Protein AF-A0A2D6PRW7-F1 (afdb_monomer)

Secondary structure (DSSP, 8-state):
-----------------------PPPPPHHHHTTTTTS--BS-HHHHHHHHHHHT--EEEEES-BTT---S-HHHHHHHHHHTGGGSHHHHHHHHHH-EEEE--B-HHHHHHTT--TTTS-SSEEEEE-TTS-EEEEE-----B-HHHHHHHHHHHHHTSGGG-PPPHHHHHHHHTT-HHHHHHHHHHHT-HHHHHHHHHHTTTSSS--HHHHHHHHHHHHHTT-HHHHHHHHGGGSSTT----HHHHHHHHHHHHHTT-HHHHHHHHHHTGGG--HHHHHHHHHHHHTTT-HHHHHHHHHHHHHT---SHHHHHHHHHHTT-SSTTTT-B--SPPPGGG--SS-BTTB----GGGHHHHHHHHHHHHHHT--TTS--------STTS--HHHHHHHHHHHHHHHHHHTTTT-HHHHHHHHHHHHHHHH-GGG--TT-SSSHHHHHHHHHHHHHHHHH-TT-S-HHHHHHHHHHHHHHHHHT--TTS--BSSSB-HHHHHHHHHHHHHHHHTT----HHHHHHHHHHHHTTB-TTS-B-SSSSS-S---HHHHTTTHHHHHHHHHHTTS--HHHHHHHHHHHHHTHHHHHHHTB-SSB-STT--BGGGHHHHHHHHHHHHHH---HHHHHHHHHHHHHHHHH--BTTS---SBTTT-HHHHHHHHHHHHHHHSPP--

pLDDT: mean 92.73, std 12.27, range [27.06, 98.88]

Solvent-accessible surface area (backbone atoms only — not comparable to full-atom values): 34846 Å² total; per-residue (Å²): 140,84,87,82,83,82,80,78,76,80,77,73,77,87,72,73,79,69,79,59,70,59,87,68,85,78,75,53,71,54,33,68,52,27,25,60,84,31,72,62,34,78,49,69,69,63,40,32,54,50,10,49,74,68,54,20,29,29,34,37,37,27,51,36,43,62,87,41,50,54,76,55,44,70,56,56,38,36,23,46,23,37,34,43,36,45,31,68,69,39,24,41,31,39,63,73,52,31,41,37,29,52,45,65,34,49,70,69,62,15,60,76,72,54,43,34,63,76,71,40,43,54,37,30,37,36,34,24,41,36,88,66,48,80,69,40,72,38,28,51,50,69,62,40,38,49,69,57,55,43,50,56,51,51,52,45,32,66,79,41,59,90,41,58,65,83,51,71,61,34,56,48,23,56,72,69,68,37,61,66,56,24,31,52,34,24,54,49,67,65,40,53,67,62,22,45,53,56,57,52,68,59,69,83,50,98,71,76,53,70,68,54,30,44,51,44,19,52,42,26,48,77,71,67,38,56,71,61,14,46,62,45,49,51,66,65,72,46,97,84,43,86,80,43,49,65,49,44,44,53,53,28,50,53,23,33,27,67,71,32,32,68,56,17,39,53,44,45,66,76,38,49,92,44,62,45,62,59,46,50,48,52,37,24,50,20,31,30,54,68,44,36,46,71,63,17,48,52,49,28,50,53,42,45,69,68,68,56,89,46,65,43,25,15,33,30,41,17,41,76,70,67,48,18,21,54,77,31,67,28,35,54,65,49,69,61,56,79,81,49,74,52,95,84,41,67,29,27,44,36,59,55,56,79,92,42,48,65,58,35,51,49,35,29,48,51,53,49,64,44,56,35,42,77,71,20,39,36,69,44,44,68,52,50,71,79,45,53,70,26,42,40,16,48,27,41,24,37,21,18,42,37,38,43,25,39,61,79,45,28,90,77,45,47,88,63,31,55,61,49,40,51,32,22,49,54,37,72,68,43,67,87,52,51,38,87,84,25,62,44,37,40,55,52,20,43,28,31,40,33,48,27,38,34,53,46,62,68,40,86,86,52,85,56,48,69,62,42,52,55,48,40,47,49,43,40,49,52,53,58,73,59,41,41,97,67,28,27,29,43,38,94,48,51,19,44,62,57,31,18,50,41,50,46,24,40,59,47,27,42,76,64,73,36,81,64,54,72,67,58,45,48,37,28,31,54,37,42,54,66,26,42,22,96,88,61,16,40,30,74,50,80,71,78,69,50,17,51,59,60,79,50,14,21,51,56,21,14,31,39,38,38,30,21,38,79,49,71,72,50,52,68,69,59,37,51,49,27,45,55,46,24,61,78,38,38,68,61,49,61,52,22,42,46,24,58,29,56,57,53,97,58,57,40,40,2,66,43,42,51,58,24,52,49,27,38,51,57,32,45,73,67,43,77,55,62,69,60,28,51,53,50,44,52,54,51,41,52,54,61,33,46,54,20,28,42,74,36,36,24,63,28,15,76,37,58,9,38,63,45,22,20,16,46,50,45,44,50,49,59,75,50,51,78,78,86,128

Mean predicted aligned error: 5.09 Å

Radius of gyration: 26.98 Å; Cα contacts (8 Å, |Δi|>4): 1226; chains: 1; bounding box: 107×47×74 Å

Nearest PDB structures (foldseek):
  2vq2-assembly1_A-2  TM=5.691E-01  e=2.403E-01  Neisseria meningitidis
  8sxg-assembly1_C  TM=3.265E-01  e=1.007E-02  Pseudomonas aeruginosa
  6sb2-assembly1_B  TM=2.399E-01  e=1.425E-02  Homo sapiens
  8qai-assembly2_B  TM=1.843E-01  e=2.406E+00  synthetic construct

Structure (mmCIF, N/CA/C/O backbone):
data_AF-A0A2D6PRW7-F1
#
_entry.id   AF-A0A2D6PRW7-F1
#
loop_
_atom_site.group_PDB
_atom_site.id
_atom_site.type_symbol
_atom_site.label_atom_id
_atom_site.label_alt_id
_atom_site.label_comp_id
_atom_site.label_asym_id
_atom_site.label_entity_id
_atom_site.label_seq_id
_atom_site.pdbx_PDB_ins_code
_atom_site.Cartn_x
_atom_site.Cartn_y
_atom_site.Cartn_z
_atom_site.occupancy
_atom_site.B_iso_or_equiv
_atom_site.auth_seq_id
_atom_site.auth_comp_id
_atom_site.auth_asym_id
_atom_site.auth_atom_id
_atom_site.pdbx_PDB_model_num
ATOM 1 N N . MET A 1 1 ? -67.419 8.344 -9.520 1.00 34.38 1 MET A N 1
ATOM 2 C CA . MET A 1 1 ? -66.581 9.342 -8.818 1.00 34.38 1 MET A CA 1
ATOM 3 C C . MET A 1 1 ? -65.314 8.649 -8.325 1.00 34.38 1 MET A C 1
ATOM 5 O O . MET A 1 1 ? -65.387 7.887 -7.373 1.00 34.38 1 MET A O 1
ATOM 9 N N . ARG A 1 2 ? -64.188 8.802 -9.034 1.00 28.23 2 ARG A N 1
ATOM 10 C CA . ARG A 1 2 ? -62.877 8.242 -8.656 1.00 28.23 2 ARG A CA 1
ATOM 11 C C . ARG A 1 2 ? -62.046 9.370 -8.041 1.00 28.23 2 ARG A C 1
ATOM 13 O O . ARG A 1 2 ? -61.824 10.372 -8.711 1.00 28.23 2 ARG A O 1
ATOM 20 N N . ILE A 1 3 ? -61.639 9.219 -6.781 1.00 30.27 3 ILE A N 1
ATOM 21 C CA . ILE A 1 3 ? -60.781 10.177 -6.074 1.00 30.27 3 ILE A CA 1
ATOM 22 C C . ILE A 1 3 ? -59.323 9.841 -6.400 1.00 30.27 3 ILE A C 1
ATOM 24 O O . ILE A 1 3 ? -58.845 8.741 -6.129 1.00 30.27 3 ILE A O 1
ATOM 28 N N . LEU A 1 4 ? -58.659 10.799 -7.041 1.00 27.25 4 LEU A N 1
ATOM 29 C CA . LEU A 1 4 ? -57.259 10.778 -7.437 1.00 27.25 4 LEU A CA 1
ATOM 30 C C . LEU A 1 4 ? -56.405 11.161 -6.215 1.00 27.25 4 LEU A C 1
ATOM 32 O O . LEU A 1 4 ? -56.489 12.288 -5.733 1.00 27.25 4 LEU A O 1
ATOM 36 N N . VAL A 1 5 ? -55.600 10.233 -5.698 1.00 31.11 5 VAL A N 1
ATOM 37 C CA . VAL A 1 5 ? -54.610 10.518 -4.647 1.00 31.11 5 VAL A CA 1
ATOM 38 C C . VAL A 1 5 ? -53.339 11.036 -5.321 1.00 31.11 5 VAL A C 1
ATOM 40 O O . VAL A 1 5 ? -52.616 10.277 -5.965 1.00 31.11 5 VAL A O 1
ATOM 43 N N . LEU A 1 6 ? -53.084 12.341 -5.194 1.00 27.69 6 LEU A N 1
ATOM 44 C CA . LEU A 1 6 ? -51.830 12.974 -5.602 1.00 27.69 6 LEU A CA 1
ATOM 45 C C . LEU A 1 6 ? -50.718 12.588 -4.611 1.00 27.69 6 LEU A C 1
ATOM 47 O O . LEU A 1 6 ? -50.682 13.057 -3.475 1.00 27.69 6 LEU A O 1
ATOM 51 N N . LEU A 1 7 ? -49.790 11.744 -5.058 1.00 27.81 7 LEU A N 1
ATOM 52 C CA . LEU A 1 7 ? -48.510 11.492 -4.398 1.00 27.81 7 LEU A CA 1
ATOM 53 C C . LEU A 1 7 ? -47.558 12.649 -4.736 1.00 27.81 7 LEU A C 1
ATOM 55 O O . LEU A 1 7 ? -46.902 12.651 -5.776 1.00 27.81 7 LEU A O 1
ATOM 59 N N . VAL A 1 8 ? -47.494 13.653 -3.861 1.00 27.06 8 VAL A N 1
ATOM 60 C CA . VAL A 1 8 ? -46.442 14.677 -3.906 1.00 27.06 8 VAL A CA 1
ATOM 61 C C . VAL A 1 8 ? -45.165 14.040 -3.364 1.00 27.06 8 VAL A C 1
ATOM 63 O O . VAL A 1 8 ? -44.966 13.922 -2.155 1.00 27.06 8 VAL A O 1
ATOM 66 N N . ALA A 1 9 ? -44.303 13.586 -4.271 1.00 27.38 9 ALA A N 1
ATOM 67 C CA . ALA A 1 9 ? -42.929 13.250 -3.943 1.00 27.38 9 ALA A CA 1
ATOM 68 C C . ALA A 1 9 ? -42.215 14.541 -3.519 1.00 27.38 9 ALA A C 1
ATOM 70 O O . ALA A 1 9 ? -41.884 15.383 -4.352 1.00 27.38 9 ALA A O 1
ATOM 71 N N . VAL A 1 10 ? -41.998 14.710 -2.214 1.00 27.41 10 VAL A N 1
ATOM 72 C CA . VAL A 1 10 ? -41.098 15.740 -1.691 1.00 27.41 10 VAL A CA 1
ATOM 73 C C . VAL A 1 10 ? -39.686 15.348 -2.118 1.00 27.41 10 VAL A C 1
ATOM 75 O O . VAL A 1 10 ? -39.001 14.574 -1.453 1.00 27.41 10 VAL A O 1
ATOM 78 N N . VAL A 1 11 ? -39.265 15.856 -3.274 1.00 28.50 11 VAL A N 1
ATOM 79 C CA . VAL A 1 11 ? -37.859 15.921 -3.657 1.00 28.50 11 VAL A CA 1
ATOM 80 C C . VAL A 1 11 ? -37.227 16.914 -2.691 1.00 28.50 11 VAL A C 1
ATOM 82 O O . VAL A 1 11 ? -37.306 18.121 -2.894 1.00 28.50 11 VAL A O 1
ATOM 85 N N . ILE A 1 12 ? -36.666 16.415 -1.588 1.00 29.42 12 ILE A N 1
ATOM 86 C CA . ILE A 1 12 ? -35.766 17.221 -0.768 1.00 29.42 12 ILE A CA 1
ATOM 87 C C . ILE A 1 12 ? -34.572 17.524 -1.678 1.00 29.42 12 ILE A C 1
ATOM 89 O O . ILE A 1 12 ? -33.898 16.578 -2.101 1.00 29.42 12 ILE A O 1
ATOM 93 N N . PRO A 1 13 ? -34.307 18.792 -2.033 1.00 30.89 13 PRO A N 1
ATOM 94 C CA . PRO A 1 13 ? -33.068 19.116 -2.706 1.00 30.89 13 PRO A CA 1
ATOM 95 C C . PRO A 1 13 ? -31.945 18.726 -1.743 1.00 30.89 13 PRO A C 1
ATOM 97 O O . PRO A 1 13 ? -31.879 19.228 -0.622 1.00 30.89 13 PRO A O 1
ATOM 100 N N . PHE A 1 14 ? -31.080 17.798 -2.155 1.00 35.66 14 PHE A N 1
ATOM 101 C CA . PHE A 1 14 ? -29.756 17.638 -1.557 1.00 35.66 14 PHE A CA 1
ATOM 102 C C . PHE A 1 14 ? -28.976 18.925 -1.865 1.00 35.66 14 PHE A C 1
ATOM 104 O O . PHE A 1 14 ? -28.177 18.980 -2.794 1.00 35.66 14 PHE A O 1
ATOM 111 N N . SER A 1 15 ? -29.307 20.000 -1.153 1.00 32.28 15 SER A N 1
ATOM 112 C CA . SER A 1 15 ? -28.653 21.294 -1.240 1.00 32.28 15 SER A CA 1
ATOM 113 C C . SER A 1 15 ? -27.288 21.187 -0.572 1.00 32.28 15 SER A C 1
ATOM 115 O O . SER A 1 15 ? -27.205 20.887 0.619 1.00 32.28 15 SER A O 1
ATOM 117 N N . ASP A 1 16 ? -26.249 21.431 -1.365 1.00 31.81 16 ASP A N 1
ATOM 118 C CA . ASP A 1 16 ? -24.923 21.868 -0.942 1.00 31.81 16 ASP A CA 1
ATOM 119 C C . ASP A 1 16 ? -24.244 21.012 0.134 1.00 31.81 16 ASP A C 1
ATOM 121 O O . ASP A 1 16 ? -23.915 21.472 1.229 1.00 31.81 16 ASP A O 1
ATOM 125 N N . VAL A 1 17 ? -23.879 19.777 -0.233 1.00 38.44 17 VAL A N 1
ATOM 126 C CA . VAL A 1 17 ? -22.569 19.291 0.222 1.00 38.44 17 VAL A CA 1
ATOM 127 C C . VAL A 1 17 ? -21.571 20.266 -0.388 1.00 38.44 17 VAL A C 1
ATOM 129 O O . VAL A 1 17 ? -21.289 20.183 -1.582 1.00 38.44 17 VAL A O 1
ATOM 132 N N . VAL A 1 18 ? -21.136 21.257 0.399 1.00 38.06 18 VAL A N 1
ATOM 133 C CA . VAL A 1 18 ? -20.073 22.200 0.036 1.00 38.06 18 VAL A CA 1
ATOM 134 C C . VAL A 1 18 ? -19.006 21.388 -0.676 1.00 38.06 18 VAL A C 1
ATOM 136 O O . VAL A 1 18 ? -18.433 20.488 -0.063 1.00 38.06 18 VAL A O 1
ATOM 139 N N . ALA A 1 19 ? -18.799 21.643 -1.971 1.00 41.16 19 ALA A N 1
ATOM 140 C CA . ALA A 1 19 ? -17.756 20.981 -2.736 1.00 41.16 19 ALA A CA 1
ATOM 141 C C . ALA A 1 19 ? -16.447 21.205 -1.973 1.00 41.16 19 ALA A C 1
ATOM 143 O O . ALA A 1 19 ? -15.933 22.325 -1.923 1.00 41.16 19 ALA A O 1
ATOM 144 N N . GLN A 1 20 ? -15.996 20.166 -1.270 1.00 48.69 20 GLN A N 1
ATOM 145 C CA . GLN A 1 20 ? -14.932 20.264 -0.284 1.00 48.69 20 GLN A CA 1
ATOM 146 C C . GLN A 1 20 ? -13.670 20.691 -1.032 1.00 48.69 20 GLN A C 1
ATOM 148 O O . GLN A 1 20 ? -13.110 19.919 -1.812 1.00 48.69 20 GLN A O 1
ATOM 153 N N . ARG A 1 21 ? -13.232 21.945 -0.859 1.00 49.91 21 ARG A N 1
ATOM 154 C CA . ARG A 1 21 ? -11.971 22.421 -1.441 1.00 49.91 21 ARG A CA 1
ATOM 155 C C . ARG A 1 21 ? -10.821 21.781 -0.668 1.00 49.91 21 ARG A C 1
ATOM 157 O O . ARG A 1 21 ? -10.274 22.374 0.254 1.00 49.91 21 ARG A O 1
ATOM 164 N N . LYS A 1 22 ? -10.469 20.554 -1.048 1.00 64.38 22 LYS A N 1
ATOM 165 C CA . LYS A 1 22 ? -9.262 19.867 -0.585 1.00 64.38 22 LYS A CA 1
ATOM 166 C C . LYS A 1 22 ? -8.044 20.663 -1.071 1.00 64.38 22 LYS A C 1
ATOM 168 O O . LYS A 1 22 ? -7.914 20.914 -2.271 1.00 64.38 22 LYS A O 1
ATOM 173 N N . ILE A 1 23 ? -7.162 21.078 -0.160 1.00 68.38 23 ILE A N 1
ATOM 174 C CA . ILE A 1 23 ? -5.917 21.771 -0.520 1.00 68.38 23 ILE A CA 1
ATOM 175 C C . ILE A 1 23 ? -4.944 20.711 -1.034 1.00 68.38 23 ILE A C 1
ATOM 177 O O . ILE A 1 23 ? -4.303 20.005 -0.261 1.00 68.38 23 ILE A O 1
ATOM 181 N N . ARG A 1 24 ? -4.870 20.561 -2.357 1.00 78.56 24 ARG A N 1
ATOM 182 C CA . ARG A 1 24 ? -3.964 19.608 -3.004 1.00 78.56 24 ARG A CA 1
ATOM 183 C C . ARG A 1 24 ? -2.702 20.345 -3.456 1.00 78.56 24 ARG A C 1
ATOM 185 O O . ARG A 1 24 ? -2.829 21.390 -4.101 1.00 78.56 24 ARG A O 1
ATOM 192 N N . PRO A 1 25 ? -1.496 19.842 -3.141 1.00 84.31 25 PRO A N 1
ATOM 193 C CA . PRO A 1 25 ? -0.277 20.445 -3.654 1.00 84.31 25 PRO A CA 1
ATOM 194 C C . PRO A 1 25 ? -0.276 20.343 -5.180 1.00 84.31 25 PRO A C 1
ATOM 196 O O . PRO A 1 25 ? -0.545 19.285 -5.750 1.00 84.31 25 PRO A O 1
ATOM 199 N N . VAL A 1 26 ? 0.005 21.460 -5.846 1.00 91.56 26 VAL A N 1
ATOM 200 C CA . VAL A 1 26 ? 0.150 21.489 -7.300 1.00 91.56 26 VAL A CA 1
ATOM 201 C C . VAL A 1 26 ? 1.515 20.886 -7.637 1.00 91.56 26 VAL A C 1
ATOM 203 O O . VAL A 1 26 ? 2.521 21.447 -7.203 1.00 91.56 26 VAL A O 1
ATOM 206 N N . PRO A 1 27 ? 1.585 19.789 -8.413 1.00 95.81 27 PRO A N 1
ATOM 207 C CA . PRO A 1 27 ? 2.866 19.188 -8.756 1.00 95.81 27 PRO A CA 1
ATOM 208 C C . PRO A 1 27 ? 3.719 20.159 -9.578 1.00 95.81 27 PRO A C 1
ATOM 210 O O . PRO A 1 27 ? 3.188 20.827 -10.476 1.00 95.81 27 PRO A O 1
ATOM 213 N N . THR A 1 28 ? 5.029 20.197 -9.327 1.00 97.31 28 THR A N 1
ATOM 214 C CA . THR A 1 28 ? 5.995 20.880 -10.204 1.00 97.31 28 THR A CA 1
ATOM 215 C C . THR A 1 28 ? 5.989 20.274 -11.609 1.00 97.31 28 THR A C 1
ATOM 217 O O . THR A 1 28 ? 5.557 19.138 -11.821 1.00 97.31 28 THR A O 1
ATOM 220 N N . GLU A 1 29 ? 6.508 21.012 -12.593 1.00 97.69 29 GLU A N 1
ATOM 221 C CA . GLU A 1 29 ? 6.681 20.498 -13.957 1.00 97.69 29 GLU A CA 1
ATOM 222 C C . GLU A 1 29 ? 7.522 19.213 -13.988 1.00 97.69 29 GLU A C 1
ATOM 224 O O . GLU A 1 29 ? 7.145 18.239 -14.639 1.00 97.69 29 GLU A O 1
ATOM 229 N N . LEU A 1 30 ? 8.598 19.175 -13.199 1.00 97.88 30 LEU A N 1
ATOM 230 C CA . LEU A 1 30 ? 9.482 18.018 -13.092 1.00 97.88 30 LEU A CA 1
ATOM 231 C C . LEU A 1 30 ? 8.733 16.775 -12.579 1.00 97.88 30 LEU A C 1
ATOM 233 O O . LEU A 1 30 ? 8.884 15.688 -13.132 1.00 97.88 30 LEU A O 1
ATOM 237 N N . THR A 1 31 ? 7.852 16.929 -11.586 1.00 98.06 31 THR A N 1
ATOM 238 C CA . THR A 1 31 ? 6.984 15.836 -11.116 1.00 98.06 31 THR A CA 1
ATOM 239 C C . THR A 1 31 ? 5.946 15.424 -12.152 1.00 98.06 31 THR A C 1
ATOM 241 O O . THR A 1 31 ? 5.707 14.230 -12.322 1.00 98.06 31 THR A O 1
ATOM 244 N N . ARG A 1 32 ? 5.345 16.368 -12.890 1.00 97.75 32 ARG A N 1
ATOM 245 C CA . ARG A 1 32 ? 4.408 16.030 -13.981 1.00 97.75 32 ARG A CA 1
ATOM 246 C C . ARG A 1 32 ? 5.083 15.253 -15.111 1.00 97.75 32 ARG A C 1
ATOM 248 O O . ARG A 1 32 ? 4.412 14.492 -15.802 1.00 97.75 32 ARG A O 1
ATOM 255 N N . ALA A 1 33 ? 6.393 15.420 -15.285 1.00 98.12 33 ALA A N 1
ATOM 256 C CA . ALA A 1 33 ? 7.172 14.705 -16.285 1.00 98.12 33 ALA A CA 1
ATOM 257 C C . ALA A 1 33 ? 7.486 13.243 -15.903 1.00 98.12 33 ALA A C 1
ATOM 259 O O . ALA A 1 33 ? 8.032 12.508 -16.738 1.00 98.12 33 ALA A O 1
ATOM 260 N N . CYS A 1 34 ? 7.166 12.787 -14.685 1.00 98.56 34 CYS A N 1
ATOM 261 C CA . CYS A 1 34 ? 7.293 11.378 -14.300 1.00 98.56 34 CYS A CA 1
ATOM 262 C C . CYS A 1 34 ? 6.600 10.455 -15.317 1.00 98.56 34 CYS A C 1
ATOM 264 O O . CYS A 1 34 ? 5.528 10.765 -15.830 1.00 98.56 34 CYS A O 1
ATOM 266 N N . GLY A 1 35 ? 7.245 9.334 -15.647 1.00 98.12 35 GLY A N 1
ATOM 267 C CA . GLY A 1 35 ? 6.748 8.313 -16.576 1.00 98.12 35 GLY A CA 1
ATOM 268 C C . GLY A 1 35 ? 6.532 8.754 -18.032 1.00 98.12 35 GLY A C 1
ATOM 269 O O . GLY A 1 35 ? 6.038 7.967 -18.837 1.00 98.12 35 GLY A O 1
ATOM 270 N N . THR A 1 36 ? 6.920 9.977 -18.415 1.00 98.06 36 THR A N 1
ATOM 271 C CA . THR A 1 36 ? 6.873 10.435 -19.822 1.00 98.06 36 THR A CA 1
ATOM 272 C C . THR A 1 36 ? 7.969 9.823 -20.702 1.00 98.06 36 THR A C 1
ATOM 274 O O . THR A 1 36 ? 7.961 10.023 -21.913 1.00 98.06 36 THR A O 1
ATOM 277 N N . GLY A 1 37 ? 8.894 9.046 -20.120 1.00 97.75 37 GLY A N 1
ATOM 278 C CA . GLY A 1 37 ? 9.812 8.199 -20.889 1.00 97.75 37 GLY A CA 1
ATOM 279 C C . GLY A 1 37 ? 9.081 7.091 -21.658 1.00 97.75 37 GLY A C 1
ATOM 280 O O . GLY A 1 37 ? 9.538 6.654 -22.716 1.00 97.75 37 GLY A O 1
ATOM 281 N N . VAL A 1 38 ? 7.893 6.681 -21.197 1.00 98.56 38 VAL A N 1
ATOM 282 C CA . VAL A 1 38 ? 6.984 5.841 -21.982 1.00 98.56 38 VAL A CA 1
ATOM 283 C C . VAL A 1 38 ? 6.323 6.696 -23.067 1.00 98.56 38 VAL A C 1
ATOM 285 O O . VAL A 1 38 ? 5.762 7.757 -22.796 1.00 98.56 38 VAL A O 1
ATOM 288 N N . LYS A 1 39 ? 6.362 6.223 -24.316 1.00 98.19 39 LYS A N 1
ATOM 289 C CA . LYS A 1 39 ? 5.867 6.941 -25.501 1.00 98.19 39 LYS A CA 1
ATOM 290 C C . LYS A 1 39 ? 4.341 6.875 -25.619 1.00 98.19 39 LYS A C 1
ATOM 292 O O . LYS A 1 39 ? 3.830 6.305 -26.583 1.00 98.19 39 LYS A O 1
ATOM 297 N N . TRP A 1 40 ? 3.626 7.431 -24.645 1.00 98.56 40 TRP A N 1
ATOM 298 C CA . TRP A 1 40 ? 2.167 7.364 -24.545 1.00 98.56 40 TRP A CA 1
ATOM 299 C C . TRP A 1 40 ? 1.446 7.907 -25.784 1.00 98.56 40 TRP A C 1
ATOM 301 O O . TRP A 1 40 ? 1.768 8.972 -26.309 1.00 98.56 40 TRP A O 1
ATOM 311 N N . ARG A 1 41 ? 0.422 7.179 -26.226 1.00 98.50 41 ARG A N 1
ATOM 312 C CA . ARG A 1 41 ? -0.639 7.659 -27.115 1.00 98.50 41 ARG A CA 1
ATOM 313 C C . ARG A 1 41 ? -1.849 8.083 -26.288 1.00 98.50 41 ARG A C 1
ATOM 315 O O . ARG A 1 41 ? -2.070 7.569 -25.191 1.00 98.50 41 ARG A O 1
ATOM 322 N N . THR A 1 42 ? -2.647 8.983 -26.845 1.00 98.00 42 THR A N 1
ATOM 323 C CA . THR A 1 42 ? -3.875 9.515 -26.230 1.00 98.00 42 THR A CA 1
ATOM 324 C C . THR A 1 42 ? -5.144 9.124 -26.991 1.00 98.00 42 THR A C 1
ATOM 326 O O . THR A 1 42 ? -6.238 9.509 -26.590 1.00 98.00 42 THR A O 1
ATOM 329 N N . ASP A 1 43 ? -5.007 8.337 -28.060 1.00 98.25 43 ASP A N 1
ATOM 330 C CA . ASP A 1 43 ? -6.096 7.855 -28.909 1.00 98.25 43 ASP A CA 1
ATOM 331 C C . ASP A 1 43 ? -5.967 6.335 -29.078 1.00 98.25 43 ASP A C 1
ATOM 333 O O . ASP A 1 43 ? -4.918 5.835 -29.497 1.00 98.25 43 ASP A O 1
ATOM 337 N N . LEU A 1 44 ? -7.013 5.601 -28.690 1.00 98.44 44 LEU A N 1
ATOM 338 C CA . LEU A 1 44 ? -7.003 4.140 -28.699 1.00 98.44 44 LEU A CA 1
ATOM 339 C C . LEU A 1 44 ? -7.155 3.566 -30.113 1.00 98.44 44 LEU A C 1
ATOM 341 O O . LEU A 1 44 ? -6.500 2.575 -30.429 1.00 98.44 44 LEU A O 1
ATOM 345 N N . ASP A 1 45 ? -7.970 4.180 -30.967 1.00 98.19 45 ASP A N 1
ATOM 346 C CA . ASP A 1 45 ? -8.241 3.669 -32.313 1.00 98.19 45 ASP A CA 1
ATOM 347 C C . ASP A 1 45 ? -7.022 3.877 -33.218 1.00 98.19 45 ASP A C 1
ATOM 349 O O . ASP A 1 45 ? -6.594 2.958 -33.924 1.00 98.19 45 ASP A O 1
ATOM 353 N N . ALA A 1 46 ? -6.374 5.042 -33.115 1.00 98.44 46 ALA A N 1
ATOM 354 C CA . ALA A 1 46 ? -5.101 5.301 -33.780 1.00 98.44 46 ALA A CA 1
ATOM 355 C C . ALA A 1 46 ? -3.999 4.345 -33.288 1.00 98.44 46 ALA A C 1
ATOM 357 O O . ALA A 1 46 ? -3.207 3.838 -34.087 1.00 98.44 46 ALA A O 1
ATOM 358 N N . ALA A 1 47 ? -3.965 4.049 -31.983 1.00 98.56 47 ALA A N 1
ATOM 359 C CA . ALA A 1 47 ? -3.018 3.090 -31.421 1.00 98.56 47 ALA A CA 1
ATOM 360 C C . ALA A 1 47 ? -3.273 1.654 -31.906 1.00 98.56 47 ALA A C 1
ATOM 362 O O . ALA A 1 47 ? -2.310 0.936 -32.165 1.00 98.56 47 ALA A O 1
ATOM 363 N N . LEU A 1 48 ? -4.533 1.239 -32.078 1.00 98.62 48 LEU A N 1
ATOM 364 C CA . LEU A 1 48 ? -4.891 -0.062 -32.659 1.00 98.62 48 LEU A CA 1
ATOM 365 C C . LEU A 1 48 ? -4.490 -0.154 -34.140 1.00 98.62 48 LEU A C 1
ATOM 367 O O . LEU A 1 48 ? -3.944 -1.170 -34.576 1.00 98.62 48 LEU A O 1
ATOM 371 N N . ALA A 1 49 ? -4.666 0.922 -34.910 1.00 98.50 49 ALA A N 1
ATOM 372 C CA . ALA A 1 49 ? -4.179 0.983 -36.287 1.00 98.50 49 ALA A CA 1
ATOM 373 C C . ALA A 1 49 ? -2.640 0.872 -36.358 1.00 98.50 49 ALA A C 1
ATOM 375 O O . ALA A 1 49 ? -2.107 0.084 -37.146 1.00 98.50 49 ALA A O 1
ATOM 376 N N . GLU A 1 50 ? -1.917 1.595 -35.492 1.00 98.06 50 GLU A N 1
ATOM 377 C CA . GLU A 1 50 ? -0.454 1.499 -35.363 1.00 98.06 50 GLU A CA 1
ATOM 378 C C . GLU A 1 50 ? -0.017 0.085 -34.942 1.00 98.06 50 GLU A C 1
ATOM 380 O O . GLU A 1 50 ? 0.921 -0.479 -35.514 1.00 98.06 50 GLU A O 1
ATOM 385 N N . ALA A 1 51 ? -0.718 -0.510 -33.976 1.00 97.94 51 ALA A N 1
ATOM 386 C CA . ALA A 1 51 ? -0.504 -1.871 -33.498 1.00 97.94 51 ALA A CA 1
ATOM 387 C C . ALA A 1 51 ? -0.640 -2.898 -34.628 1.00 97.94 51 ALA A C 1
ATOM 389 O O . ALA A 1 51 ? 0.214 -3.778 -34.761 1.00 97.94 51 ALA A O 1
ATOM 390 N N . LYS A 1 52 ? -1.650 -2.755 -35.495 1.00 97.94 52 LYS A N 1
ATOM 391 C CA . LYS A 1 52 ? -1.849 -3.609 -36.676 1.00 97.94 52 LYS A CA 1
ATOM 392 C C . LYS A 1 52 ? -0.712 -3.474 -37.681 1.00 97.94 52 LYS A C 1
ATOM 394 O O . LYS A 1 52 ? -0.191 -4.490 -38.141 1.00 97.94 52 LYS A O 1
ATOM 399 N N . ALA A 1 53 ? -0.278 -2.248 -37.968 1.00 97.25 53 ALA A N 1
ATOM 400 C CA . ALA A 1 53 ? 0.831 -1.994 -38.885 1.00 97.25 53 ALA A CA 1
ATOM 401 C C . ALA A 1 53 ? 2.160 -2.566 -38.361 1.00 97.25 53 ALA A C 1
ATOM 403 O O . ALA A 1 53 ? 2.902 -3.214 -39.100 1.00 97.25 53 ALA A O 1
ATOM 404 N N . LYS A 1 54 ? 2.446 -2.372 -37.068 1.00 95.56 54 LYS A N 1
ATOM 405 C CA . LYS A 1 54 ? 3.695 -2.813 -36.426 1.00 95.56 54 LYS A CA 1
ATOM 406 C C . LYS A 1 54 ? 3.655 -4.252 -35.913 1.00 95.56 54 LYS A C 1
ATOM 408 O O . LYS A 1 54 ? 4.688 -4.761 -35.485 1.00 95.56 54 LYS A O 1
ATOM 413 N N . LYS A 1 55 ? 2.488 -4.903 -35.953 1.00 96.12 55 LYS A N 1
ATOM 414 C CA . LYS A 1 55 ? 2.233 -6.246 -35.405 1.00 96.12 55 LYS A CA 1
ATOM 415 C C . LYS A 1 55 ? 2.649 -6.348 -33.932 1.00 96.12 55 LYS A C 1
ATOM 417 O O . LYS A 1 55 ? 3.330 -7.290 -33.533 1.00 96.12 55 LYS A O 1
ATOM 422 N N . ARG A 1 56 ? 2.251 -5.346 -33.144 1.00 96.31 56 ARG A N 1
ATOM 423 C CA . ARG A 1 56 ? 2.536 -5.213 -31.706 1.00 96.31 56 ARG A CA 1
ATOM 424 C C . ARG A 1 56 ? 1.232 -5.048 -30.931 1.00 96.31 56 ARG A C 1
ATOM 426 O O . ARG A 1 56 ? 0.346 -4.378 -31.443 1.00 96.31 56 ARG A O 1
ATOM 433 N N . PRO A 1 57 ? 1.100 -5.606 -29.721 1.00 98.19 57 PRO A N 1
ATOM 434 C CA . PRO A 1 57 ? -0.074 -5.383 -28.889 1.00 98.19 57 PRO A CA 1
ATOM 435 C C . PRO A 1 57 ? -0.134 -3.934 -28.390 1.00 98.19 57 PRO A C 1
ATOM 437 O O . PRO A 1 57 ? 0.889 -3.254 -28.276 1.00 98.19 57 PRO A O 1
ATOM 440 N N . VAL A 1 58 ? -1.331 -3.470 -28.047 1.00 98.75 58 VAL A N 1
ATOM 441 C CA . VAL A 1 58 ? -1.541 -2.207 -27.329 1.00 98.75 58 VAL A CA 1
ATOM 442 C C . VAL A 1 58 ? -1.461 -2.481 -25.831 1.00 98.75 58 VAL A C 1
ATOM 444 O O . VAL A 1 58 ? -2.123 -3.390 -25.339 1.00 98.75 58 VAL A O 1
ATOM 447 N N . PHE A 1 59 ? -0.684 -1.685 -25.098 1.00 98.81 59 PHE A N 1
ATOM 448 C CA . PHE A 1 59 ? -0.776 -1.614 -23.638 1.00 98.81 59 PHE A CA 1
ATOM 449 C C . PHE A 1 59 ? -1.592 -0.377 -23.286 1.00 98.81 59 PHE A C 1
ATOM 451 O O . PHE A 1 59 ? -1.130 0.738 -23.503 1.00 98.81 59 PHE A O 1
ATOM 458 N N . TRP A 1 60 ? -2.799 -0.549 -22.764 1.00 98.81 60 TRP A N 1
ATOM 459 C CA . TRP A 1 60 ? -3.669 0.557 -22.396 1.00 98.81 60 TRP A CA 1
ATOM 460 C C . TRP A 1 60 ? -3.723 0.716 -20.881 1.00 98.81 60 TRP A C 1
ATOM 462 O O . TRP A 1 60 ? -4.421 -0.020 -20.192 1.00 98.81 60 TRP A O 1
ATOM 472 N N . TYR A 1 61 ? -3.007 1.713 -20.369 1.00 98.75 61 TYR A N 1
ATOM 473 C CA . TYR A 1 61 ? -3.140 2.171 -18.995 1.00 98.75 61 TYR A CA 1
ATOM 474 C C . TYR A 1 61 ? -4.401 3.033 -18.840 1.00 98.75 61 TYR A C 1
ATOM 476 O O . TYR A 1 61 ? -4.583 4.040 -19.536 1.00 98.75 61 TYR A O 1
ATOM 484 N N . VAL A 1 62 ? -5.259 2.626 -17.906 1.00 98.44 62 VAL A N 1
ATOM 485 C CA . VAL A 1 62 ? -6.529 3.269 -17.572 1.00 98.44 62 VAL A CA 1
ATOM 486 C C . VAL A 1 62 ? -6.360 3.974 -16.220 1.00 98.44 62 VAL A C 1
ATOM 488 O O . VAL A 1 62 ? -6.556 3.351 -15.174 1.00 98.44 62 VAL A O 1
ATOM 491 N N . PRO A 1 63 ? -5.994 5.272 -16.207 1.00 97.19 63 PRO A N 1
ATOM 492 C CA . PRO A 1 63 ? -5.812 6.017 -14.959 1.00 97.19 63 PRO A CA 1
ATOM 493 C C . PRO A 1 63 ? -7.135 6.245 -14.222 1.00 97.19 63 PRO A C 1
ATOM 495 O O . PRO A 1 63 ? -7.154 6.434 -13.011 1.00 97.19 63 PRO A O 1
ATOM 498 N N . THR A 1 64 ? -8.256 6.264 -14.949 1.00 96.19 64 THR A N 1
ATOM 499 C CA . THR A 1 64 ? -9.590 6.413 -14.368 1.00 96.19 64 THR A CA 1
ATOM 500 C C . THR A 1 64 ? -10.685 5.953 -15.325 1.00 96.19 64 THR A C 1
ATOM 502 O O . THR A 1 64 ? -10.524 5.979 -16.553 1.00 96.19 64 THR A O 1
ATOM 505 N N . VAL A 1 65 ? -11.826 5.589 -14.748 1.00 95.62 65 VAL A N 1
ATOM 506 C CA . VAL A 1 65 ? -13.064 5.270 -15.450 1.00 95.62 65 VAL A CA 1
ATOM 507 C C . VAL A 1 65 ? -14.059 6.441 -15.392 1.00 95.62 65 VAL A C 1
ATOM 509 O O . VAL A 1 65 ? -14.233 7.111 -14.367 1.00 95.62 65 VAL A O 1
ATOM 512 N N . GLN A 1 66 ? -14.772 6.694 -16.496 1.00 94.12 66 GLN A N 1
ATOM 513 C CA . GLN A 1 66 ? -15.836 7.699 -16.532 1.00 94.12 66 GLN A CA 1
ATOM 514 C C . GLN A 1 66 ? -16.924 7.393 -15.484 1.00 94.12 66 GLN A C 1
ATOM 516 O O . GLN A 1 66 ? -17.425 6.272 -15.406 1.00 94.12 66 GLN A O 1
ATOM 521 N N . ARG A 1 67 ? -17.318 8.414 -14.703 1.00 91.94 67 ARG A N 1
ATOM 522 C CA . ARG A 1 67 ? -18.255 8.328 -13.555 1.00 91.94 67 ARG A CA 1
ATOM 523 C C . ARG A 1 67 ? -17.760 7.492 -12.368 1.00 91.94 67 ARG A C 1
ATOM 525 O O . ARG A 1 67 ? -18.543 7.212 -11.466 1.00 91.94 67 ARG A O 1
ATOM 532 N N . SER A 1 68 ? -16.481 7.122 -12.337 1.00 91.50 68 SER A N 1
ATOM 533 C CA . SER A 1 68 ? -15.882 6.541 -11.137 1.00 91.50 68 SER A CA 1
ATOM 534 C C . SER A 1 68 ? -15.974 7.504 -9.953 1.00 91.50 68 SER A C 1
ATOM 536 O O . SER A 1 68 ? -15.753 8.711 -10.118 1.00 91.50 68 SER A O 1
ATOM 538 N N . ARG A 1 69 ? -16.265 6.927 -8.783 1.00 89.25 69 ARG A N 1
ATOM 539 C CA . ARG A 1 69 ? -16.346 7.573 -7.466 1.00 89.25 69 ARG A CA 1
ATOM 540 C C . ARG A 1 69 ? -14.979 7.767 -6.802 1.00 89.25 69 ARG A C 1
ATOM 542 O O . ARG A 1 69 ? -14.916 8.237 -5.680 1.00 89.25 69 ARG A O 1
ATOM 549 N N . MET A 1 70 ? -13.887 7.427 -7.485 1.00 88.88 70 MET A N 1
ATOM 550 C CA . MET A 1 70 ? -12.538 7.715 -7.005 1.00 88.88 70 MET A CA 1
ATOM 551 C C . MET A 1 70 ? -12.307 9.231 -6.910 1.00 88.88 70 MET A C 1
ATOM 553 O O . MET A 1 70 ? -12.441 9.932 -7.913 1.00 88.88 70 MET A O 1
ATOM 557 N N . ASP A 1 71 ? -11.934 9.756 -5.747 1.00 83.69 71 ASP A N 1
ATOM 558 C CA . ASP A 1 71 ? -11.684 11.197 -5.588 1.00 83.69 71 ASP A CA 1
ATOM 559 C C . ASP A 1 71 ? -10.221 11.588 -5.898 1.00 83.69 71 ASP A C 1
ATOM 561 O O . ASP A 1 71 ? -9.932 12.691 -6.382 1.00 83.69 71 ASP A O 1
ATOM 565 N N . ARG A 1 72 ? -9.263 10.673 -5.688 1.00 84.75 72 ARG A N 1
ATOM 566 C CA . ARG A 1 72 ? -7.815 10.941 -5.814 1.00 84.75 72 ARG A CA 1
ATOM 567 C C . ARG A 1 72 ? -7.203 10.479 -7.132 1.00 84.75 72 ARG A C 1
ATOM 569 O O . ARG A 1 72 ? -6.064 10.023 -7.190 1.00 84.75 72 ARG A O 1
ATOM 576 N N . LYS A 1 73 ? -7.959 10.613 -8.224 1.00 91.81 73 LYS A N 1
ATOM 577 C CA . LYS A 1 73 ? -7.521 10.180 -9.565 1.00 91.81 73 LYS A CA 1
ATOM 578 C C . LYS A 1 73 ? -6.156 10.772 -9.969 1.00 91.81 73 LYS A C 1
ATOM 580 O O . LYS A 1 73 ? -5.321 9.998 -10.429 1.00 91.81 73 LYS A O 1
ATOM 585 N N . PRO A 1 74 ? -5.883 12.087 -9.800 1.00 93.06 74 PRO A N 1
ATOM 586 C CA . PRO A 1 74 ? -4.573 12.649 -10.142 1.00 93.06 74 PRO A CA 1
ATOM 587 C C . PRO A 1 74 ? -3.425 12.116 -9.278 1.00 93.06 74 PRO A C 1
ATOM 589 O O . PRO A 1 74 ? -2.332 11.909 -9.791 1.00 93.06 74 PRO A O 1
ATOM 592 N N . GLU A 1 75 ? -3.652 11.899 -7.982 1.00 92.19 75 GLU A N 1
ATOM 593 C CA . GLU A 1 75 ? -2.635 11.392 -7.057 1.00 92.19 75 GLU A CA 1
ATOM 594 C C . GLU A 1 75 ? -2.291 9.927 -7.355 1.00 92.19 75 GLU A C 1
ATOM 596 O O . GLU A 1 75 ? -1.116 9.585 -7.472 1.00 92.19 75 GLU A O 1
ATOM 601 N N . ILE A 1 76 ? -3.308 9.089 -7.572 1.00 93.75 76 ILE A N 1
ATOM 602 C CA . ILE A 1 76 ? -3.148 7.687 -7.977 1.00 93.75 76 ILE A CA 1
ATOM 603 C C . ILE A 1 76 ? -2.419 7.594 -9.323 1.00 93.75 76 ILE A C 1
ATOM 605 O O . ILE A 1 76 ? -1.496 6.793 -9.481 1.00 93.75 76 ILE A O 1
ATOM 609 N N . ASP A 1 77 ? -2.787 8.439 -10.290 1.00 96.88 77 ASP A N 1
ATOM 610 C CA . ASP A 1 77 ? -2.059 8.526 -11.554 1.00 96.88 77 ASP A CA 1
ATOM 611 C C . ASP A 1 77 ? -0.603 8.949 -11.323 1.00 96.88 77 ASP A C 1
ATOM 613 O O . ASP A 1 77 ? 0.312 8.322 -11.852 1.00 96.88 77 ASP A O 1
ATOM 617 N N . GLY A 1 78 ? -0.369 9.940 -10.460 1.00 96.94 78 GLY A N 1
ATOM 618 C CA . GLY A 1 78 ? 0.964 10.356 -10.025 1.00 96.94 78 GLY A CA 1
ATOM 619 C C . GLY A 1 78 ? 1.802 9.198 -9.477 1.00 96.94 78 GLY A C 1
ATOM 620 O O . GLY A 1 78 ? 2.958 9.051 -9.875 1.00 96.94 78 GLY A O 1
ATOM 621 N N . TYR A 1 79 ? 1.215 8.324 -8.653 1.00 97.31 79 TYR A N 1
ATOM 622 C CA . TYR A 1 79 ? 1.881 7.123 -8.137 1.00 97.31 79 TYR A CA 1
ATOM 623 C C . TYR A 1 79 ? 2.290 6.163 -9.252 1.00 97.31 79 TYR A C 1
ATOM 625 O O . TYR A 1 79 ? 3.426 5.690 -9.266 1.00 97.31 79 TYR A O 1
ATOM 633 N N . MET A 1 80 ? 1.415 5.915 -10.226 1.00 98.44 80 MET A N 1
ATOM 634 C CA . MET A 1 80 ? 1.729 5.050 -11.367 1.00 98.44 80 MET A CA 1
ATOM 635 C C . MET A 1 80 ? 2.824 5.655 -12.258 1.00 98.44 80 MET A C 1
ATOM 637 O O . MET A 1 80 ? 3.744 4.954 -12.691 1.00 98.44 80 MET A O 1
ATOM 641 N N . MET A 1 81 ? 2.759 6.967 -12.501 1.00 98.62 81 MET A N 1
ATOM 642 C CA . MET A 1 81 ? 3.720 7.689 -13.333 1.00 98.62 81 MET A CA 1
ATOM 643 C C . MET A 1 81 ? 5.102 7.778 -12.672 1.00 98.62 81 MET A C 1
ATOM 645 O O . MET A 1 81 ? 6.110 7.561 -13.344 1.00 98.62 81 MET A O 1
ATOM 649 N N . ALA A 1 82 ? 5.175 8.070 -11.371 1.00 98.31 82 ALA A N 1
ATOM 650 C CA . ALA A 1 82 ? 6.430 8.160 -10.620 1.00 98.31 82 ALA A CA 1
ATOM 651 C C . ALA A 1 82 ? 6.976 6.786 -10.189 1.00 98.31 82 ALA A C 1
ATOM 653 O O . ALA A 1 82 ? 8.184 6.632 -10.045 1.00 98.31 82 ALA A O 1
ATOM 654 N N . GLY A 1 83 ? 6.125 5.774 -10.024 1.00 97.81 83 GLY A N 1
ATOM 655 C CA . GLY A 1 83 ? 6.518 4.410 -9.673 1.00 97.81 83 GLY A CA 1
ATOM 656 C C . GLY A 1 83 ? 6.867 3.574 -10.909 1.00 97.81 83 GLY A C 1
ATOM 657 O O . GLY A 1 83 ? 7.919 3.797 -11.519 1.00 97.81 83 GLY A O 1
ATOM 658 N N . PRO A 1 84 ? 6.000 2.621 -11.303 1.00 98.00 84 PRO A N 1
ATOM 659 C CA . PRO A 1 84 ? 6.309 1.609 -12.308 1.00 98.00 84 PRO A CA 1
ATOM 660 C C . PRO A 1 84 ? 6.606 2.205 -13.685 1.00 98.00 84 PRO A C 1
ATOM 662 O O . PRO A 1 84 ? 7.504 1.721 -14.361 1.00 98.00 84 PRO A O 1
ATOM 665 N N . PHE A 1 85 ? 5.937 3.281 -14.111 1.00 98.56 85 PHE A N 1
ATOM 666 C CA . PHE A 1 85 ? 6.186 3.852 -15.442 1.00 98.56 85 PHE A CA 1
ATOM 667 C C . PHE A 1 85 ? 7.445 4.719 -15.532 1.00 98.56 85 PHE A C 1
ATOM 669 O O . PHE A 1 85 ? 7.835 5.102 -16.631 1.00 98.56 85 PHE A O 1
ATOM 676 N N . SER A 1 86 ? 8.107 4.995 -14.405 1.00 98.12 86 SER A N 1
ATOM 677 C CA . SER A 1 86 ? 9.457 5.572 -14.384 1.00 98.12 86 SER A CA 1
ATOM 678 C C . SER A 1 86 ? 10.552 4.508 -14.214 1.00 98.12 86 SER A C 1
ATOM 680 O O . SER A 1 86 ? 11.740 4.824 -14.340 1.00 98.12 86 SER A O 1
ATOM 682 N N . ALA A 1 87 ? 10.183 3.246 -13.961 1.00 97.12 87 ALA A N 1
ATOM 683 C CA . ALA A 1 87 ? 11.131 2.151 -13.816 1.00 97.12 87 ALA A CA 1
ATOM 684 C C . ALA A 1 87 ? 11.755 1.780 -15.177 1.00 97.12 87 ALA A C 1
ATOM 686 O O . ALA A 1 87 ? 11.013 1.527 -16.131 1.00 97.12 87 ALA A O 1
ATOM 687 N N . PRO A 1 88 ? 13.098 1.694 -15.289 1.00 96.00 88 PRO A N 1
ATOM 688 C CA . PRO A 1 88 ? 13.763 1.451 -16.572 1.00 96.00 88 PRO A CA 1
ATOM 689 C C . PRO A 1 88 ? 13.293 0.189 -17.299 1.00 96.00 88 PRO A C 1
ATOM 691 O O . PRO A 1 88 ? 13.058 0.234 -18.505 1.00 96.00 88 PRO A O 1
ATOM 694 N N . ASP A 1 89 ? 13.118 -0.919 -16.574 1.00 94.94 89 ASP A N 1
ATOM 695 C CA . ASP A 1 89 ? 12.733 -2.201 -17.173 1.00 94.94 89 ASP A CA 1
ATOM 696 C C . ASP A 1 89 ? 11.298 -2.154 -17.733 1.00 94.94 89 ASP A C 1
ATOM 698 O O . ASP A 1 89 ? 11.058 -2.628 -18.842 1.00 94.94 89 ASP A O 1
ATOM 702 N N . VAL A 1 90 ? 10.364 -1.510 -17.018 1.00 97.56 90 VAL A N 1
ATOM 703 C CA . VAL A 1 90 ? 8.963 -1.338 -17.448 1.00 97.56 90 VAL A CA 1
ATOM 704 C C . VAL A 1 90 ? 8.866 -0.382 -18.639 1.00 97.56 90 VAL A C 1
ATOM 706 O O . VAL A 1 90 ? 8.190 -0.673 -19.624 1.00 97.56 90 VAL A O 1
ATOM 709 N N . GLU A 1 91 ? 9.562 0.755 -18.592 1.00 97.56 91 GLU A N 1
ATOM 710 C CA . GLU A 1 91 ? 9.577 1.706 -19.707 1.00 97.56 91 GLU A CA 1
ATOM 711 C C . GLU A 1 91 ? 10.135 1.068 -20.983 1.00 97.56 91 GLU A C 1
ATOM 713 O O . GLU A 1 91 ? 9.562 1.215 -22.067 1.00 97.56 91 GLU A O 1
ATOM 718 N N . THR A 1 92 ? 11.241 0.335 -20.846 1.00 95.56 92 THR A N 1
ATOM 719 C CA . THR A 1 92 ? 11.930 -0.309 -21.963 1.00 95.56 92 THR A CA 1
ATOM 720 C C . THR A 1 92 ? 11.027 -1.331 -22.642 1.00 95.56 92 THR A C 1
ATOM 722 O O . THR A 1 92 ? 10.830 -1.255 -23.859 1.00 95.56 92 THR A O 1
ATOM 725 N N . ILE A 1 93 ? 10.418 -2.243 -21.878 1.00 95.75 93 ILE A N 1
ATOM 726 C CA . ILE A 1 93 ? 9.544 -3.266 -22.457 1.00 95.75 93 ILE A CA 1
ATOM 727 C C . ILE A 1 93 ? 8.301 -2.640 -23.109 1.00 95.75 93 ILE A C 1
ATOM 729 O O . ILE A 1 93 ? 7.956 -3.008 -24.234 1.00 95.75 93 ILE A O 1
ATOM 733 N N . LEU A 1 94 ? 7.681 -1.626 -22.487 1.00 97.31 94 LEU A N 1
ATOM 734 C CA . LEU A 1 94 ? 6.531 -0.920 -23.064 1.00 97.31 94 LEU A CA 1
ATOM 735 C C . LEU A 1 94 ? 6.892 -0.271 -24.402 1.00 97.31 94 LEU A C 1
ATOM 737 O O . LEU A 1 94 ? 6.215 -0.493 -25.405 1.00 97.31 94 LEU A O 1
ATOM 741 N N . ASN A 1 95 ? 8.001 0.466 -24.453 1.00 96.44 95 ASN A N 1
ATOM 742 C CA . ASN A 1 95 ? 8.435 1.164 -25.660 1.00 96.44 95 ASN A CA 1
ATOM 743 C C . ASN A 1 95 ? 8.889 0.221 -26.786 1.00 96.44 95 ASN A C 1
ATOM 745 O O . ASN A 1 95 ? 8.761 0.579 -27.964 1.00 96.44 95 ASN A O 1
ATOM 749 N N . ARG A 1 96 ? 9.393 -0.977 -26.465 1.00 93.94 96 ARG A N 1
ATOM 750 C CA . ARG A 1 96 ? 9.904 -1.950 -27.450 1.00 93.94 96 ARG A CA 1
ATOM 751 C C . ARG A 1 96 ? 8.862 -2.945 -27.938 1.00 93.94 96 ARG A C 1
ATOM 753 O O . ARG A 1 96 ? 8.843 -3.246 -29.129 1.00 93.94 96 ARG A O 1
ATOM 760 N N . LYS A 1 97 ? 7.998 -3.438 -27.048 1.00 94.88 97 LYS A N 1
ATOM 761 C CA . LYS A 1 97 ? 7.067 -4.535 -27.346 1.00 94.88 97 LYS A CA 1
ATOM 762 C C . LYS A 1 97 ? 5.624 -4.065 -27.523 1.00 94.88 97 LYS A C 1
ATOM 764 O O . LYS A 1 97 ? 4.913 -4.654 -28.323 1.00 94.88 97 LYS A O 1
ATOM 769 N N . PHE A 1 98 ? 5.209 -2.944 -26.929 1.00 97.56 98 PHE A N 1
ATOM 770 C CA . PHE A 1 98 ? 3.800 -2.511 -26.921 1.00 97.56 98 PHE A CA 1
ATOM 771 C C . PHE A 1 98 ? 3.564 -1.167 -27.621 1.00 97.56 98 PHE A C 1
ATOM 773 O O . PHE A 1 98 ? 4.481 -0.372 -27.773 1.00 97.56 98 PHE A O 1
ATOM 780 N N . ILE A 1 99 ? 2.338 -0.866 -28.035 1.00 98.44 99 ILE A N 1
ATOM 781 C CA . ILE A 1 99 ? 1.917 0.512 -28.320 1.00 98.44 99 ILE A CA 1
ATOM 782 C C . ILE A 1 99 ? 1.279 1.054 -27.033 1.00 98.44 99 ILE A C 1
ATOM 784 O O . ILE A 1 99 ? 0.145 0.678 -26.734 1.00 98.44 99 ILE A O 1
ATOM 788 N N . PRO A 1 100 ? 1.995 1.843 -26.207 1.00 98.69 100 PRO A N 1
ATOM 789 C CA . PRO A 1 100 ? 1.466 2.285 -24.923 1.00 98.69 100 PRO A CA 1
ATOM 790 C C . PRO A 1 100 ? 0.447 3.416 -25.110 1.00 98.69 100 PRO A C 1
ATOM 792 O O . PRO A 1 100 ? 0.724 4.429 -25.748 1.00 98.69 100 PRO A O 1
ATOM 795 N N . VAL A 1 101 ? -0.727 3.264 -24.509 1.00 98.81 101 VAL A N 1
ATOM 796 C CA . VAL A 1 101 ? -1.833 4.225 -24.484 1.00 98.81 101 VAL A CA 1
ATOM 797 C C . VAL A 1 101 ? -2.091 4.610 -23.034 1.00 98.81 101 VAL A C 1
ATOM 799 O O . VAL A 1 101 ? -2.220 3.738 -22.177 1.00 98.81 101 VAL A O 1
ATOM 802 N N . LYS A 1 102 ? -2.205 5.910 -22.763 1.00 98.50 102 LYS A N 1
ATOM 803 C CA . LYS A 1 102 ? -2.697 6.436 -21.486 1.00 98.50 102 LYS A CA 1
ATOM 804 C C . LYS A 1 102 ? -3.961 7.226 -21.773 1.00 98.50 102 LYS A C 1
ATOM 806 O O . LYS A 1 102 ? -3.904 8.320 -22.331 1.00 98.50 102 LYS A O 1
ATOM 811 N N . LEU A 1 103 ? -5.106 6.658 -21.411 1.00 97.94 103 LEU A N 1
ATOM 812 C CA . LEU A 1 103 ? -6.401 7.248 -21.734 1.00 97.94 103 LEU A CA 1
ATOM 813 C C . LEU A 1 103 ? -7.458 6.810 -20.721 1.00 97.94 103 LEU A C 1
ATOM 815 O O . LEU A 1 103 ? -7.557 5.629 -20.397 1.00 97.94 103 LEU A O 1
ATOM 819 N N . ALA A 1 104 ? -8.269 7.754 -20.244 1.00 97.25 104 ALA A N 1
ATOM 820 C CA . ALA A 1 104 ? -9.431 7.438 -19.419 1.00 97.25 104 ALA A CA 1
ATOM 821 C C . ALA A 1 104 ? -10.482 6.663 -20.230 1.00 97.25 104 ALA A C 1
ATOM 823 O O . ALA A 1 104 ? -10.787 7.019 -21.371 1.00 97.25 104 ALA A O 1
ATOM 824 N N . ALA A 1 105 ? -11.079 5.634 -19.632 1.00 95.50 105 ALA A N 1
ATOM 825 C CA . ALA A 1 105 ? -12.099 4.836 -20.302 1.00 95.50 105 ALA A CA 1
ATOM 826 C C . ALA A 1 105 ? -13.433 5.599 -20.390 1.00 95.50 105 ALA A C 1
ATOM 828 O O . ALA A 1 105 ? -14.021 5.947 -19.363 1.00 95.50 105 ALA A O 1
ATOM 829 N N . ARG A 1 106 ? -13.912 5.842 -21.618 1.00 96.38 106 ARG A N 1
ATOM 830 C CA . ARG A 1 106 ? -15.188 6.518 -21.927 1.00 96.38 106 ARG A CA 1
ATOM 831 C C . ARG A 1 106 ? -15.830 5.974 -23.211 1.00 96.38 106 ARG A C 1
ATOM 833 O O . ARG A 1 106 ? -15.144 5.359 -24.026 1.00 96.38 106 ARG A O 1
ATOM 840 N N . GLY A 1 107 ? -17.127 6.226 -23.398 1.00 96.44 107 GLY A N 1
ATOM 841 C CA . GLY A 1 107 ? -17.849 5.929 -24.646 1.00 96.44 107 GLY A CA 1
ATOM 842 C C . GLY A 1 107 ? -17.852 4.444 -25.040 1.00 96.44 107 GLY A C 1
ATOM 843 O O . GLY A 1 107 ? -17.981 3.567 -24.186 1.00 96.44 107 GLY A O 1
ATOM 844 N N . GLU A 1 108 ? -17.697 4.155 -26.335 1.00 97.12 108 GLU A N 1
ATOM 845 C CA . GLU A 1 108 ? -17.748 2.781 -26.859 1.00 97.12 108 GLU A CA 1
ATOM 846 C C . GLU A 1 108 ? -16.606 1.898 -26.348 1.00 97.12 108 GLU A C 1
ATOM 848 O O . GLU A 1 108 ? -16.837 0.734 -26.030 1.00 97.12 108 GLU A O 1
ATOM 853 N N . ALA A 1 109 ? -15.397 2.442 -26.170 1.00 96.75 109 ALA A N 1
ATOM 854 C CA . ALA A 1 109 ? -14.287 1.687 -25.589 1.00 96.75 109 ALA A CA 1
ATOM 855 C C . ALA A 1 109 ? -14.612 1.239 -24.153 1.00 96.75 109 ALA A C 1
ATOM 857 O O . ALA A 1 109 ? -14.417 0.078 -23.799 1.00 96.75 109 ALA A O 1
ATOM 858 N N . GLN A 1 110 ? -15.188 2.130 -23.338 1.00 97.62 110 GLN A N 1
ATOM 859 C CA . GLN A 1 110 ? -15.635 1.785 -21.986 1.00 97.62 110 GLN A CA 1
ATOM 860 C C . GLN A 1 110 ? -16.619 0.609 -21.993 1.00 97.62 110 GLN A C 1
ATOM 862 O O . GLN A 1 110 ? -16.483 -0.323 -21.198 1.00 97.62 110 GLN A O 1
ATOM 867 N N . LYS A 1 111 ? -17.592 0.647 -22.911 1.00 97.81 111 LYS A N 1
ATOM 868 C CA . LYS A 1 111 ? -18.618 -0.386 -23.060 1.00 97.81 111 LYS A CA 1
ATOM 869 C C . LYS A 1 111 ? -18.047 -1.708 -23.552 1.00 97.81 111 LYS A C 1
ATOM 871 O O . LYS A 1 111 ? -18.330 -2.741 -22.949 1.00 97.81 111 LYS A O 1
ATOM 876 N N . LYS A 1 112 ? -17.220 -1.668 -24.599 1.00 97.94 112 LYS A N 1
ATOM 877 C CA . LYS A 1 112 ? -16.606 -2.846 -25.220 1.00 97.94 112 LYS A CA 1
ATOM 878 C C . LYS A 1 112 ? -15.802 -3.669 -24.214 1.00 97.94 112 LYS A C 1
ATOM 880 O O . LYS A 1 112 ? -15.932 -4.886 -24.200 1.00 97.94 112 LYS A O 1
ATOM 885 N N . TYR A 1 113 ? -15.010 -3.014 -23.363 1.00 98.12 113 TYR A N 1
ATOM 886 C CA . TYR A 1 113 ? -14.096 -3.702 -22.441 1.00 98.12 113 TYR A CA 1
ATOM 887 C C . TYR A 1 113 ? -14.619 -3.805 -20.998 1.00 98.12 113 TYR A C 1
ATOM 889 O O . TYR A 1 113 ? -13.903 -4.252 -20.101 1.00 98.12 113 TYR A O 1
ATOM 897 N N . GLY A 1 114 ? -15.873 -3.409 -20.753 1.00 97.81 114 GLY A N 1
ATOM 898 C CA . GLY A 1 114 ? -16.508 -3.539 -19.439 1.00 97.81 114 GLY A CA 1
ATOM 899 C C . GLY A 1 114 ? -15.900 -2.646 -18.352 1.00 97.81 114 GLY A C 1
ATOM 900 O O . GLY A 1 114 ? -15.951 -2.999 -17.175 1.00 97.81 114 GLY A O 1
ATOM 901 N N . LEU A 1 115 ? -15.338 -1.496 -18.727 1.00 97.88 115 LEU A N 1
ATOM 902 C CA . LEU A 1 115 ? -14.617 -0.593 -17.826 1.00 97.88 115 LEU A CA 1
ATOM 903 C C . LEU A 1 115 ? -15.601 0.311 -17.086 1.00 97.88 115 LEU A C 1
ATOM 905 O O . LEU A 1 115 ? -15.716 1.500 -17.363 1.00 97.88 115 LEU A O 1
ATOM 909 N N . TYR A 1 116 ? -16.372 -0.267 -16.173 1.00 96.62 116 TYR A N 1
ATOM 910 C CA . TYR A 1 116 ? -17.391 0.441 -15.400 1.00 96.62 116 TYR A CA 1
ATOM 911 C C . TYR A 1 116 ? -16.995 0.545 -13.927 1.00 96.62 116 TYR A C 1
ATOM 913 O O . TYR A 1 116 ? -16.322 -0.359 -13.427 1.00 96.62 116 TYR A O 1
ATOM 921 N N . PRO A 1 117 ? -17.460 1.584 -13.204 1.00 94.94 117 PRO A N 1
ATOM 922 C CA . PRO A 1 117 ? -17.295 1.642 -11.755 1.00 94.94 117 PRO A CA 1
ATOM 923 C C . PRO A 1 117 ? -17.759 0.336 -11.093 1.00 94.94 117 PRO A C 1
ATOM 925 O O . PRO A 1 117 ? -18.747 -0.258 -11.532 1.00 94.94 117 PRO A O 1
ATOM 928 N N . LEU A 1 118 ? -17.035 -0.110 -10.064 1.00 94.25 118 LEU A N 1
ATOM 929 C CA . LEU A 1 118 ? -17.197 -1.377 -9.332 1.00 94.25 118 LEU A CA 1
ATOM 930 C C . LEU A 1 118 ? -16.875 -2.658 -10.121 1.00 94.25 118 LEU A C 1
ATOM 932 O O . LEU A 1 118 ? -16.704 -3.709 -9.514 1.00 94.25 118 LEU A O 1
ATOM 936 N N . LYS A 1 119 ? -16.787 -2.597 -11.455 1.00 95.88 119 LYS A N 1
ATOM 937 C CA . LYS A 1 119 ? -16.330 -3.723 -12.293 1.00 95.88 119 LYS A CA 1
ATOM 938 C C . LYS A 1 119 ? -14.849 -3.631 -12.635 1.00 95.88 119 LYS A C 1
ATOM 940 O O . LYS A 1 119 ? -14.205 -4.657 -12.805 1.00 95.88 119 LYS A O 1
ATOM 945 N N . PHE A 1 120 ? -14.359 -2.404 -12.768 1.00 97.25 120 PHE A N 1
ATOM 946 C CA . PHE A 1 120 ? -12.958 -2.069 -12.939 1.00 97.25 120 PHE A CA 1
ATOM 947 C C . PHE A 1 120 ? -12.618 -0.975 -11.932 1.00 97.25 120 PHE A C 1
ATOM 949 O O . PHE A 1 120 ? -13.179 0.125 -11.996 1.00 97.25 120 PHE A O 1
ATOM 956 N N . VAL A 1 121 ? -11.726 -1.276 -10.995 1.00 95.81 121 VAL A N 1
ATOM 957 C CA . VAL A 1 121 ? -11.283 -0.314 -9.979 1.00 95.81 121 VAL A CA 1
ATOM 958 C C . VAL A 1 121 ? -9.927 0.236 -10.389 1.00 95.81 121 VAL A C 1
ATOM 960 O O . VAL A 1 121 ? -8.936 -0.484 -10.409 1.00 95.81 121 VAL A O 1
ATOM 963 N N . GLU A 1 122 ? -9.866 1.511 -10.751 1.00 95.38 122 GLU A N 1
ATOM 964 C CA . GLU A 1 122 ? -8.594 2.164 -11.070 1.00 95.38 122 GLU A CA 1
ATOM 965 C C . GLU A 1 122 ? -7.611 2.217 -9.874 1.00 95.38 122 GLU A C 1
ATOM 967 O O . GLU A 1 122 ? -8.042 2.219 -8.719 1.00 95.38 122 GLU A O 1
ATOM 972 N N . PRO A 1 123 ? -6.291 2.291 -10.134 1.00 97.31 123 PRO A N 1
ATOM 973 C CA . PRO A 1 123 ? -5.656 2.236 -11.448 1.00 97.31 123 PRO A CA 1
ATOM 974 C C . PRO A 1 123 ? -5.563 0.797 -11.974 1.00 97.31 123 PRO A C 1
ATOM 976 O O . PRO A 1 123 ? -5.514 -0.175 -11.218 1.00 97.31 123 PRO A O 1
ATOM 979 N N . GLY A 1 124 ? -5.508 0.669 -13.299 1.00 98.12 124 GLY A N 1
ATOM 980 C CA . GLY A 1 124 ? -5.364 -0.621 -13.966 1.00 98.12 124 GLY A CA 1
ATOM 981 C C . GLY A 1 124 ? -4.918 -0.489 -15.417 1.00 98.12 124 GLY A C 1
ATOM 982 O O . GLY A 1 124 ? -4.728 0.615 -15.928 1.00 98.12 124 GLY A O 1
ATOM 983 N N . PHE A 1 125 ? -4.754 -1.616 -16.099 1.00 98.81 125 PHE A N 1
ATOM 984 C CA . PHE A 1 125 ? -4.394 -1.656 -17.510 1.00 98.81 125 PHE A CA 1
ATOM 985 C C . PHE A 1 125 ? -5.019 -2.842 -18.247 1.00 98.81 125 PHE A C 1
ATOM 987 O O . PHE A 1 125 ? -5.415 -3.848 -17.655 1.00 98.81 125 PHE A O 1
ATOM 994 N N . LEU A 1 126 ? -5.070 -2.717 -19.570 1.00 98.75 126 LEU A N 1
ATOM 995 C CA . LEU A 1 126 ? -5.411 -3.781 -20.500 1.00 98.75 126 LEU A CA 1
ATOM 996 C C . LEU A 1 126 ? -4.252 -4.006 -21.467 1.00 98.75 126 LEU A C 1
ATOM 998 O O . LEU A 1 126 ? -3.527 -3.075 -21.820 1.00 98.75 126 LEU A O 1
ATOM 1002 N N . VAL A 1 127 ? -4.116 -5.236 -21.944 1.00 98.75 127 VAL A N 1
ATOM 1003 C CA . VAL A 1 127 ? -3.310 -5.562 -23.117 1.00 98.75 127 VAL A CA 1
ATOM 1004 C C . VAL A 1 127 ? -4.260 -6.022 -24.205 1.00 98.75 127 VAL A C 1
ATOM 1006 O O . VAL A 1 127 ? -5.035 -6.953 -23.988 1.00 98.75 127 VAL A O 1
ATOM 1009 N N . LEU A 1 128 ? -4.207 -5.366 -25.360 1.00 98.75 128 LEU A N 1
ATOM 1010 C CA . LEU A 1 128 ? -5.058 -5.670 -26.503 1.00 98.75 128 LEU A CA 1
ATOM 1011 C C . LEU A 1 128 ? -4.213 -6.185 -27.665 1.00 98.75 128 LEU A C 1
ATOM 1013 O O . LEU A 1 128 ? -3.118 -5.681 -27.929 1.00 98.75 128 LEU A O 1
ATOM 1017 N N . ALA A 1 129 ? -4.733 -7.170 -28.385 1.00 98.56 129 ALA A N 1
ATOM 1018 C CA . ALA A 1 129 ? -4.186 -7.583 -29.665 1.00 98.56 129 ALA A CA 1
ATOM 1019 C C . ALA A 1 129 ? -4.375 -6.469 -30.721 1.00 98.56 129 ALA A C 1
ATOM 1021 O O . ALA A 1 129 ? -5.174 -5.549 -30.522 1.00 98.56 129 ALA A O 1
ATOM 1022 N N . PRO A 1 130 ? -3.657 -6.521 -31.860 1.00 98.38 130 PRO A N 1
ATOM 1023 C CA . PRO A 1 130 ? -3.769 -5.504 -32.909 1.00 98.38 130 PRO A CA 1
ATOM 1024 C C . PRO A 1 130 ? -5.162 -5.326 -33.536 1.00 98.38 130 PRO A C 1
ATOM 1026 O O . PRO A 1 130 ? -5.426 -4.308 -34.167 1.00 98.38 130 PRO A O 1
ATOM 1029 N N . ASP A 1 131 ? -6.045 -6.310 -33.400 1.00 97.94 131 ASP A N 1
ATOM 1030 C CA . ASP A 1 131 ? -7.452 -6.259 -33.818 1.00 97.94 131 ASP A CA 1
ATOM 1031 C C . ASP A 1 131 ? -8.396 -5.748 -32.709 1.00 97.94 131 ASP A C 1
ATOM 1033 O O . ASP A 1 131 ? -9.603 -5.609 -32.916 1.00 97.94 131 ASP A O 1
ATOM 1037 N N . GLY A 1 132 ? -7.851 -5.432 -31.533 1.00 98.19 132 GLY A N 1
ATOM 1038 C CA . GLY A 1 132 ? -8.594 -4.967 -30.371 1.00 98.19 132 GLY A CA 1
ATOM 1039 C C . GLY A 1 132 ? -9.230 -6.081 -29.538 1.00 98.19 132 GLY A C 1
ATOM 1040 O O . GLY A 1 132 ? -10.124 -5.775 -28.748 1.00 98.19 132 GLY A O 1
ATOM 1041 N N . GLU A 1 133 ? -8.829 -7.345 -29.704 1.00 98.50 133 GLU A N 1
ATOM 1042 C CA . GLU A 1 133 ? -9.166 -8.421 -28.763 1.00 98.50 133 GLU A CA 1
ATOM 1043 C C . GLU A 1 133 ? -8.443 -8.215 -27.417 1.00 98.50 133 GLU A C 1
ATOM 1045 O O . GLU A 1 133 ? -7.264 -7.860 -27.385 1.00 98.50 133 GLU A O 1
ATOM 1050 N N . GLU A 1 134 ? -9.125 -8.439 -26.290 1.00 98.38 134 GLU A N 1
ATOM 1051 C CA . GLU A 1 134 ? -8.511 -8.378 -24.956 1.00 98.38 134 GLU A CA 1
ATOM 1052 C C . GLU A 1 134 ? -7.622 -9.609 -24.709 1.00 98.38 134 GLU A C 1
ATOM 1054 O O . GLU A 1 134 ? -8.099 -10.738 -24.689 1.00 98.38 134 GLU A O 1
ATOM 1059 N N . ILE A 1 135 ? -6.324 -9.388 -24.485 1.00 98.50 135 ILE A N 1
ATOM 1060 C CA . ILE A 1 135 ? -5.357 -10.432 -24.107 1.00 98.50 135 ILE A CA 1
ATOM 1061 C C . ILE A 1 135 ? -5.301 -10.580 -22.582 1.00 98.50 135 ILE A C 1
ATOM 1063 O O . ILE A 1 135 ? -5.220 -11.690 -22.046 1.00 98.50 135 ILE A O 1
ATOM 1067 N N . LYS A 1 136 ? -5.288 -9.441 -21.883 1.00 98.44 136 LYS A N 1
ATOM 1068 C CA . LYS A 1 136 ? -5.131 -9.365 -20.430 1.00 98.44 136 LYS A CA 1
ATOM 1069 C C . LYS A 1 136 ? -5.774 -8.095 -19.892 1.00 98.44 136 LYS A C 1
ATOM 1071 O O . LYS A 1 136 ? -5.745 -7.058 -20.553 1.00 98.44 136 LYS A O 1
ATOM 1076 N N . LYS A 1 137 ? -6.279 -8.165 -18.664 1.00 98.50 137 LYS A N 1
ATOM 1077 C CA . LYS A 1 137 ? -6.837 -7.040 -17.916 1.00 98.50 137 LYS A CA 1
ATOM 1078 C C . LYS A 1 137 ? -6.447 -7.168 -16.450 1.00 98.50 137 LYS A C 1
ATOM 1080 O O . LYS A 1 137 ? -6.512 -8.261 -15.896 1.00 98.50 137 LYS A O 1
ATOM 1085 N N . VAL A 1 138 ? -6.014 -6.062 -15.857 1.00 98.56 138 VAL A N 1
ATOM 1086 C CA . VAL A 1 138 ? -5.618 -5.964 -14.449 1.00 98.56 138 VAL A CA 1
ATOM 1087 C C . VAL A 1 138 ? -6.127 -4.634 -13.907 1.00 98.56 138 VAL A C 1
ATOM 1089 O O . VAL A 1 138 ? -5.899 -3.596 -14.523 1.00 98.56 138 VAL A O 1
ATOM 1092 N N . ASP A 1 139 ? -6.802 -4.646 -12.768 1.00 97.94 139 ASP A N 1
ATOM 1093 C CA . ASP A 1 139 ? -7.307 -3.462 -12.063 1.00 97.94 139 ASP A CA 1
ATOM 1094 C C . ASP A 1 139 ? -6.872 -3.502 -10.588 1.00 97.94 139 ASP A C 1
ATOM 1096 O O . ASP A 1 139 ? -5.980 -4.271 -10.253 1.00 97.94 139 ASP A O 1
ATOM 1100 N N . LYS A 1 140 ? -7.411 -2.662 -9.696 1.00 96.88 140 LYS A N 1
ATOM 1101 C CA . LYS A 1 140 ? -7.153 -2.693 -8.238 1.00 96.88 140 LYS A CA 1
ATOM 1102 C C . LYS A 1 140 ? -5.667 -2.653 -7.858 1.00 96.88 140 LYS A C 1
ATOM 1104 O O . LYS A 1 140 ? -5.268 -3.232 -6.838 1.00 96.88 140 LYS A O 1
ATOM 1109 N N . ILE A 1 141 ? -4.827 -2.006 -8.658 1.00 98.06 141 ILE A N 1
ATOM 1110 C CA . ILE A 1 141 ? -3.388 -1.963 -8.396 1.00 98.06 141 ILE A CA 1
ATOM 1111 C C . ILE A 1 141 ? -3.124 -0.996 -7.245 1.00 98.06 141 ILE A C 1
ATOM 1113 O O . ILE A 1 141 ? -3.490 0.168 -7.330 1.00 98.06 141 ILE A O 1
ATOM 1117 N N . ALA A 1 142 ? -2.487 -1.485 -6.183 1.00 96.81 142 ALA A N 1
ATOM 1118 C CA . ALA A 1 142 ? -2.183 -0.714 -4.978 1.00 96.81 142 ALA A CA 1
ATOM 1119 C C . ALA A 1 142 ? -0.769 -0.958 -4.420 1.00 96.81 142 ALA A C 1
ATOM 1121 O O . ALA A 1 142 ? -0.335 -0.276 -3.497 1.00 96.81 142 ALA A O 1
ATOM 1122 N N . THR A 1 143 ? -0.025 -1.923 -4.966 1.00 97.94 143 THR A N 1
ATOM 1123 C CA . THR A 1 143 ? 1.381 -2.164 -4.613 1.00 97.94 143 THR A CA 1
ATOM 1124 C C . THR A 1 143 ? 2.243 -2.124 -5.864 1.00 97.94 143 THR A C 1
ATOM 1126 O O . THR A 1 143 ? 1.993 -2.835 -6.832 1.00 97.94 143 THR A O 1
ATOM 1129 N N . LEU A 1 144 ? 3.263 -1.276 -5.854 1.00 98.19 144 LEU A N 1
ATOM 1130 C CA . LEU A 1 144 ? 4.038 -0.927 -7.032 1.00 98.19 144 LEU A CA 1
ATOM 1131 C C . LEU A 1 144 ? 5.425 -1.560 -6.947 1.00 98.19 144 LEU A C 1
ATOM 1133 O O . LEU A 1 144 ? 6.308 -1.064 -6.253 1.00 98.19 144 LEU A O 1
ATOM 1137 N N . VAL A 1 145 ? 5.604 -2.667 -7.667 1.00 97.56 145 VAL A N 1
ATOM 1138 C CA . VAL A 1 145 ? 6.895 -3.357 -7.798 1.00 97.56 145 VAL A CA 1
ATOM 1139 C C . VAL A 1 145 ? 7.201 -3.567 -9.265 1.00 97.56 145 VAL A C 1
ATOM 1141 O O . VAL A 1 145 ? 6.457 -4.250 -9.968 1.00 97.56 145 VAL A O 1
ATOM 1144 N N . SER A 1 146 ? 8.303 -2.988 -9.729 1.00 96.12 146 SER A N 1
ATOM 1145 C CA . SER A 1 146 ? 8.676 -2.973 -11.148 1.00 96.12 146 SER A CA 1
ATOM 1146 C C . SER A 1 146 ? 8.758 -4.380 -11.747 1.00 96.12 146 SER A C 1
ATOM 1148 O O . SER A 1 146 ? 8.249 -4.623 -12.838 1.00 96.12 146 SER A O 1
ATOM 1150 N N . GLU A 1 147 ? 9.323 -5.332 -11.006 1.00 94.75 147 GLU A N 1
ATOM 1151 C CA . GLU A 1 147 ? 9.461 -6.736 -11.398 1.00 94.75 147 GLU A CA 1
ATOM 1152 C C . GLU A 1 147 ? 8.107 -7.418 -11.609 1.00 94.75 147 GLU A C 1
ATOM 1154 O O . GLU A 1 147 ? 7.965 -8.241 -12.513 1.00 94.75 147 GLU A O 1
ATOM 1159 N N . TRP A 1 148 ? 7.098 -7.069 -10.806 1.00 97.56 148 TRP A N 1
ATOM 1160 C CA . TRP A 1 148 ? 5.747 -7.590 -10.989 1.00 97.56 148 TRP A CA 1
ATOM 1161 C C . TRP A 1 148 ? 5.127 -7.058 -12.281 1.00 97.56 148 TRP A C 1
ATOM 1163 O O . TRP A 1 148 ? 4.586 -7.844 -13.051 1.00 97.56 148 TRP A O 1
ATOM 1173 N N . PHE A 1 149 ? 5.274 -5.763 -12.582 1.00 98.00 149 PHE A N 1
ATOM 1174 C CA . PHE A 1 149 ? 4.779 -5.188 -13.840 1.00 98.00 149 PHE A CA 1
ATOM 1175 C C . PHE A 1 149 ? 5.439 -5.818 -15.065 1.00 98.00 149 PHE A C 1
ATOM 1177 O O . PHE A 1 149 ? 4.739 -6.206 -15.995 1.00 98.00 149 PHE A O 1
ATOM 1184 N N . VAL A 1 150 ? 6.767 -5.959 -15.049 1.00 96.38 150 VAL A N 1
ATOM 1185 C CA . VAL A 1 150 ? 7.513 -6.653 -16.108 1.00 96.38 150 VAL A CA 1
ATOM 1186 C C . VAL A 1 150 ? 6.954 -8.060 -16.314 1.00 96.38 150 VAL A C 1
ATOM 1188 O O . VAL A 1 150 ? 6.597 -8.417 -17.432 1.00 96.38 150 VAL A O 1
ATOM 1191 N N . TRP A 1 151 ? 6.770 -8.817 -15.231 1.00 95.88 151 TRP A N 1
ATOM 1192 C CA . TRP A 1 151 ? 6.213 -10.164 -15.310 1.00 95.88 151 TRP A CA 1
ATOM 1193 C C . TRP A 1 151 ? 4.787 -10.190 -15.880 1.00 95.88 151 TRP A C 1
ATOM 1195 O O . TRP A 1 151 ? 4.474 -11.052 -16.695 1.00 95.88 151 TRP A O 1
ATOM 1205 N N . GLN A 1 152 ? 3.918 -9.243 -15.505 1.00 97.81 152 GLN A N 1
ATOM 1206 C CA . GLN A 1 152 ? 2.555 -9.166 -16.051 1.00 97.81 152 GLN A CA 1
ATOM 1207 C C . GLN A 1 152 ? 2.547 -8.847 -17.558 1.00 97.81 152 GLN A C 1
ATOM 1209 O O . GLN A 1 152 ? 1.650 -9.302 -18.272 1.00 97.81 152 GLN A O 1
ATOM 1214 N N . LEU A 1 153 ? 3.526 -8.077 -18.044 1.00 97.56 153 LEU A N 1
ATOM 1215 C CA . LEU A 1 153 ? 3.699 -7.768 -19.466 1.00 97.56 153 LEU A CA 1
ATOM 1216 C C . LEU A 1 153 ? 4.234 -8.977 -20.243 1.00 97.56 153 LEU A C 1
ATOM 1218 O O . LEU A 1 153 ? 3.690 -9.302 -21.299 1.00 97.56 153 LEU A O 1
ATOM 1222 N N . ASP A 1 154 ? 5.229 -9.677 -19.696 1.00 95.00 154 ASP A N 1
ATOM 1223 C CA . ASP A 1 154 ? 5.757 -10.922 -20.266 1.00 95.00 154 ASP A CA 1
ATOM 1224 C C . ASP A 1 154 ? 4.667 -12.005 -20.322 1.00 95.00 154 ASP A C 1
ATOM 1226 O O . ASP A 1 154 ? 4.480 -12.668 -21.344 1.00 95.00 154 ASP A O 1
ATOM 1230 N N . GLU A 1 155 ? 3.867 -12.135 -19.260 1.00 96.25 155 GLU A N 1
ATOM 1231 C CA . GLU A 1 155 ? 2.738 -13.064 -19.221 1.00 96.25 155 GLU A CA 1
ATOM 1232 C C . GLU A 1 155 ? 1.708 -12.733 -20.311 1.00 96.25 155 GLU A C 1
ATOM 1234 O O . GLU A 1 155 ? 1.259 -13.640 -21.014 1.00 96.25 155 GLU A O 1
ATOM 1239 N N . ALA A 1 156 ? 1.388 -11.454 -20.536 1.00 97.12 156 ALA A N 1
ATOM 1240 C CA . ALA A 1 156 ? 0.484 -11.055 -21.614 1.00 97.12 156 ALA A CA 1
ATOM 1241 C C . ALA A 1 156 ? 1.027 -11.439 -23.003 1.00 97.12 156 ALA A C 1
ATOM 1243 O O . ALA A 1 156 ? 0.283 -11.957 -23.837 1.00 97.12 156 ALA A O 1
ATOM 1244 N N . LEU A 1 157 ? 2.327 -11.238 -23.249 1.00 96.12 157 LEU A N 1
ATOM 1245 C CA . LEU A 1 157 ? 2.979 -11.655 -24.494 1.00 96.12 157 LEU A CA 1
ATOM 1246 C C . LEU A 1 157 ? 2.969 -13.181 -24.658 1.00 96.12 157 LEU A C 1
ATOM 1248 O O . LEU A 1 157 ? 2.716 -13.674 -25.758 1.00 96.12 157 LEU A O 1
ATOM 1252 N N . SER A 1 158 ? 3.140 -13.937 -23.568 1.00 94.94 158 SER A N 1
ATOM 1253 C CA . SER A 1 158 ? 3.104 -15.407 -23.593 1.00 94.94 158 SER A CA 1
ATOM 1254 C C . SER A 1 158 ? 1.745 -15.981 -24.030 1.00 94.94 158 SER A C 1
ATOM 1256 O O . SER A 1 158 ? 1.687 -17.073 -24.593 1.00 94.94 158 SER A O 1
ATOM 1258 N N . ARG A 1 159 ? 0.639 -15.239 -23.845 1.00 97.00 159 ARG A N 1
ATOM 1259 C CA . ARG A 1 159 ? -0.705 -15.632 -24.327 1.00 97.00 159 ARG A CA 1
ATOM 1260 C C . ARG A 1 159 ? -0.861 -15.511 -25.843 1.00 97.00 159 ARG A C 1
ATOM 1262 O O . ARG A 1 159 ? -1.739 -16.147 -26.428 1.00 97.00 159 ARG A O 1
ATOM 1269 N N . ARG A 1 160 ? -0.032 -14.686 -26.488 1.00 96.56 160 ARG A N 1
ATOM 1270 C CA . ARG A 1 160 ? -0.007 -14.462 -27.940 1.00 96.56 160 ARG A CA 1
ATOM 1271 C C . ARG A 1 160 ? 1.446 -14.440 -28.441 1.00 96.56 160 ARG A C 1
ATOM 1273 O O . ARG A 1 160 ? 1.912 -13.387 -28.875 1.00 96.56 160 ARG A O 1
ATOM 1280 N N . PRO A 1 161 ? 2.158 -15.585 -28.461 1.00 94.62 161 PRO A N 1
ATOM 1281 C CA . PRO A 1 161 ? 3.586 -15.625 -28.803 1.00 94.62 161 PRO A CA 1
ATOM 1282 C C . PRO A 1 161 ? 3.934 -14.991 -30.161 1.00 94.62 161 PRO A C 1
ATOM 1284 O O . PRO A 1 161 ? 4.990 -14.389 -30.315 1.00 94.62 161 PRO A O 1
ATOM 1287 N N . ALA A 1 162 ? 3.014 -15.022 -31.135 1.00 94.56 162 ALA A N 1
ATOM 1288 C CA . ALA A 1 162 ? 3.181 -14.370 -32.442 1.00 94.56 162 ALA A CA 1
ATOM 1289 C C . ALA A 1 162 ? 3.364 -12.833 -32.376 1.00 94.56 162 ALA A C 1
ATOM 1291 O O . ALA A 1 162 ? 3.840 -12.217 -33.339 1.00 94.56 162 ALA A O 1
ATOM 1292 N N . LEU A 1 163 ? 2.970 -12.218 -31.257 1.00 93.38 163 LEU A N 1
ATOM 1293 C CA . LEU A 1 163 ? 3.128 -10.796 -30.957 1.00 93.38 163 LEU A CA 1
ATOM 1294 C C . LEU A 1 163 ? 4.402 -10.496 -30.144 1.00 93.38 163 LEU A C 1
ATOM 1296 O O . LEU A 1 163 ? 4.818 -9.341 -30.077 1.00 93.38 163 LEU A O 1
ATOM 1300 N N . ALA A 1 164 ? 5.057 -11.514 -29.579 1.00 89.69 164 ALA A N 1
ATOM 1301 C CA . ALA A 1 164 ? 6.281 -11.406 -28.781 1.00 89.69 164 ALA A CA 1
ATOM 1302 C C . ALA A 1 164 ? 7.553 -11.330 -29.651 1.00 89.69 164 ALA A C 1
ATOM 1304 O O . ALA A 1 164 ? 8.570 -11.947 -29.353 1.00 89.69 164 ALA A O 1
ATOM 1305 N N . ARG A 1 165 ? 7.501 -10.595 -30.766 1.00 83.50 165 ARG A N 1
ATOM 1306 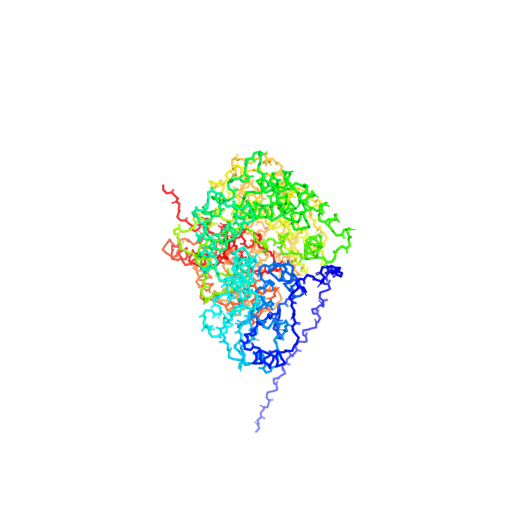C CA . ARG A 1 165 ? 8.572 -10.579 -31.777 1.00 83.50 165 ARG A CA 1
ATOM 1307 C C . ARG A 1 165 ? 9.878 -10.028 -31.220 1.00 83.50 165 ARG A C 1
ATOM 1309 O O . ARG A 1 165 ? 9.859 -9.016 -30.514 1.00 83.50 165 ARG A O 1
ATOM 1316 N N . GLU A 1 166 ? 10.991 -10.650 -31.592 1.00 78.25 166 GLU A N 1
ATOM 1317 C CA . GLU A 1 166 ? 12.336 -10.136 -31.320 1.00 78.25 166 GLU A CA 1
ATOM 1318 C C . GLU A 1 166 ? 12.487 -8.707 -31.847 1.00 78.25 166 GLU A C 1
ATOM 1320 O O . GLU A 1 166 ? 11.939 -8.347 -32.897 1.00 78.25 166 GLU A O 1
ATOM 1325 N N . SER A 1 167 ? 13.203 -7.864 -31.104 1.00 76.00 167 SER A N 1
ATOM 1326 C CA . SER A 1 167 ? 13.541 -6.541 -31.616 1.00 76.00 167 SER A CA 1
ATOM 1327 C C . SER A 1 167 ? 14.671 -6.637 -32.638 1.00 76.00 167 SER A C 1
ATOM 1329 O O . SER A 1 167 ? 15.489 -7.558 -32.628 1.00 76.00 167 SER A O 1
ATOM 1331 N N . THR A 1 168 ? 14.764 -5.623 -33.495 1.00 81.50 168 THR A N 1
ATOM 1332 C CA . THR A 1 168 ? 15.882 -5.473 -34.433 1.00 81.50 168 THR A CA 1
ATOM 1333 C C . THR A 1 168 ? 17.238 -5.465 -33.730 1.00 81.50 168 THR A C 1
ATOM 1335 O O . THR A 1 168 ? 18.209 -5.928 -34.308 1.00 81.50 168 THR A O 1
ATOM 1338 N N . GLU A 1 169 ? 17.323 -4.987 -32.487 1.00 84.06 169 GLU A N 1
ATOM 1339 C CA . GLU A 1 169 ? 18.590 -4.912 -31.751 1.00 84.06 169 GLU A CA 1
ATOM 1340 C C . GLU A 1 169 ? 19.086 -6.283 -31.277 1.00 84.06 169 GLU A C 1
ATOM 1342 O O . GLU A 1 169 ? 20.278 -6.546 -31.393 1.00 84.06 169 GLU A O 1
ATOM 1347 N N . ALA A 1 170 ? 18.211 -7.176 -30.793 1.00 84.94 170 ALA A N 1
ATOM 1348 C CA . ALA A 1 170 ? 18.626 -8.539 -30.439 1.00 84.94 170 ALA A CA 1
ATOM 1349 C C . ALA A 1 170 ? 19.069 -9.314 -31.685 1.00 84.94 170 ALA A C 1
ATOM 1351 O O . ALA A 1 170 ? 20.105 -9.977 -31.660 1.00 84.94 170 ALA A O 1
ATOM 1352 N N . ALA A 1 171 ? 18.348 -9.153 -32.799 1.00 87.31 171 ALA A N 1
ATOM 1353 C CA . ALA A 1 171 ? 18.721 -9.753 -34.075 1.00 87.31 171 ALA A CA 1
ATOM 1354 C C . ALA A 1 171 ? 20.077 -9.229 -34.594 1.00 87.31 171 ALA A C 1
ATOM 1356 O O . ALA A 1 171 ? 20.910 -10.014 -35.049 1.00 87.31 171 ALA A O 1
ATOM 1357 N N . VAL A 1 172 ? 20.326 -7.916 -34.498 1.00 89.44 172 VAL A N 1
ATOM 1358 C CA . VAL A 1 172 ? 21.616 -7.303 -34.865 1.00 89.44 172 VAL A CA 1
ATOM 1359 C C . VAL A 1 172 ? 22.735 -7.798 -33.947 1.00 89.44 172 VAL A C 1
ATOM 1361 O O . VAL A 1 172 ? 23.739 -8.293 -34.449 1.00 89.44 172 VAL A O 1
ATOM 1364 N N . ALA A 1 173 ? 22.545 -7.765 -32.626 1.00 88.12 173 ALA A N 1
ATOM 1365 C CA . ALA A 1 173 ? 23.550 -8.217 -31.665 1.00 88.12 173 ALA A CA 1
ATOM 1366 C C . ALA A 1 173 ? 23.890 -9.710 -31.823 1.00 88.12 173 ALA A C 1
ATOM 1368 O O . ALA A 1 173 ? 25.053 -10.104 -31.712 1.00 88.12 173 ALA A O 1
ATOM 1369 N N . ALA A 1 174 ? 22.890 -10.544 -32.129 1.00 88.75 174 ALA A N 1
ATOM 1370 C CA . ALA A 1 174 ? 23.093 -11.953 -32.453 1.00 88.75 174 ALA A CA 1
ATOM 1371 C C . ALA A 1 174 ? 23.905 -12.133 -33.745 1.00 88.75 174 ALA A C 1
ATOM 1373 O O . ALA A 1 174 ? 24.812 -12.965 -33.783 1.00 88.75 174 ALA A O 1
ATOM 1374 N N . LYS A 1 175 ? 23.631 -11.332 -34.784 1.00 92.12 175 LYS A N 1
ATOM 1375 C CA . LYS A 1 175 ? 24.379 -11.353 -36.051 1.00 92.12 175 LYS A CA 1
ATOM 1376 C C . LYS A 1 175 ? 25.833 -10.904 -35.879 1.00 92.12 175 LYS A C 1
ATOM 1378 O O . LYS A 1 175 ? 26.719 -11.484 -36.498 1.00 92.12 175 LYS A O 1
ATOM 1383 N N . GLU A 1 176 ? 26.073 -9.906 -35.034 1.00 94.19 176 GLU A N 1
ATOM 1384 C CA . GLU A 1 176 ? 27.410 -9.394 -34.698 1.00 94.19 176 GLU A CA 1
ATOM 1385 C C . GLU A 1 176 ? 28.193 -10.311 -33.747 1.00 94.19 176 GLU A C 1
ATOM 1387 O O . GLU A 1 176 ? 29.364 -10.057 -33.483 1.00 94.19 176 GLU A O 1
ATOM 1392 N N . GLN A 1 177 ? 27.566 -11.380 -33.237 1.00 91.31 177 GLN A N 1
ATOM 1393 C CA . GLN A 1 177 ? 28.165 -12.316 -32.280 1.00 91.31 177 GLN A CA 1
ATOM 1394 C C . GLN A 1 177 ? 28.703 -11.624 -31.015 1.00 91.31 177 GLN A C 1
ATOM 1396 O O . GLN A 1 177 ? 29.670 -12.084 -30.412 1.00 91.31 177 GLN A O 1
ATOM 1401 N N . ASN A 1 178 ? 28.065 -10.530 -30.586 1.00 93.06 178 ASN A N 1
ATOM 1402 C CA . ASN A 1 178 ? 28.428 -9.811 -29.368 1.00 93.06 178 ASN A CA 1
ATOM 1403 C C . ASN A 1 178 ? 27.547 -10.291 -28.195 1.00 93.06 178 ASN A C 1
ATOM 1405 O O . ASN A 1 178 ? 26.402 -9.843 -28.069 1.00 93.06 178 ASN A O 1
ATOM 1409 N N . PRO A 1 179 ? 28.040 -11.185 -27.312 1.00 93.75 179 PRO A N 1
ATOM 1410 C CA . PRO A 1 179 ? 27.218 -11.781 -26.259 1.00 93.75 179 PRO A CA 1
ATOM 1411 C C . PRO A 1 179 ? 26.735 -10.753 -25.231 1.00 93.75 179 PRO A C 1
ATOM 1413 O O . PRO A 1 179 ? 25.619 -10.868 -24.735 1.00 93.75 179 PRO A O 1
ATOM 1416 N N . ILE A 1 180 ? 27.528 -9.720 -24.934 1.00 94.44 180 ILE A N 1
ATOM 1417 C CA . ILE A 1 180 ? 27.155 -8.659 -23.987 1.00 94.44 180 ILE A CA 1
ATOM 1418 C C . ILE A 1 180 ? 25.984 -7.843 -24.540 1.00 94.44 180 ILE A C 1
ATOM 1420 O O . ILE A 1 180 ? 24.970 -7.667 -23.857 1.00 94.44 180 ILE A O 1
ATOM 1424 N N . ALA A 1 181 ? 26.098 -7.382 -25.790 1.00 94.50 181 ALA A N 1
ATOM 1425 C CA . ALA A 1 181 ? 25.031 -6.641 -26.457 1.00 94.50 181 ALA A CA 1
ATOM 1426 C C . ALA A 1 181 ? 23.760 -7.494 -26.590 1.00 94.50 181 ALA A C 1
ATOM 1428 O O . ALA A 1 181 ? 22.657 -7.002 -26.344 1.00 94.50 181 ALA A O 1
ATOM 1429 N N . LEU A 1 182 ? 23.915 -8.787 -26.894 1.00 94.75 182 LEU A N 1
ATOM 1430 C CA . LEU A 1 182 ? 22.796 -9.714 -27.012 1.00 94.75 182 LEU A CA 1
ATOM 1431 C C . LEU A 1 182 ? 22.085 -9.923 -25.669 1.00 94.75 182 LEU A C 1
ATOM 1433 O O . LEU A 1 182 ? 20.864 -9.814 -25.615 1.00 94.75 182 LEU A O 1
ATOM 1437 N N . VAL A 1 183 ? 22.809 -10.146 -24.566 1.00 95.56 183 VAL A N 1
ATOM 1438 C CA . VAL A 1 183 ? 22.193 -10.287 -23.232 1.00 95.56 183 VAL A CA 1
ATOM 1439 C C . VAL A 1 183 ? 21.468 -9.004 -22.817 1.00 95.56 183 VAL A C 1
ATOM 1441 O O . VAL A 1 183 ? 20.360 -9.080 -22.286 1.00 95.56 183 VAL A O 1
ATOM 1444 N N . ARG A 1 184 ? 22.035 -7.820 -23.093 1.00 95.31 184 ARG A N 1
ATOM 1445 C CA . ARG A 1 184 ? 21.352 -6.536 -22.853 1.00 95.31 184 ARG A CA 1
ATOM 1446 C C . ARG A 1 184 ? 20.054 -6.418 -23.643 1.00 95.31 184 ARG A C 1
ATOM 1448 O O . ARG A 1 184 ? 19.038 -6.031 -23.068 1.00 95.31 184 ARG A O 1
ATOM 1455 N N . ALA A 1 185 ? 20.085 -6.758 -24.929 1.00 93.38 185 ALA A N 1
ATOM 1456 C CA . ALA A 1 185 ? 18.903 -6.723 -25.779 1.00 93.38 185 ALA A CA 1
ATOM 1457 C C . ALA A 1 185 ? 17.834 -7.708 -25.277 1.00 93.38 185 ALA A C 1
ATOM 1459 O O . ALA A 1 185 ? 16.689 -7.312 -25.095 1.00 93.38 185 ALA A O 1
ATOM 1460 N N . LEU A 1 186 ? 18.208 -8.945 -24.943 1.00 93.38 186 LEU A N 1
ATOM 1461 C CA . LEU A 1 186 ? 17.283 -9.958 -24.420 1.00 93.38 186 LEU A CA 1
ATOM 1462 C C . LEU A 1 186 ? 16.672 -9.552 -23.069 1.00 93.38 186 LEU A C 1
ATOM 1464 O O . LEU A 1 186 ? 15.464 -9.672 -22.872 1.00 93.38 186 LEU A O 1
ATOM 1468 N N . LEU A 1 187 ? 17.468 -8.970 -22.163 1.00 93.50 187 LEU A N 1
ATOM 1469 C CA . LEU A 1 187 ? 16.962 -8.368 -20.926 1.00 93.50 187 LEU A CA 1
ATOM 1470 C C . LEU A 1 187 ? 15.954 -7.249 -21.219 1.00 93.50 187 LEU A C 1
ATOM 1472 O O . LEU A 1 187 ? 14.861 -7.241 -20.651 1.00 93.50 187 LEU A O 1
ATOM 1476 N N . ALA A 1 188 ? 16.286 -6.318 -22.114 1.00 91.50 188 ALA A N 1
ATOM 1477 C CA . ALA A 1 188 ? 15.387 -5.238 -22.527 1.00 91.50 188 ALA A CA 1
ATOM 1478 C C . ALA A 1 188 ? 14.081 -5.756 -23.162 1.00 91.50 188 ALA A C 1
ATOM 1480 O O . ALA A 1 188 ? 13.062 -5.065 -23.147 1.00 91.50 188 ALA A O 1
ATOM 1481 N N . GLU A 1 189 ? 14.105 -6.968 -23.711 1.00 88.62 189 GLU A N 1
ATOM 1482 C CA . GLU A 1 189 ? 12.960 -7.630 -24.323 1.00 88.62 189 GLU A CA 1
ATOM 1483 C C . GLU A 1 189 ? 12.120 -8.484 -23.372 1.00 88.62 189 GLU A C 1
ATOM 1485 O O . GLU A 1 189 ? 11.013 -8.848 -23.759 1.00 88.62 189 GLU A O 1
ATOM 1490 N N . GLY A 1 190 ? 12.617 -8.782 -22.169 1.00 88.56 190 GLY A N 1
ATOM 1491 C CA . GLY A 1 190 ? 11.953 -9.695 -21.232 1.00 88.56 190 GLY A CA 1
ATOM 1492 C C . GLY A 1 190 ? 12.239 -11.180 -21.477 1.00 88.56 190 GLY A C 1
ATOM 1493 O O . GLY A 1 190 ? 11.745 -12.019 -20.728 1.00 88.56 190 GLY A O 1
ATOM 1494 N N . ASP A 1 191 ? 13.085 -11.532 -22.452 1.00 91.12 191 ASP A N 1
ATOM 1495 C CA . ASP A 1 191 ? 13.457 -12.925 -22.730 1.00 91.12 191 ASP A CA 1
ATOM 1496 C C . ASP A 1 191 ? 14.553 -13.405 -21.765 1.00 91.12 191 ASP A C 1
ATOM 1498 O O . ASP A 1 191 ? 15.744 -13.483 -22.081 1.00 91.12 191 ASP A O 1
ATOM 1502 N N . LEU A 1 192 ? 14.139 -13.668 -20.525 1.00 92.62 192 LEU A N 1
ATOM 1503 C CA . LEU A 1 192 ? 15.044 -14.042 -19.443 1.00 92.62 192 LEU A CA 1
ATOM 1504 C C . LEU A 1 192 ? 15.667 -15.428 -19.634 1.00 92.62 192 LEU A C 1
ATOM 1506 O O . LEU A 1 192 ? 16.761 -15.656 -19.123 1.00 92.62 192 LEU A O 1
ATOM 1510 N N . GLU A 1 193 ? 14.987 -16.350 -20.317 1.00 93.81 193 GLU A N 1
ATOM 1511 C CA . GLU A 1 193 ? 15.490 -17.707 -20.555 1.00 93.81 193 GLU A CA 1
ATOM 1512 C C . GLU A 1 193 ? 16.635 -17.680 -21.568 1.00 93.81 193 GLU A C 1
ATOM 1514 O O . GLU A 1 193 ? 17.732 -18.178 -21.293 1.00 93.81 193 GLU A O 1
ATOM 1519 N N . GLN A 1 194 ? 16.429 -17.018 -22.709 1.00 93.44 194 GLN A N 1
ATOM 1520 C CA . GLN A 1 194 ? 17.481 -16.874 -23.703 1.00 93.44 194 GLN A CA 1
ATOM 1521 C C . GLN A 1 194 ? 18.612 -15.975 -23.184 1.00 93.44 194 GLN A C 1
ATOM 1523 O O . GLN A 1 194 ? 19.781 -16.264 -23.449 1.00 93.44 194 GLN A O 1
ATOM 1528 N N . ALA A 1 195 ? 18.307 -14.932 -22.398 1.00 95.12 195 ALA A N 1
ATOM 1529 C CA . ALA A 1 195 ? 19.332 -14.108 -21.756 1.00 95.12 195 ALA A CA 1
ATOM 1530 C C . ALA A 1 195 ? 20.223 -14.937 -20.820 1.00 95.12 195 ALA A C 1
ATOM 1532 O O . ALA A 1 195 ? 21.443 -14.805 -20.885 1.00 95.12 195 ALA A O 1
ATOM 1533 N N . GLU A 1 196 ? 19.647 -15.822 -19.995 1.00 96.06 196 GLU A N 1
ATOM 1534 C CA . GLU A 1 196 ? 20.406 -16.757 -19.150 1.00 96.06 196 GLU A CA 1
ATOM 1535 C C . GLU A 1 196 ? 21.273 -17.678 -20.008 1.00 96.06 196 GLU A C 1
ATOM 1537 O O . GLU A 1 196 ? 22.476 -17.781 -19.774 1.00 96.06 196 GLU A O 1
ATOM 1542 N N . LYS A 1 197 ? 20.701 -18.290 -21.049 1.00 95.75 197 LYS A N 1
ATOM 1543 C CA . LYS A 1 197 ? 21.430 -19.198 -21.942 1.00 95.75 197 LYS A CA 1
ATOM 1544 C C . LYS A 1 197 ? 22.638 -18.526 -22.596 1.00 95.75 197 LYS A C 1
ATOM 1546 O O . LYS A 1 197 ? 23.730 -19.092 -22.581 1.00 95.75 197 LYS A O 1
ATOM 1551 N N . VAL A 1 198 ? 22.461 -17.328 -23.160 1.00 94.88 198 VAL A N 1
ATOM 1552 C CA . VAL A 1 198 ? 23.552 -16.568 -23.790 1.00 94.88 198 VAL A CA 1
ATOM 1553 C C . VAL A 1 198 ? 24.567 -16.134 -22.739 1.00 94.88 198 VAL A C 1
ATOM 1555 O O . VAL A 1 198 ? 25.762 -16.354 -22.926 1.00 94.88 198 VAL A O 1
ATOM 1558 N N . ALA A 1 199 ? 24.108 -15.591 -21.609 1.00 94.50 199 ALA A N 1
ATOM 1559 C CA . ALA A 1 199 ? 24.991 -15.135 -20.547 1.00 94.50 199 ALA A CA 1
ATOM 1560 C C . ALA A 1 199 ? 25.837 -16.283 -19.978 1.00 94.50 199 ALA A C 1
ATOM 1562 O O . ALA A 1 199 ? 26.993 -16.061 -19.628 1.00 94.50 199 ALA A O 1
ATOM 1563 N N . MET A 1 200 ? 25.308 -17.507 -19.908 1.00 94.88 200 MET A N 1
ATOM 1564 C CA . MET A 1 200 ? 25.994 -18.673 -19.339 1.00 94.88 200 MET A CA 1
ATOM 1565 C C . MET A 1 200 ? 26.840 -19.464 -20.350 1.00 94.88 200 MET A C 1
ATOM 1567 O O . MET A 1 200 ? 27.676 -20.260 -19.925 1.00 94.88 200 MET A O 1
ATOM 1571 N N . LYS A 1 201 ? 26.698 -19.232 -21.664 1.00 90.56 201 LYS A N 1
ATOM 1572 C CA . LYS A 1 201 ? 27.469 -19.938 -22.709 1.00 90.56 201 LYS A CA 1
ATOM 1573 C C . LYS A 1 201 ? 28.989 -19.761 -22.555 1.00 90.56 201 LYS A C 1
ATOM 1575 O O . LYS A 1 201 ? 29.739 -20.701 -22.796 1.00 90.56 201 LYS A O 1
ATOM 1580 N N . ASP A 1 202 ? 29.422 -18.609 -22.044 1.00 72.62 202 ASP A N 1
ATOM 1581 C CA . ASP A 1 202 ? 30.833 -18.286 -21.786 1.00 72.62 202 ASP A CA 1
ATOM 1582 C C . ASP A 1 202 ? 31.298 -18.661 -20.364 1.00 72.62 202 ASP A C 1
ATOM 1584 O O . ASP A 1 202 ? 32.289 -18.130 -19.861 1.00 72.62 202 ASP A O 1
ATOM 1588 N N . ALA A 1 203 ? 30.592 -19.547 -19.649 1.00 64.94 203 ALA A N 1
ATOM 1589 C CA . ALA A 1 203 ? 31.004 -19.985 -18.308 1.00 64.94 203 ALA A CA 1
ATOM 1590 C C . ALA A 1 203 ? 32.349 -20.749 -18.287 1.00 64.94 203 ALA A C 1
ATOM 1592 O O . ALA A 1 203 ? 32.916 -20.931 -17.213 1.00 64.94 203 ALA A O 1
ATOM 1593 N N . GLY A 1 204 ? 32.869 -21.158 -19.452 1.00 60.88 204 GLY A N 1
ATOM 1594 C CA . GLY A 1 204 ? 34.197 -21.764 -19.615 1.00 60.88 204 GLY A CA 1
ATOM 1595 C C . GLY A 1 204 ? 35.356 -20.772 -19.798 1.00 60.88 204 GLY A C 1
ATOM 1596 O O . GLY A 1 204 ? 36.507 -21.200 -19.845 1.00 60.88 204 GLY A O 1
ATOM 1597 N N . VAL A 1 205 ? 35.096 -19.461 -19.904 1.00 73.06 205 VAL A N 1
ATOM 1598 C CA . VAL A 1 205 ? 36.158 -18.440 -19.954 1.00 73.06 205 VAL A CA 1
ATOM 1599 C C . VAL A 1 205 ? 36.747 -18.260 -18.553 1.00 73.06 205 VAL A C 1
ATOM 1601 O O . VAL A 1 205 ? 36.003 -18.086 -17.589 1.00 73.06 205 VAL A O 1
ATOM 1604 N N . ALA A 1 206 ? 38.082 -18.266 -18.437 1.00 76.38 206 ALA A N 1
ATOM 1605 C CA . ALA A 1 206 ? 38.791 -18.295 -17.151 1.00 76.38 206 ALA A CA 1
ATOM 1606 C C . ALA A 1 206 ? 38.367 -17.183 -16.166 1.00 76.38 206 ALA A C 1
ATOM 1608 O O . ALA A 1 206 ? 38.366 -17.420 -14.958 1.00 76.38 206 ALA A O 1
ATOM 1609 N N . LYS A 1 207 ? 37.989 -15.991 -16.662 1.00 85.94 207 LYS A N 1
ATOM 1610 C CA . LYS A 1 207 ? 37.376 -14.901 -15.881 1.00 85.94 207 LYS A CA 1
ATOM 1611 C C . LYS A 1 207 ? 36.406 -14.082 -16.755 1.00 85.94 207 LYS A C 1
ATOM 1613 O O . LYS A 1 207 ? 36.860 -13.475 -17.724 1.00 85.94 207 LYS A O 1
ATOM 1618 N N . PRO A 1 208 ? 35.097 -14.038 -16.447 1.00 89.62 208 PRO A N 1
ATOM 1619 C CA . PRO A 1 208 ? 34.149 -13.154 -17.129 1.00 89.62 208 PRO A CA 1
ATOM 1620 C C . PRO A 1 208 ? 34.495 -11.674 -16.909 1.00 89.62 208 PRO A C 1
ATOM 1622 O O . PRO A 1 208 ? 35.052 -11.316 -15.873 1.00 89.62 208 PRO A O 1
ATOM 1625 N N . THR A 1 209 ? 34.128 -10.802 -17.852 1.00 92.00 209 THR A N 1
ATOM 1626 C CA . THR A 1 209 ? 34.252 -9.347 -17.663 1.00 92.00 209 THR A CA 1
ATOM 1627 C C . THR A 1 209 ? 33.286 -8.854 -16.582 1.00 92.00 209 THR A C 1
ATOM 1629 O O . THR A 1 209 ? 32.221 -9.443 -16.380 1.00 92.00 209 THR A O 1
ATOM 1632 N N . ALA A 1 210 ? 33.615 -7.737 -15.922 1.00 92.75 210 ALA A N 1
ATOM 1633 C CA . ALA A 1 210 ? 32.746 -7.135 -14.906 1.00 92.75 210 ALA A CA 1
ATOM 1634 C C . ALA A 1 210 ? 31.331 -6.849 -15.446 1.00 92.75 210 ALA A C 1
ATOM 1636 O O . ALA A 1 210 ? 30.329 -7.125 -14.790 1.00 92.75 210 ALA A O 1
ATOM 1637 N N . GLU A 1 211 ? 31.255 -6.373 -16.687 1.00 94.50 211 GLU A N 1
ATOM 1638 C CA . GLU A 1 211 ? 30.009 -6.115 -17.404 1.00 94.50 211 GLU A CA 1
ATOM 1639 C C . GLU A 1 211 ? 29.157 -7.382 -17.578 1.00 94.50 211 GLU A C 1
ATOM 1641 O O . GLU A 1 211 ? 27.971 -7.377 -17.249 1.00 94.50 211 GLU A O 1
ATOM 1646 N N . MET A 1 212 ? 29.751 -8.498 -18.016 1.00 95.12 212 MET A N 1
ATOM 1647 C CA . MET A 1 212 ? 29.028 -9.768 -18.139 1.00 95.12 212 MET A CA 1
ATOM 1648 C C . MET A 1 212 ? 28.576 -10.303 -16.771 1.00 95.12 212 MET A C 1
ATOM 1650 O O . MET A 1 212 ? 27.484 -10.860 -16.660 1.00 95.12 212 MET A O 1
ATOM 1654 N N . MET A 1 213 ? 29.371 -10.119 -15.711 1.00 95.56 213 MET A N 1
ATOM 1655 C CA . MET A 1 213 ? 28.983 -10.514 -14.348 1.00 95.56 213 MET A CA 1
ATOM 1656 C C . MET A 1 213 ? 27.751 -9.745 -13.863 1.00 95.56 213 MET A C 1
ATOM 1658 O O . MET A 1 213 ? 26.817 -10.362 -13.350 1.00 95.56 213 MET A O 1
ATOM 1662 N N . VAL A 1 214 ? 27.701 -8.429 -14.095 1.00 96.75 214 VAL A N 1
ATOM 1663 C CA . VAL A 1 214 ? 26.518 -7.609 -13.786 1.00 96.75 214 VAL A CA 1
ATOM 1664 C C . VAL A 1 214 ? 25.309 -8.060 -14.598 1.00 96.75 214 VAL A C 1
ATOM 1666 O O . VAL A 1 214 ? 24.217 -8.194 -14.048 1.00 96.75 214 VAL A O 1
ATOM 1669 N N . LEU A 1 215 ? 25.479 -8.342 -15.893 1.00 96.50 215 LEU A N 1
ATOM 1670 C CA . LEU A 1 215 ? 24.377 -8.821 -16.729 1.00 96.50 215 LEU A CA 1
ATOM 1671 C C . LEU A 1 215 ? 23.837 -10.172 -16.248 1.00 96.50 215 LEU A C 1
ATOM 1673 O O . LEU A 1 215 ? 22.622 -10.328 -16.142 1.00 96.50 215 LEU A O 1
ATOM 1677 N N . ARG A 1 216 ? 24.710 -11.116 -15.873 1.00 96.62 216 ARG A N 1
ATOM 1678 C CA . ARG A 1 216 ? 24.308 -12.384 -15.242 1.00 96.62 216 ARG A CA 1
ATOM 1679 C C . ARG A 1 216 ? 23.538 -12.131 -13.949 1.00 96.62 216 ARG A C 1
ATOM 1681 O O . ARG A 1 216 ? 22.442 -12.664 -13.786 1.00 96.62 216 ARG A O 1
ATOM 1688 N N . ALA A 1 217 ? 24.056 -11.277 -13.065 1.00 96.88 217 ALA A N 1
ATOM 1689 C CA . ALA A 1 217 ? 23.371 -10.914 -11.828 1.00 96.88 217 ALA A CA 1
ATOM 1690 C C . ALA A 1 217 ? 21.972 -10.337 -12.091 1.00 96.88 217 ALA A C 1
ATOM 1692 O O . ALA A 1 217 ? 21.001 -10.767 -11.468 1.00 96.88 217 ALA A O 1
ATOM 1693 N N . ARG A 1 218 ? 21.848 -9.442 -13.077 1.00 96.38 218 ARG A N 1
ATOM 1694 C CA . ARG A 1 218 ? 20.583 -8.820 -13.484 1.00 96.38 218 ARG A CA 1
ATOM 1695 C C . ARG A 1 218 ? 19.587 -9.834 -14.054 1.00 96.38 218 ARG A C 1
ATOM 1697 O O . ARG A 1 218 ? 18.408 -9.769 -13.703 1.00 96.38 218 ARG A O 1
ATOM 1704 N N . VAL A 1 219 ? 20.042 -10.783 -14.881 1.00 96.19 219 VAL A N 1
ATOM 1705 C CA . VAL A 1 219 ? 19.220 -11.911 -15.367 1.00 96.19 219 VAL A CA 1
ATOM 1706 C C . VAL A 1 219 ? 18.671 -12.701 -14.184 1.00 96.19 219 VAL A C 1
ATOM 1708 O O . VAL A 1 219 ? 17.455 -12.841 -14.050 1.00 96.19 219 VAL A O 1
ATOM 1711 N N . PHE A 1 220 ? 19.539 -13.148 -13.275 1.00 96.19 220 PHE A N 1
ATOM 1712 C CA . PHE A 1 220 ? 19.123 -13.947 -12.123 1.00 96.19 220 PHE A CA 1
ATOM 1713 C C . PHE A 1 220 ? 18.218 -13.172 -11.159 1.00 96.19 220 PHE A C 1
ATOM 1715 O O . PHE A 1 220 ? 17.238 -13.734 -10.664 1.00 96.19 220 PHE A O 1
ATOM 1722 N N . ARG A 1 221 ? 18.464 -11.872 -10.947 1.00 94.69 221 ARG A N 1
ATOM 1723 C CA . ARG A 1 221 ? 17.582 -10.997 -10.161 1.00 94.69 221 ARG A CA 1
ATOM 1724 C C . ARG A 1 221 ? 16.183 -10.949 -10.768 1.00 94.69 221 ARG A C 1
ATOM 1726 O O . ARG A 1 221 ? 15.210 -11.178 -10.054 1.00 94.69 221 ARG A O 1
ATOM 1733 N N . ARG A 1 222 ? 16.069 -10.723 -12.081 1.00 92.19 222 ARG A N 1
ATOM 1734 C CA . ARG A 1 222 ? 14.772 -10.686 -12.783 1.00 92.19 222 ARG A CA 1
ATOM 1735 C C . ARG A 1 222 ? 14.072 -12.041 -12.826 1.00 92.19 222 ARG A C 1
ATOM 1737 O O . ARG A 1 222 ? 12.848 -12.093 -12.781 1.00 92.19 222 ARG A O 1
ATOM 1744 N N . GLN A 1 223 ? 14.827 -13.135 -12.831 1.00 92.44 223 GLN A N 1
ATOM 1745 C CA . GLN A 1 223 ? 14.283 -14.485 -12.667 1.00 92.44 223 GLN A CA 1
ATOM 1746 C C . GLN A 1 223 ? 13.905 -14.822 -11.215 1.00 92.44 223 GLN A C 1
ATOM 1748 O O . GLN A 1 223 ? 13.283 -15.859 -10.978 1.00 92.44 223 GLN A O 1
ATOM 1753 N N . ARG A 1 224 ? 14.226 -13.945 -10.251 1.00 90.94 224 ARG A N 1
ATOM 1754 C CA . ARG A 1 224 ? 14.003 -14.123 -8.803 1.00 90.94 224 ARG A CA 1
ATOM 1755 C C . ARG A 1 224 ? 14.862 -15.244 -8.202 1.00 90.94 224 ARG A C 1
ATOM 1757 O O . ARG A 1 224 ? 14.497 -15.862 -7.207 1.00 90.94 224 ARG A O 1
ATOM 1764 N N . LYS A 1 225 ? 16.027 -15.497 -8.801 1.00 93.00 225 LYS A N 1
ATOM 1765 C CA . LYS A 1 225 ? 17.062 -16.417 -8.314 1.00 93.00 225 LYS A CA 1
ATOM 1766 C C . LYS A 1 225 ? 18.105 -15.619 -7.516 1.00 93.00 225 LYS A C 1
ATOM 1768 O O . LYS A 1 225 ? 19.230 -15.427 -7.972 1.00 93.00 225 LYS A O 1
ATOM 1773 N N . GLU A 1 226 ? 17.727 -15.129 -6.329 1.00 92.50 226 GLU A N 1
ATOM 1774 C CA . GLU A 1 226 ? 18.580 -14.260 -5.488 1.00 92.50 226 GLU A CA 1
ATOM 1775 C C . GLU A 1 226 ? 19.980 -14.850 -5.256 1.00 92.50 226 GLU A C 1
ATOM 1777 O O . GLU A 1 226 ? 20.980 -14.152 -5.426 1.00 92.50 226 GLU A O 1
ATOM 1782 N N . GLY A 1 227 ? 20.059 -16.132 -4.881 1.00 94.38 227 GLY A N 1
ATOM 1783 C CA . GLY A 1 227 ? 21.332 -16.795 -4.582 1.00 94.38 227 GLY A CA 1
ATOM 1784 C C . GLY A 1 227 ? 22.307 -16.770 -5.762 1.00 94.38 227 GLY A C 1
ATOM 1785 O O . GLY A 1 227 ? 23.484 -16.456 -5.582 1.00 94.38 227 GLY A O 1
ATOM 1786 N N . GLU A 1 228 ? 21.804 -17.009 -6.975 1.00 96.06 228 GLU A N 1
ATOM 1787 C CA . GLU A 1 228 ? 22.608 -16.946 -8.199 1.00 96.06 228 GLU A CA 1
ATOM 1788 C C . GLU A 1 228 ? 23.003 -15.507 -8.535 1.00 96.06 228 GLU A C 1
ATOM 1790 O O . GLU A 1 228 ? 24.163 -15.248 -8.851 1.00 96.06 228 GLU A O 1
ATOM 1795 N N . ALA A 1 229 ? 22.087 -14.544 -8.392 1.00 96.19 229 ALA A N 1
ATOM 1796 C CA . ALA A 1 229 ? 22.406 -13.137 -8.623 1.00 96.19 229 ALA A CA 1
ATOM 1797 C C . ALA A 1 229 ? 23.553 -12.661 -7.714 1.00 96.19 229 ALA A C 1
ATOM 1799 O O . ALA A 1 229 ? 24.504 -12.027 -8.171 1.00 96.19 229 ALA A O 1
ATOM 1800 N N . ARG A 1 230 ? 23.515 -13.048 -6.433 1.00 95.38 230 ARG A N 1
ATOM 1801 C CA . ARG A 1 230 ? 24.574 -12.741 -5.463 1.00 95.38 230 ARG A CA 1
ATOM 1802 C C . ARG A 1 230 ? 25.899 -13.404 -5.797 1.00 95.38 230 ARG A C 1
ATOM 1804 O O . ARG A 1 230 ? 26.937 -12.772 -5.635 1.00 95.38 230 ARG A O 1
ATOM 1811 N N . LYS A 1 231 ? 25.884 -14.655 -6.257 1.00 96.00 231 LYS A N 1
ATOM 1812 C CA . LYS A 1 231 ? 27.105 -15.369 -6.650 1.00 96.00 231 LYS A CA 1
ATOM 1813 C C . LYS A 1 231 ? 27.901 -14.577 -7.689 1.00 96.00 231 LYS A C 1
ATOM 1815 O O . LYS A 1 231 ? 29.119 -14.493 -7.572 1.00 96.00 231 LYS A O 1
ATOM 1820 N N . TRP A 1 232 ? 27.214 -13.955 -8.648 1.00 95.31 232 TRP A N 1
ATOM 1821 C CA . TRP A 1 232 ? 27.850 -13.115 -9.665 1.00 95.31 232 TRP A CA 1
ATOM 1822 C C . TRP A 1 232 ? 28.313 -11.757 -9.146 1.00 95.31 232 TRP A C 1
ATOM 1824 O O . TRP A 1 232 ? 29.303 -11.237 -9.650 1.00 95.31 232 TRP A O 1
ATOM 1834 N N . MET A 1 233 ? 27.661 -11.212 -8.118 1.00 96.31 233 MET A N 1
ATOM 1835 C CA . MET A 1 233 ? 28.067 -9.937 -7.521 1.00 96.31 233 MET A CA 1
ATOM 1836 C C . MET A 1 233 ? 29.128 -10.057 -6.425 1.00 96.31 233 MET A C 1
ATOM 1838 O O . MET A 1 233 ? 29.768 -9.062 -6.097 1.00 96.31 233 MET A O 1
ATOM 1842 N N . LYS A 1 234 ? 29.372 -11.262 -5.897 1.00 94.81 234 LYS A N 1
ATOM 1843 C CA . LYS A 1 234 ? 30.325 -11.499 -4.802 1.00 94.81 234 LYS A CA 1
ATOM 1844 C C . LYS A 1 234 ? 31.739 -10.993 -5.108 1.00 94.81 234 LYS A C 1
ATOM 1846 O O . LYS A 1 234 ? 32.402 -10.487 -4.216 1.00 94.81 234 LYS A O 1
ATOM 1851 N N . ALA A 1 235 ? 32.191 -11.080 -6.361 1.00 91.88 235 ALA A N 1
ATOM 1852 C CA . ALA A 1 235 ? 33.525 -10.607 -6.746 1.00 91.88 235 ALA A CA 1
ATOM 1853 C C . ALA A 1 235 ? 33.709 -9.084 -6.603 1.00 91.88 235 ALA A C 1
ATOM 1855 O O . ALA A 1 235 ? 34.840 -8.613 -6.594 1.00 91.88 235 ALA A O 1
ATOM 1856 N N . PHE A 1 236 ? 32.621 -8.314 -6.491 1.00 93.31 236 PHE A N 1
ATOM 1857 C CA . PHE A 1 236 ? 32.670 -6.866 -6.264 1.00 93.31 236 PHE A CA 1
ATOM 1858 C C . PHE A 1 236 ? 32.655 -6.484 -4.776 1.00 93.31 236 PHE A C 1
ATOM 1860 O O . PHE A 1 236 ? 32.670 -5.301 -4.440 1.00 93.31 236 PHE A O 1
ATOM 1867 N N . GLU A 1 237 ? 32.628 -7.471 -3.874 1.00 90.12 237 GLU A N 1
ATOM 1868 C CA . GLU A 1 237 ? 32.811 -7.257 -2.435 1.00 90.12 237 GLU A CA 1
ATOM 1869 C C . GLU A 1 237 ? 34.304 -7.128 -2.062 1.00 90.12 237 GLU A C 1
ATOM 1871 O O . GLU A 1 237 ? 34.621 -6.586 -1.003 1.00 90.12 237 GLU A O 1
ATOM 1876 N N . ASP A 1 238 ? 35.218 -7.565 -2.939 1.00 90.00 238 ASP A N 1
ATOM 1877 C CA . ASP A 1 238 ? 36.664 -7.514 -2.713 1.00 90.00 238 ASP A CA 1
ATOM 1878 C C . ASP A 1 238 ? 37.223 -6.075 -2.837 1.00 90.00 238 ASP A C 1
ATOM 1880 O O . ASP A 1 238 ? 36.862 -5.356 -3.775 1.00 90.00 238 ASP A O 1
ATOM 1884 N N . PRO A 1 239 ? 38.172 -5.645 -1.975 1.00 86.56 239 PRO A N 1
ATOM 1885 C CA . PRO A 1 239 ? 38.743 -4.289 -2.009 1.00 86.56 239 PRO A CA 1
ATOM 1886 C C . PRO A 1 239 ? 39.434 -3.879 -3.322 1.00 86.56 239 PRO A C 1
ATOM 1888 O O . PRO A 1 239 ? 39.649 -2.694 -3.546 1.00 86.56 239 PRO A O 1
ATOM 1891 N N . GLY A 1 240 ? 39.802 -4.840 -4.176 1.00 87.38 240 GLY A N 1
ATOM 1892 C CA . GLY A 1 240 ? 40.454 -4.601 -5.471 1.00 87.38 240 GLY A CA 1
ATOM 1893 C C . GLY A 1 240 ? 39.529 -4.724 -6.685 1.00 87.38 240 GLY A C 1
ATOM 1894 O O . GLY A 1 240 ? 40.016 -4.740 -7.815 1.00 87.38 240 GLY A O 1
ATOM 1895 N N . ALA A 1 241 ? 38.219 -4.880 -6.482 1.00 90.38 241 ALA A N 1
ATOM 1896 C CA . ALA A 1 241 ? 37.285 -5.066 -7.582 1.00 90.38 241 ALA A CA 1
ATOM 1897 C C . ALA A 1 241 ? 37.163 -3.809 -8.457 1.00 90.38 241 ALA A C 1
ATOM 1899 O O . ALA A 1 241 ? 37.113 -2.687 -7.958 1.00 90.38 241 ALA A O 1
ATOM 1900 N N . THR A 1 242 ? 37.056 -3.993 -9.774 1.00 92.00 242 THR A N 1
ATOM 1901 C CA . THR A 1 242 ? 36.779 -2.888 -10.699 1.00 92.00 242 THR A CA 1
ATOM 1902 C C . THR A 1 242 ? 35.309 -2.494 -10.609 1.00 92.00 242 THR A C 1
ATOM 1904 O O . THR A 1 242 ? 34.425 -3.251 -11.017 1.00 92.00 242 THR A O 1
ATOM 1907 N N . TRP A 1 243 ? 35.049 -1.297 -10.095 1.00 94.50 243 TRP A N 1
ATOM 1908 C CA . TRP A 1 243 ? 33.712 -0.725 -10.034 1.00 94.50 243 TRP A CA 1
ATOM 1909 C C . TRP A 1 243 ? 33.368 0.007 -11.332 1.00 94.50 243 TRP A C 1
ATOM 1911 O O . TRP A 1 243 ? 34.218 0.541 -12.037 1.00 94.50 243 TRP A O 1
ATOM 1921 N N . THR A 1 244 ? 32.082 -0.001 -11.658 1.00 96.25 244 THR A N 1
ATOM 1922 C CA . THR A 1 244 ? 31.477 0.788 -12.733 1.00 96.25 244 THR A CA 1
ATOM 1923 C C . THR A 1 244 ? 30.114 1.271 -12.248 1.00 96.25 244 THR A C 1
ATOM 1925 O O . THR A 1 244 ? 29.595 0.769 -11.245 1.00 96.25 244 THR A O 1
ATOM 1928 N N . ALA A 1 245 ? 29.486 2.199 -12.972 1.00 96.88 245 ALA A N 1
ATOM 1929 C CA . ALA A 1 245 ? 28.126 2.632 -12.653 1.00 96.88 245 ALA A CA 1
ATOM 1930 C C . ALA A 1 245 ? 27.131 1.450 -12.645 1.00 96.88 245 ALA A C 1
ATOM 1932 O O . ALA A 1 245 ? 26.305 1.346 -11.743 1.00 96.88 245 ALA A O 1
ATOM 1933 N N . ASP A 1 246 ? 27.255 0.521 -13.600 1.00 96.50 246 ASP A N 1
ATOM 1934 C CA . ASP A 1 246 ? 26.409 -0.677 -13.709 1.00 96.50 246 ASP A CA 1
ATOM 1935 C C . ASP A 1 246 ? 26.606 -1.642 -12.522 1.00 96.50 246 ASP A C 1
ATOM 1937 O O . ASP A 1 246 ? 25.627 -2.156 -11.973 1.00 96.50 246 ASP A O 1
ATOM 1941 N N . VAL A 1 247 ? 27.859 -1.848 -12.088 1.00 97.06 247 VAL A N 1
ATOM 1942 C CA . VAL A 1 247 ? 28.188 -2.635 -10.882 1.00 97.06 247 VAL A CA 1
ATOM 1943 C C . VAL A 1 247 ? 27.546 -2.007 -9.651 1.00 97.06 247 VAL A C 1
ATOM 1945 O O . VAL A 1 247 ? 26.928 -2.712 -8.849 1.00 97.06 247 VAL A O 1
ATOM 1948 N N . LEU A 1 248 ? 27.658 -0.683 -9.510 1.00 97.75 248 LEU A N 1
ATOM 1949 C CA . LEU A 1 248 ? 27.097 0.024 -8.369 1.00 97.75 248 LEU A CA 1
ATOM 1950 C C . LEU A 1 248 ? 25.569 -0.074 -8.332 1.00 97.75 248 LEU A C 1
ATOM 1952 O O . LEU A 1 248 ? 25.014 -0.461 -7.303 1.00 97.75 248 LEU A O 1
ATOM 1956 N N . VAL A 1 249 ? 24.894 0.210 -9.450 1.00 97.69 249 VAL A N 1
ATOM 1957 C CA . VAL A 1 249 ? 23.430 0.101 -9.558 1.00 97.69 249 VAL A CA 1
ATOM 1958 C C . VAL A 1 249 ? 22.958 -1.300 -9.175 1.00 97.69 249 VAL A C 1
ATOM 1960 O O . VAL A 1 249 ? 22.065 -1.436 -8.338 1.00 97.69 249 VAL A O 1
ATOM 1963 N N . GLU A 1 250 ? 23.548 -2.350 -9.752 1.00 97.38 250 GLU A N 1
ATOM 1964 C CA . GLU A 1 250 ? 23.084 -3.719 -9.510 1.00 97.38 250 GLU A CA 1
ATOM 1965 C C . GLU A 1 250 ? 23.365 -4.175 -8.069 1.00 97.38 250 GLU A C 1
ATOM 1967 O O . GLU A 1 250 ? 22.505 -4.800 -7.447 1.00 97.38 250 GLU A O 1
ATOM 1972 N N . THR A 1 251 ? 24.509 -3.788 -7.491 1.00 97.31 251 THR A N 1
ATOM 1973 C CA . THR A 1 251 ? 24.827 -4.062 -6.078 1.00 97.31 251 THR A CA 1
ATOM 1974 C C . THR A 1 251 ? 23.801 -3.416 -5.147 1.00 97.31 251 THR A C 1
ATOM 1976 O O . THR A 1 251 ? 23.263 -4.078 -4.257 1.00 97.31 251 THR A O 1
ATOM 1979 N N . MET A 1 252 ? 23.478 -2.137 -5.373 1.00 98.19 252 MET A N 1
ATOM 1980 C CA . MET A 1 252 ? 22.490 -1.415 -4.569 1.00 98.19 252 MET A CA 1
ATOM 1981 C C . MET A 1 252 ? 21.086 -2.002 -4.726 1.00 98.19 252 MET A C 1
ATOM 1983 O O . MET A 1 252 ? 20.402 -2.218 -3.726 1.00 98.19 252 MET A O 1
ATOM 1987 N N . ARG A 1 253 ? 20.657 -2.309 -5.958 1.00 97.19 253 ARG A N 1
ATOM 1988 C CA . ARG A 1 253 ? 19.352 -2.934 -6.222 1.00 97.19 253 ARG A CA 1
ATOM 1989 C C . ARG A 1 253 ? 19.227 -4.287 -5.529 1.00 97.19 253 ARG A C 1
ATOM 1991 O O . ARG A 1 253 ? 18.197 -4.539 -4.921 1.00 97.19 253 ARG A O 1
ATOM 1998 N N . LEU A 1 254 ? 20.256 -5.138 -5.562 1.00 96.44 254 LEU A N 1
ATOM 1999 C CA . LEU A 1 254 ? 20.236 -6.427 -4.859 1.00 96.44 254 LEU A CA 1
ATOM 2000 C C . LEU A 1 254 ? 20.205 -6.274 -3.337 1.00 96.44 254 LEU A C 1
ATOM 2002 O O . LEU A 1 254 ? 19.519 -7.040 -2.664 1.00 96.44 254 LEU A O 1
ATOM 2006 N N . ALA A 1 255 ? 20.923 -5.298 -2.781 1.00 96.75 255 ALA A N 1
ATOM 2007 C CA . ALA A 1 255 ? 20.867 -5.011 -1.352 1.00 96.75 255 ALA A CA 1
ATOM 2008 C C . ALA A 1 255 ? 19.466 -4.530 -0.925 1.00 96.75 255 ALA A C 1
ATOM 2010 O O . ALA A 1 255 ? 18.890 -5.068 0.021 1.00 96.75 255 ALA A O 1
ATOM 2011 N N . LEU A 1 256 ? 18.867 -3.595 -1.671 1.00 96.75 256 LEU A N 1
ATOM 2012 C CA . LEU A 1 256 ? 17.493 -3.134 -1.440 1.00 96.75 256 LEU A CA 1
ATOM 2013 C C . LEU A 1 256 ? 16.463 -4.258 -1.640 1.00 96.75 256 LEU A C 1
ATOM 2015 O O . LEU A 1 256 ? 15.562 -4.404 -0.815 1.00 96.75 256 LEU A O 1
ATOM 2019 N N . ALA A 1 257 ? 16.654 -5.115 -2.650 1.00 94.81 257 ALA A N 1
ATOM 2020 C CA . ALA A 1 257 ? 15.826 -6.296 -2.907 1.00 94.81 257 ALA A CA 1
ATOM 2021 C C . ALA A 1 257 ? 15.768 -7.258 -1.713 1.00 94.81 257 ALA A C 1
ATOM 2023 O O . ALA A 1 257 ? 14.769 -7.936 -1.482 1.00 94.81 257 ALA A O 1
ATOM 2024 N N . ARG A 1 258 ? 16.832 -7.287 -0.913 1.00 93.31 258 ARG A N 1
ATOM 2025 C CA . ARG A 1 258 ? 16.967 -8.140 0.271 1.00 93.31 258 ARG A CA 1
ATOM 2026 C C . ARG A 1 258 ? 16.552 -7.441 1.561 1.00 93.31 258 ARG A C 1
ATOM 2028 O O . ARG A 1 258 ? 16.751 -7.999 2.636 1.00 93.31 258 ARG A O 1
ATOM 2035 N N . ASN A 1 259 ? 16.008 -6.227 1.461 1.00 92.94 259 ASN A N 1
ATOM 2036 C CA . ASN A 1 259 ? 15.720 -5.361 2.599 1.00 92.94 259 ASN A CA 1
ATOM 2037 C C . ASN A 1 259 ? 16.973 -5.100 3.467 1.00 92.94 259 ASN A C 1
ATOM 2039 O O . ASN A 1 259 ? 16.908 -5.084 4.695 1.00 92.94 259 ASN A O 1
ATOM 2043 N N . LEU A 1 260 ? 18.133 -4.906 2.822 1.00 95.31 260 LEU A N 1
ATOM 2044 C CA . LEU A 1 260 ? 19.423 -4.596 3.454 1.00 95.31 260 LEU A CA 1
ATOM 2045 C C . LEU A 1 260 ? 19.874 -3.171 3.089 1.00 95.31 260 LEU A C 1
ATOM 2047 O O . LEU A 1 260 ? 20.846 -2.988 2.353 1.00 95.31 260 LEU A O 1
ATOM 2051 N N . PRO A 1 261 ? 19.188 -2.124 3.582 1.00 96.75 261 PRO A N 1
ATOM 2052 C CA . PRO A 1 261 ? 19.489 -0.752 3.184 1.00 96.75 261 PRO A CA 1
ATOM 2053 C C . PRO A 1 261 ? 20.891 -0.286 3.613 1.00 96.75 261 PRO A C 1
ATOM 2055 O O . PRO A 1 261 ? 21.510 0.498 2.901 1.00 96.75 261 PRO A O 1
ATOM 2058 N N . LYS A 1 262 ? 21.440 -0.817 4.715 1.00 97.25 262 LYS A N 1
ATOM 2059 C CA . LYS A 1 262 ? 22.829 -0.547 5.134 1.00 97.25 262 LYS A CA 1
ATOM 2060 C C . LYS A 1 262 ? 23.853 -1.027 4.109 1.00 97.25 262 LYS A C 1
ATOM 2062 O O . LYS A 1 262 ? 24.827 -0.331 3.845 1.00 97.25 262 LYS A O 1
ATOM 2067 N N . ASP A 1 263 ? 23.616 -2.188 3.504 1.00 97.06 263 ASP A N 1
ATOM 2068 C CA . ASP A 1 263 ? 24.506 -2.746 2.485 1.00 97.06 263 ASP A CA 1
ATOM 2069 C C . ASP A 1 263 ? 24.430 -1.920 1.193 1.00 97.06 263 ASP A C 1
ATOM 2071 O O . ASP A 1 263 ? 25.449 -1.706 0.537 1.00 97.06 263 ASP A O 1
ATOM 2075 N N . ALA A 1 264 ? 23.241 -1.405 0.854 1.00 97.88 264 ALA A N 1
ATOM 2076 C CA . ALA A 1 264 ? 23.050 -0.507 -0.283 1.00 97.88 264 ALA A CA 1
ATOM 2077 C C . ALA A 1 264 ? 23.782 0.833 -0.082 1.00 97.88 264 ALA A C 1
ATOM 2079 O O . ALA A 1 264 ? 24.464 1.301 -0.992 1.00 97.88 264 ALA A O 1
ATOM 2080 N N . GLU A 1 265 ? 23.691 1.426 1.112 1.00 98.25 265 GLU A N 1
ATOM 2081 C CA . GLU A 1 265 ? 24.454 2.626 1.478 1.00 98.25 265 GLU A CA 1
ATOM 2082 C C . GLU A 1 265 ? 25.966 2.360 1.452 1.00 98.25 265 GLU A C 1
ATOM 2084 O O . GLU A 1 265 ? 26.716 3.118 0.839 1.00 98.25 265 GLU A O 1
ATOM 2089 N N . ALA A 1 266 ? 26.424 1.253 2.042 1.00 97.12 266 ALA A N 1
ATOM 2090 C CA . ALA A 1 266 ? 27.836 0.887 2.033 1.00 97.12 266 ALA A CA 1
ATOM 2091 C C . ALA A 1 266 ? 28.371 0.692 0.603 1.00 97.12 266 ALA A C 1
ATOM 2093 O O . ALA A 1 266 ? 29.493 1.102 0.305 1.00 97.12 266 ALA A O 1
ATOM 2094 N N . ALA A 1 267 ? 27.572 0.104 -0.294 1.00 96.75 267 ALA A N 1
ATOM 2095 C CA . ALA A 1 267 ? 27.911 0.003 -1.710 1.00 96.75 267 ALA A CA 1
ATOM 2096 C C . ALA A 1 267 ? 28.022 1.387 -2.371 1.00 96.75 267 ALA A C 1
ATOM 2098 O O . ALA A 1 267 ? 29.005 1.637 -3.063 1.00 96.75 267 ALA A O 1
ATOM 2099 N N . PHE A 1 268 ? 27.075 2.298 -2.113 1.00 97.81 268 PHE A N 1
ATOM 2100 C CA . PHE A 1 268 ? 27.135 3.678 -2.611 1.00 97.81 268 PHE A CA 1
ATOM 2101 C C . PHE A 1 268 ? 28.395 4.411 -2.156 1.00 97.81 268 PHE A C 1
ATOM 2103 O O . PHE A 1 268 ? 29.062 5.030 -2.977 1.00 97.81 268 PHE A O 1
ATOM 2110 N N . ILE A 1 269 ? 28.754 4.306 -0.874 1.00 96.94 269 ILE A N 1
ATOM 2111 C CA . ILE A 1 269 ? 29.956 4.948 -0.330 1.00 96.94 269 ILE A CA 1
ATOM 2112 C C . ILE A 1 269 ? 31.215 4.414 -1.024 1.00 96.94 269 ILE A C 1
ATOM 2114 O O . ILE A 1 269 ? 32.051 5.209 -1.448 1.00 96.94 269 ILE A O 1
ATOM 2118 N N . ARG A 1 270 ? 31.333 3.089 -1.196 1.00 95.31 270 ARG A N 1
ATOM 2119 C CA . ARG A 1 270 ? 32.479 2.474 -1.891 1.00 95.31 270 ARG A CA 1
ATOM 2120 C C . ARG A 1 270 ? 32.564 2.871 -3.365 1.00 95.31 270 ARG A C 1
ATOM 2122 O O . ARG A 1 270 ? 33.660 3.076 -3.866 1.00 95.31 270 ARG A O 1
ATOM 2129 N N . GLY A 1 271 ? 31.425 2.973 -4.048 1.00 95.50 271 GLY A N 1
ATOM 2130 C CA . GLY A 1 271 ? 31.346 3.269 -5.479 1.00 95.50 271 GLY A CA 1
ATOM 2131 C C . GLY A 1 271 ? 31.048 4.731 -5.821 1.00 95.50 271 GLY A C 1
ATOM 2132 O O . GLY A 1 271 ? 30.645 5.000 -6.948 1.00 95.50 271 GLY A O 1
ATOM 2133 N N . THR A 1 272 ? 31.184 5.674 -4.882 1.00 96.94 272 THR A N 1
ATOM 2134 C CA . THR A 1 272 ? 30.674 7.053 -5.036 1.00 96.94 272 THR A CA 1
ATOM 2135 C C . THR A 1 272 ? 31.247 7.795 -6.252 1.00 96.94 272 THR A C 1
ATOM 2137 O O . THR A 1 272 ? 30.564 8.618 -6.860 1.00 96.94 272 THR A O 1
ATOM 2140 N N . GLU A 1 273 ? 32.468 7.459 -6.676 1.00 96.88 273 GLU A N 1
ATOM 2141 C CA . GLU A 1 273 ? 33.092 8.011 -7.888 1.00 96.88 273 GLU A CA 1
ATOM 2142 C C . GLU A 1 273 ? 32.363 7.610 -9.188 1.00 96.88 273 GLU A C 1
ATOM 2144 O O . GLU A 1 273 ? 32.423 8.332 -10.179 1.00 96.88 273 GLU A O 1
ATOM 2149 N N . TYR A 1 274 ? 31.593 6.516 -9.164 1.00 96.94 274 TYR A N 1
ATOM 2150 C CA . TYR A 1 274 ? 30.744 6.041 -10.265 1.00 96.94 274 TYR A CA 1
ATOM 2151 C C . TYR A 1 274 ? 29.272 6.440 -10.088 1.00 96.94 274 TYR A C 1
ATOM 2153 O O . TYR A 1 274 ? 28.387 5.860 -10.726 1.00 96.94 274 TYR A O 1
ATOM 2161 N N . ALA A 1 275 ? 28.974 7.379 -9.184 1.00 97.75 275 ALA A N 1
ATOM 2162 C CA . ALA A 1 275 ? 27.601 7.727 -8.860 1.00 97.75 275 ALA A CA 1
ATOM 2163 C C . ALA A 1 275 ? 26.871 8.405 -10.031 1.00 97.75 275 ALA A C 1
ATOM 2165 O O . ALA A 1 275 ? 27.300 9.428 -10.567 1.00 97.75 275 ALA A O 1
ATOM 2166 N N . THR A 1 276 ? 25.697 7.872 -10.355 1.00 97.88 276 THR A N 1
ATOM 2167 C CA . THR A 1 276 ? 24.740 8.427 -11.314 1.00 97.88 276 THR A CA 1
ATOM 2168 C C . THR A 1 276 ? 23.525 8.977 -10.565 1.00 97.88 276 THR A C 1
ATOM 2170 O O . THR A 1 276 ? 23.386 8.793 -9.353 1.00 97.88 276 THR A O 1
ATOM 2173 N N . ASN A 1 277 ? 22.593 9.629 -11.265 1.00 98.25 277 ASN A N 1
ATOM 2174 C CA . ASN A 1 277 ? 21.340 10.053 -10.628 1.00 98.25 277 ASN A CA 1
ATOM 2175 C C . ASN A 1 277 ? 20.510 8.854 -10.143 1.00 98.25 277 ASN A C 1
ATOM 2177 O O . ASN A 1 277 ? 19.831 8.959 -9.124 1.00 98.25 277 ASN A O 1
ATOM 2181 N N . GLU A 1 278 ? 20.643 7.695 -10.800 1.00 98.19 278 GLU A N 1
ATOM 2182 C CA . GLU A 1 278 ? 20.045 6.444 -10.336 1.00 98.19 278 GLU A CA 1
ATOM 2183 C C . GLU A 1 278 ? 20.598 6.027 -8.977 1.00 98.19 278 GLU A C 1
ATOM 2185 O O . GLU A 1 278 ? 19.838 5.822 -8.034 1.00 98.19 278 GLU A O 1
ATOM 2190 N N . THR A 1 279 ? 21.922 5.914 -8.852 1.00 98.50 279 THR A N 1
ATOM 2191 C CA . THR A 1 279 ? 22.531 5.426 -7.609 1.00 98.50 279 THR A CA 1
ATOM 2192 C C . THR A 1 279 ? 22.350 6.426 -6.474 1.00 98.50 279 THR A C 1
ATOM 2194 O O . THR A 1 279 ? 22.136 6.012 -5.339 1.00 98.50 279 THR A O 1
ATOM 2197 N N . ARG A 1 280 ? 22.323 7.734 -6.764 1.00 98.56 280 ARG A N 1
ATOM 2198 C CA . ARG A 1 280 ? 21.947 8.771 -5.788 1.00 98.56 280 ARG A CA 1
ATOM 2199 C C . ARG A 1 280 ? 20.501 8.611 -5.319 1.00 98.56 280 ARG A C 1
ATOM 2201 O O . ARG A 1 280 ? 20.254 8.662 -4.119 1.00 98.56 280 ARG A O 1
ATOM 2208 N N . PHE A 1 281 ? 19.557 8.362 -6.229 1.00 98.62 281 PHE A N 1
ATOM 2209 C CA . PHE A 1 281 ? 18.167 8.100 -5.851 1.00 98.62 281 PHE A CA 1
ATOM 2210 C C . PHE A 1 281 ? 18.039 6.820 -5.009 1.00 98.62 281 PHE A C 1
ATOM 2212 O O . PHE A 1 281 ? 17.386 6.835 -3.967 1.00 98.62 281 PHE A O 1
ATOM 2219 N N . LEU A 1 282 ? 18.707 5.729 -5.403 1.00 98.56 282 LEU A N 1
ATOM 2220 C CA . LEU A 1 282 ? 18.737 4.479 -4.633 1.00 98.56 282 LEU A CA 1
ATOM 2221 C C . LEU A 1 282 ? 19.407 4.661 -3.260 1.00 98.56 282 LEU A C 1
ATOM 2223 O O . LEU A 1 282 ? 18.997 4.026 -2.290 1.00 98.56 282 LEU A O 1
ATOM 2227 N N . HIS A 1 283 ? 20.400 5.546 -3.148 1.00 98.62 283 HIS A N 1
ATOM 2228 C CA . HIS A 1 283 ? 21.013 5.895 -1.868 1.00 98.62 283 HIS A CA 1
ATOM 2229 C C . HIS A 1 283 ? 20.014 6.623 -0.962 1.00 98.62 283 HIS A C 1
ATOM 2231 O O . HIS A 1 283 ? 19.872 6.249 0.199 1.00 98.62 283 HIS A O 1
ATOM 2237 N N . SER A 1 284 ? 19.237 7.576 -1.491 1.00 98.38 284 SER A N 1
ATOM 2238 C CA . SER A 1 284 ? 18.132 8.185 -0.738 1.00 98.38 284 SER A CA 1
ATOM 2239 C C . SER A 1 284 ? 17.102 7.154 -0.274 1.00 98.38 284 SER A C 1
ATOM 2241 O O . SER A 1 284 ? 16.655 7.224 0.867 1.00 98.38 284 SER A O 1
ATOM 2243 N N . VAL A 1 285 ? 16.745 6.179 -1.118 1.00 98.12 285 VAL A N 1
ATOM 2244 C CA . VAL A 1 285 ? 15.854 5.067 -0.733 1.00 98.12 285 VAL A CA 1
ATOM 2245 C C . VAL A 1 285 ? 16.457 4.280 0.436 1.00 98.12 285 VAL A C 1
ATOM 2247 O O . VAL A 1 285 ? 15.777 4.045 1.433 1.00 98.12 285 VAL A O 1
ATOM 2250 N N . ALA A 1 286 ? 17.743 3.926 0.361 1.00 98.12 286 ALA A N 1
ATOM 2251 C CA . ALA A 1 286 ? 18.446 3.225 1.432 1.00 98.12 286 ALA A CA 1
ATOM 2252 C C . ALA A 1 286 ? 18.475 4.026 2.748 1.00 98.12 286 ALA A C 1
ATOM 2254 O O . ALA A 1 286 ? 18.233 3.463 3.814 1.00 98.12 286 ALA A O 1
ATOM 2255 N N . LEU A 1 287 ? 18.731 5.335 2.694 1.00 97.25 287 LEU A N 1
ATOM 2256 C CA . LEU A 1 287 ? 18.704 6.212 3.870 1.00 97.25 287 LEU A CA 1
ATOM 2257 C C . LEU A 1 287 ? 17.293 6.319 4.462 1.00 97.25 287 LEU A C 1
ATOM 2259 O O . LEU A 1 287 ? 17.116 6.220 5.678 1.00 97.25 287 LEU A O 1
ATOM 2263 N N . HIS A 1 288 ? 16.276 6.453 3.612 1.00 95.50 288 HIS A N 1
ATOM 2264 C CA . HIS A 1 288 ? 14.882 6.514 4.038 1.00 95.50 288 HIS A CA 1
ATOM 2265 C C . HIS A 1 288 ? 14.464 5.248 4.797 1.00 95.50 288 HIS A C 1
ATOM 2267 O O . HIS A 1 288 ? 13.958 5.350 5.911 1.00 95.50 288 HIS A O 1
ATOM 2273 N N . LEU A 1 289 ? 14.770 4.060 4.260 1.00 94.31 289 LEU A N 1
ATOM 2274 C CA . LEU A 1 289 ? 14.483 2.770 4.907 1.00 94.31 289 LEU A CA 1
ATOM 2275 C C . LEU A 1 289 ? 15.233 2.568 6.240 1.00 94.31 289 LEU A C 1
ATOM 2277 O O . LEU A 1 289 ? 14.902 1.665 7.007 1.00 94.31 289 LEU A O 1
ATOM 2281 N N . GLN A 1 290 ? 16.238 3.398 6.532 1.00 93.69 290 GLN A N 1
ATOM 2282 C CA . GLN A 1 290 ? 16.964 3.432 7.806 1.00 93.69 290 GLN A CA 1
ATOM 2283 C C . GLN A 1 290 ? 16.441 4.506 8.775 1.00 93.69 290 GLN A C 1
ATOM 2285 O O . GLN A 1 290 ? 17.096 4.790 9.778 1.00 93.69 290 GLN A O 1
ATOM 2290 N N . ASN A 1 291 ? 15.277 5.105 8.504 1.00 90.75 291 ASN A N 1
ATOM 2291 C CA . ASN A 1 291 ? 14.712 6.238 9.247 1.00 90.75 291 ASN A CA 1
ATOM 2292 C C . ASN A 1 291 ? 15.582 7.513 9.197 1.00 90.75 291 ASN A C 1
ATOM 2294 O O . ASN A 1 291 ? 15.498 8.356 10.091 1.00 90.75 291 ASN A O 1
ATOM 2298 N N . ARG A 1 292 ? 16.407 7.685 8.151 1.00 94.00 292 ARG A N 1
ATOM 2299 C CA . ARG A 1 292 ? 17.253 8.875 7.908 1.00 94.00 292 ARG A CA 1
ATOM 2300 C C . ARG A 1 292 ? 16.654 9.762 6.813 1.00 94.00 292 ARG A C 1
ATOM 2302 O O . ARG A 1 292 ? 17.318 10.149 5.855 1.00 94.00 292 ARG A O 1
ATOM 2309 N N . GLU A 1 293 ? 15.365 10.076 6.947 1.00 92.44 293 GLU A N 1
ATOM 2310 C CA . GLU A 1 293 ? 14.604 10.804 5.921 1.00 92.44 293 GLU A CA 1
ATOM 2311 C C . GLU A 1 293 ? 15.196 12.178 5.585 1.00 92.44 293 GLU A C 1
ATOM 2313 O O . GLU A 1 293 ? 15.238 12.536 4.412 1.00 92.44 293 GLU A O 1
ATOM 2318 N N . GLY A 1 294 ? 15.677 12.935 6.577 1.00 93.94 294 GLY A N 1
ATOM 2319 C CA . GLY A 1 294 ? 16.275 14.250 6.324 1.00 93.94 294 GLY A CA 1
ATOM 2320 C C . GLY A 1 294 ? 17.438 14.167 5.333 1.00 93.94 294 GLY A C 1
ATOM 2321 O O . GLY A 1 294 ? 17.488 14.920 4.368 1.00 93.94 294 GLY A O 1
ATOM 2322 N N . GLU A 1 295 ? 18.319 13.181 5.503 1.00 97.38 295 GLU A N 1
ATOM 2323 C CA . GLU A 1 295 ? 19.456 12.959 4.605 1.00 97.38 295 GLU A CA 1
ATOM 2324 C C . GLU A 1 295 ? 19.010 12.478 3.219 1.00 97.38 295 GLU A C 1
ATOM 2326 O O . GLU A 1 295 ? 19.526 12.948 2.202 1.00 97.38 295 GLU A O 1
ATOM 2331 N N . ALA A 1 296 ? 18.000 11.603 3.162 1.00 97.25 296 ALA A N 1
ATOM 2332 C CA . ALA A 1 296 ? 17.396 11.171 1.904 1.00 97.25 296 ALA A CA 1
ATOM 2333 C C . ALA A 1 296 ? 16.819 12.357 1.107 1.00 97.25 296 ALA A C 1
ATOM 2335 O O . ALA A 1 296 ? 17.073 12.473 -0.097 1.00 97.25 296 ALA A O 1
ATOM 2336 N N . GLN A 1 297 ? 16.093 13.255 1.785 1.00 97.00 297 GLN A N 1
ATOM 2337 C CA . GLN A 1 297 ? 15.517 14.463 1.196 1.00 97.00 297 GLN A CA 1
ATOM 2338 C C . GLN A 1 297 ? 16.594 15.446 0.734 1.00 97.00 297 GLN A C 1
ATOM 2340 O O . GLN A 1 297 ? 16.441 16.037 -0.331 1.00 97.00 297 GLN A O 1
ATOM 2345 N N . GLU A 1 298 ? 17.697 15.611 1.468 1.00 98.31 298 GLU A N 1
ATOM 2346 C CA . GLU A 1 298 ? 18.802 16.468 1.021 1.00 98.31 298 GLU A CA 1
ATOM 2347 C C . GLU A 1 298 ? 19.427 15.971 -0.288 1.00 98.31 298 GLU A C 1
ATOM 2349 O O . GLU A 1 298 ? 19.717 16.768 -1.183 1.00 98.31 298 GLU A O 1
ATOM 2354 N N . ILE A 1 299 ? 19.582 14.657 -0.457 1.00 98.50 299 ILE A N 1
ATOM 2355 C CA . ILE A 1 299 ? 20.044 14.091 -1.732 1.00 98.50 299 ILE A CA 1
ATOM 2356 C C . ILE A 1 299 ? 19.008 14.323 -2.839 1.00 98.50 299 ILE A C 1
ATOM 2358 O O . ILE A 1 299 ? 19.383 14.724 -3.942 1.00 98.50 299 ILE A O 1
ATOM 2362 N N . TRP A 1 300 ? 17.711 14.144 -2.567 1.00 98.50 300 TRP A N 1
ATOM 2363 C CA . TRP A 1 300 ? 16.674 14.450 -3.556 1.00 98.50 300 TRP A CA 1
ATOM 2364 C C . TRP A 1 300 ? 16.659 15.928 -3.949 1.00 98.50 300 TRP A C 1
ATOM 2366 O O . TRP A 1 300 ? 16.520 16.234 -5.131 1.00 98.50 300 TRP A O 1
ATOM 2376 N N . LYS A 1 301 ? 16.837 16.854 -2.997 1.00 98.50 301 LYS A N 1
ATOM 2377 C CA . LYS A 1 301 ? 16.921 18.296 -3.283 1.00 98.50 301 LYS A CA 1
ATOM 2378 C C . LYS A 1 301 ? 18.101 18.591 -4.196 1.00 98.50 301 LYS A C 1
ATOM 2380 O O . LYS A 1 301 ? 17.940 19.327 -5.162 1.00 98.50 301 LYS A O 1
ATOM 2385 N N . LYS A 1 302 ? 19.260 17.979 -3.929 1.00 98.44 302 LYS A N 1
ATOM 2386 C CA . LYS A 1 302 ? 20.452 18.101 -4.779 1.00 98.44 302 LYS A CA 1
ATOM 2387 C C . LYS A 1 302 ? 20.209 17.568 -6.188 1.00 98.44 302 LYS A C 1
ATOM 2389 O O . LYS A 1 302 ? 20.606 18.234 -7.133 1.00 98.44 302 LYS A O 1
ATOM 2394 N N . LEU A 1 303 ? 19.531 16.424 -6.331 1.00 98.19 303 LEU A N 1
ATOM 2395 C CA . LEU A 1 303 ? 19.130 15.898 -7.641 1.00 98.19 303 LEU A CA 1
ATOM 2396 C C . LEU A 1 303 ? 18.219 16.881 -8.380 1.00 98.19 303 LEU A C 1
ATOM 2398 O O . LEU A 1 303 ? 18.494 17.223 -9.517 1.00 98.19 303 LEU A O 1
ATOM 2402 N N . VAL A 1 304 ? 17.174 17.394 -7.730 1.00 98.38 304 VAL A N 1
ATOM 2403 C CA . VAL A 1 304 ? 16.258 18.370 -8.348 1.00 98.38 304 VAL A CA 1
ATOM 2404 C C . VAL A 1 304 ? 16.967 19.674 -8.721 1.00 98.38 304 VAL A C 1
ATOM 2406 O O . VAL A 1 304 ? 16.656 20.268 -9.751 1.00 98.38 304 VAL A O 1
ATOM 2409 N N . ALA A 1 305 ? 17.938 20.108 -7.919 1.00 97.94 305 ALA A N 1
ATOM 2410 C CA . ALA A 1 305 ? 18.693 21.332 -8.153 1.00 97.94 305 ALA A CA 1
ATOM 2411 C C . ALA A 1 305 ? 19.663 21.256 -9.346 1.00 97.94 305 ALA A C 1
ATOM 2413 O O . ALA A 1 305 ? 20.097 22.308 -9.809 1.00 97.94 305 ALA A O 1
ATOM 2414 N N . THR A 1 306 ? 19.990 20.065 -9.872 1.00 96.25 306 THR A N 1
ATOM 2415 C CA . THR A 1 306 ? 20.819 19.955 -11.091 1.00 96.25 306 THR A CA 1
ATOM 2416 C C . THR A 1 306 ? 20.111 20.522 -12.323 1.00 96.25 306 THR A C 1
ATOM 2418 O O . THR A 1 306 ? 20.767 20.880 -13.297 1.00 96.25 306 THR A O 1
ATOM 2421 N N . GLY A 1 307 ? 18.773 20.588 -12.298 1.00 93.44 307 GLY A N 1
ATOM 2422 C CA . GLY A 1 307 ? 17.954 20.947 -13.456 1.00 93.44 307 GLY A CA 1
ATOM 2423 C C . GLY A 1 307 ? 17.899 19.860 -14.536 1.00 93.44 307 GLY A C 1
ATOM 2424 O O . GLY A 1 307 ? 17.251 20.058 -15.565 1.00 93.44 307 GLY A O 1
ATOM 2425 N N . GLU A 1 308 ? 18.543 18.707 -14.323 1.00 96.12 308 GLU A N 1
ATOM 2426 C CA . GLU A 1 308 ? 18.500 17.592 -15.263 1.00 96.12 308 GLU A CA 1
ATOM 2427 C C . GLU A 1 308 ? 17.084 17.015 -15.331 1.00 96.12 308 GLU A C 1
ATOM 2429 O O . GLU A 1 308 ? 16.469 16.657 -14.329 1.00 96.12 308 GLU A O 1
ATOM 2434 N N . ASN A 1 309 ? 16.545 16.888 -16.541 1.00 96.25 309 ASN A N 1
ATOM 2435 C CA . ASN A 1 309 ? 15.206 16.346 -16.744 1.00 96.25 309 ASN A CA 1
ATOM 2436 C C . ASN A 1 309 ? 15.237 14.830 -17.003 1.00 96.25 309 ASN A C 1
ATOM 2438 O O . ASN A 1 309 ? 14.582 14.337 -17.926 1.00 96.25 309 ASN A O 1
ATOM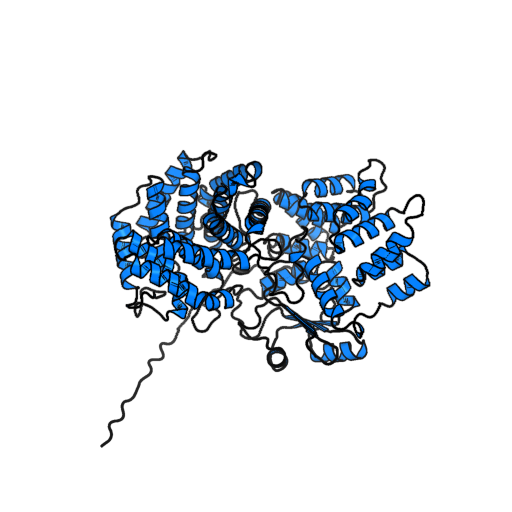 2442 N N . ASP A 1 310 ? 16.018 14.088 -16.216 1.00 97.25 310 ASP A N 1
ATOM 2443 C CA . ASP A 1 310 ? 16.081 12.628 -16.273 1.00 97.25 310 ASP A CA 1
ATOM 2444 C C . ASP A 1 310 ? 15.063 11.968 -15.322 1.00 97.25 310 ASP A C 1
ATOM 2446 O O . ASP A 1 310 ? 14.490 12.598 -14.430 1.00 97.25 310 ASP A O 1
ATOM 2450 N N . ARG A 1 311 ? 14.816 10.666 -15.511 1.00 97.44 311 ARG A N 1
ATOM 2451 C CA . ARG A 1 311 ? 13.796 9.912 -14.760 1.00 97.44 311 ARG A CA 1
ATOM 2452 C C . ARG A 1 311 ? 13.993 9.969 -13.240 1.00 97.44 311 ARG A C 1
ATOM 2454 O O . ARG A 1 311 ? 13.009 10.037 -12.507 1.00 97.44 311 ARG A O 1
ATOM 2461 N N . TRP A 1 312 ? 15.235 9.940 -12.763 1.00 98.31 312 TRP A N 1
ATOM 2462 C CA . TRP A 1 312 ? 15.548 9.845 -11.339 1.00 98.31 312 TRP A CA 1
ATOM 2463 C C . TRP A 1 312 ? 15.403 11.195 -10.660 1.00 98.31 312 TRP A C 1
ATOM 2465 O O . TRP A 1 312 ? 14.876 11.267 -9.552 1.00 98.31 312 TRP A O 1
ATOM 2475 N N . THR A 1 313 ? 15.753 12.267 -11.365 1.00 98.56 313 THR A N 1
ATOM 2476 C CA . THR A 1 313 ? 15.499 13.638 -10.919 1.00 98.56 313 THR A CA 1
ATOM 2477 C C . THR A 1 313 ? 13.997 13.937 -10.837 1.00 98.56 313 THR A C 1
ATOM 2479 O O . THR A 1 313 ? 13.523 14.497 -9.844 1.00 98.56 313 THR A O 1
ATOM 2482 N N . ARG A 1 314 ? 13.195 13.459 -11.799 1.00 98.50 314 ARG A N 1
ATOM 2483 C CA . ARG A 1 314 ? 11.721 13.546 -11.741 1.00 98.50 314 ARG A CA 1
ATOM 2484 C C . ARG A 1 314 ? 11.129 12.760 -10.570 1.00 98.50 314 ARG A C 1
ATOM 2486 O O . ARG A 1 314 ? 10.315 13.312 -9.826 1.00 98.50 314 ARG A O 1
ATOM 2493 N N . LYS A 1 315 ? 11.570 11.510 -10.357 1.00 98.38 315 LYS A N 1
ATOM 2494 C CA . LYS A 1 315 ? 11.160 10.706 -9.189 1.00 98.38 315 LYS A CA 1
ATOM 2495 C C . LYS A 1 315 ? 11.529 11.400 -7.880 1.00 98.38 315 LYS A C 1
ATOM 2497 O O . LYS A 1 315 ? 10.665 11.549 -7.024 1.00 98.38 315 LYS A O 1
ATOM 2502 N N . ALA A 1 316 ? 12.758 11.900 -7.746 1.00 98.62 316 ALA A N 1
ATOM 2503 C CA . ALA A 1 316 ? 13.191 12.666 -6.576 1.00 98.62 316 ALA A CA 1
ATOM 2504 C C . ALA A 1 316 ? 12.279 13.879 -6.313 1.00 98.62 316 ALA A C 1
ATOM 2506 O O . ALA A 1 316 ? 11.871 14.114 -5.177 1.00 98.62 316 ALA A O 1
ATOM 2507 N N . SER A 1 317 ? 11.884 14.607 -7.365 1.00 98.50 317 SER A N 1
ATOM 2508 C CA . SER A 1 317 ? 10.936 15.722 -7.257 1.00 98.50 317 SER A CA 1
ATOM 2509 C C . SER A 1 317 ? 9.557 15.286 -6.752 1.00 98.50 317 SER A C 1
ATOM 2511 O O . SER A 1 317 ? 8.963 15.972 -5.916 1.00 98.50 317 SER A O 1
ATOM 2513 N N . ALA A 1 318 ? 9.051 14.141 -7.228 1.00 98.25 318 ALA A N 1
ATOM 2514 C CA . ALA A 1 318 ? 7.783 13.574 -6.771 1.00 98.25 318 ALA A CA 1
ATOM 2515 C C . ALA A 1 318 ? 7.839 13.164 -5.289 1.00 98.25 318 ALA A C 1
ATOM 2517 O O . ALA A 1 318 ? 6.920 13.487 -4.532 1.00 98.25 318 ALA A O 1
ATOM 2518 N N . GLU A 1 319 ? 8.919 12.505 -4.859 1.00 97.88 319 GLU A N 1
ATOM 2519 C CA . GLU A 1 319 ? 9.099 12.088 -3.463 1.00 97.88 319 GLU A CA 1
ATOM 2520 C C . GLU A 1 319 ? 9.232 13.288 -2.512 1.00 97.88 319 GLU A C 1
ATOM 2522 O O . GLU A 1 319 ? 8.578 13.309 -1.469 1.00 97.88 319 GLU A O 1
ATOM 2527 N N . LEU A 1 320 ? 9.966 14.342 -2.896 1.00 97.00 320 LEU A N 1
ATOM 2528 C CA . LEU A 1 320 ? 10.066 15.584 -2.112 1.00 97.00 320 LEU A CA 1
ATOM 2529 C C . LEU A 1 320 ? 8.722 16.281 -1.903 1.00 97.00 320 LEU A C 1
ATOM 2531 O O . LEU A 1 320 ? 8.460 16.822 -0.832 1.00 97.00 320 LEU A O 1
ATOM 2535 N N . GLN A 1 321 ? 7.862 16.269 -2.921 1.00 95.62 321 GLN A N 1
ATOM 2536 C CA . GLN A 1 321 ? 6.514 16.838 -2.836 1.00 95.62 321 GLN A CA 1
ATOM 2537 C C . GLN A 1 321 ? 5.508 15.893 -2.171 1.00 95.62 321 GLN A C 1
ATOM 2539 O O . GLN A 1 321 ? 4.329 16.230 -2.063 1.00 95.62 321 GLN A O 1
ATOM 2544 N N . ARG A 1 322 ? 5.950 14.706 -1.729 1.00 92.88 322 ARG A N 1
ATOM 2545 C CA . ARG A 1 322 ? 5.102 13.645 -1.164 1.00 92.88 322 ARG A CA 1
ATOM 2546 C C . ARG A 1 322 ? 3.973 13.202 -2.101 1.00 92.88 322 ARG A C 1
ATOM 2548 O O . ARG A 1 322 ? 2.903 12.789 -1.640 1.00 92.88 322 ARG A O 1
ATOM 2555 N N . LEU A 1 323 ? 4.231 13.306 -3.403 1.00 94.56 323 LEU A N 1
ATOM 2556 C CA . LEU A 1 323 ? 3.387 12.852 -4.511 1.00 94.56 323 LEU A CA 1
ATOM 2557 C C . LEU A 1 323 ? 3.923 11.563 -5.148 1.00 94.56 323 LEU A C 1
ATOM 2559 O O . LEU A 1 323 ? 3.246 10.955 -5.971 1.00 94.56 323 LEU A O 1
ATOM 2563 N N . GLY A 1 324 ? 5.142 11.165 -4.786 1.00 96.38 324 GLY A N 1
ATOM 2564 C CA . GLY A 1 324 ? 5.736 9.899 -5.176 1.00 96.38 324 GLY A CA 1
ATOM 2565 C C . GLY A 1 324 ? 5.206 8.723 -4.341 1.00 96.38 324 GLY A C 1
ATOM 2566 O O . GLY A 1 324 ? 4.755 8.914 -3.205 1.00 96.38 324 GLY A O 1
ATOM 2567 N N . PRO A 1 325 ? 5.199 7.508 -4.909 1.00 97.44 325 PRO A N 1
ATOM 2568 C CA . PRO A 1 325 ? 4.653 6.329 -4.251 1.00 97.44 325 PRO A CA 1
ATOM 2569 C C . PRO A 1 325 ? 5.576 5.726 -3.189 1.00 97.44 325 PRO A C 1
ATOM 2571 O O . PRO A 1 325 ? 5.086 4.966 -2.351 1.00 97.44 325 PRO A O 1
ATOM 2574 N N . PHE A 1 326 ? 6.883 6.012 -3.201 1.00 97.56 326 PHE A N 1
ATOM 2575 C CA . PHE A 1 326 ? 7.822 5.381 -2.271 1.00 97.56 326 PHE A CA 1
ATOM 2576 C C . PHE A 1 326 ? 7.644 5.919 -0.850 1.00 97.56 326 PHE A C 1
ATOM 2578 O O . PHE A 1 326 ? 7.354 5.145 0.061 1.00 97.56 326 PHE A O 1
ATOM 2585 N N . CYS A 1 327 ? 7.663 7.244 -0.662 1.00 94.12 327 CYS A N 1
ATOM 2586 C CA . CYS A 1 327 ? 7.361 7.876 0.627 1.00 94.12 327 CYS A CA 1
ATOM 2587 C C . CYS A 1 327 ? 5.929 7.604 1.117 1.00 94.12 327 CYS A C 1
ATOM 2589 O O . CYS A 1 327 ? 5.597 7.939 2.253 1.00 94.12 327 CYS A O 1
ATOM 2591 N N . ARG A 1 328 ? 5.065 7.053 0.260 1.00 94.69 328 ARG A N 1
ATOM 2592 C CA . ARG A 1 328 ? 3.676 6.683 0.558 1.00 94.69 328 ARG A CA 1
ATOM 2593 C C . ARG A 1 328 ? 3.498 5.174 0.762 1.00 94.69 328 ARG A C 1
ATOM 2595 O O . ARG A 1 328 ? 2.372 4.697 0.801 1.00 94.69 328 ARG A O 1
ATOM 2602 N N . ALA A 1 329 ? 4.599 4.425 0.878 1.00 96.38 329 ALA A N 1
ATOM 2603 C CA . ALA A 1 329 ? 4.641 2.976 1.080 1.00 96.38 329 ALA A CA 1
ATOM 2604 C C . ALA A 1 329 ? 4.046 2.120 -0.061 1.00 96.38 329 ALA A C 1
ATOM 2606 O O . ALA A 1 329 ? 3.974 0.893 0.061 1.00 96.38 329 ALA A O 1
ATOM 2607 N N . PHE A 1 330 ? 3.634 2.722 -1.180 1.00 97.56 330 PHE A N 1
ATOM 2608 C CA . PHE A 1 330 ? 3.074 1.996 -2.320 1.00 97.56 330 PHE A CA 1
ATOM 2609 C C . PHE A 1 330 ? 4.163 1.358 -3.178 1.00 97.56 330 PHE A C 1
ATOM 2611 O O . PHE A 1 330 ? 3.967 0.236 -3.641 1.00 97.56 330 PHE A O 1
ATOM 2618 N N . GLU A 1 331 ? 5.305 2.026 -3.361 1.00 98.00 331 GLU A N 1
ATOM 2619 C CA . GLU A 1 331 ? 6.451 1.472 -4.091 1.00 98.00 331 GLU A CA 1
ATOM 2620 C C . GLU A 1 331 ? 7.375 0.665 -3.179 1.00 98.00 331 GLU A C 1
ATOM 2622 O O . GLU A 1 331 ? 7.750 1.102 -2.089 1.00 98.00 331 GLU A O 1
ATOM 2627 N N . ARG A 1 332 ? 7.744 -0.529 -3.645 1.00 96.19 332 ARG A N 1
ATOM 2628 C CA . ARG A 1 332 ? 8.611 -1.465 -2.932 1.00 96.19 332 ARG A CA 1
ATOM 2629 C C . ARG A 1 332 ? 9.772 -1.892 -3.824 1.00 96.19 332 ARG A C 1
ATOM 2631 O O . ARG A 1 332 ? 9.600 -2.094 -5.023 1.00 96.19 332 ARG A O 1
ATOM 2638 N N . PHE A 1 333 ? 10.942 -2.035 -3.208 1.00 95.44 333 PHE A N 1
ATOM 2639 C CA . PHE A 1 333 ? 12.175 -2.470 -3.873 1.00 95.44 333 PHE A CA 1
ATOM 2640 C C . PHE A 1 333 ? 12.578 -3.893 -3.494 1.00 95.44 333 PHE A C 1
ATOM 2642 O O . PHE A 1 333 ? 13.509 -4.423 -4.089 1.00 95.44 333 PHE A O 1
ATOM 2649 N N . ASP A 1 334 ? 11.916 -4.493 -2.505 1.00 92.75 334 ASP A N 1
ATOM 2650 C CA . ASP A 1 334 ? 12.223 -5.821 -1.996 1.00 92.75 334 ASP A CA 1
ATOM 2651 C C . ASP A 1 334 ? 11.676 -6.951 -2.877 1.00 92.75 334 ASP A C 1
ATOM 2653 O O . ASP A 1 334 ? 10.706 -6.786 -3.620 1.00 92.75 334 ASP A O 1
ATOM 2657 N N . PHE A 1 335 ? 12.307 -8.124 -2.798 1.00 92.06 335 PHE A N 1
ATOM 2658 C CA . PHE A 1 335 ? 11.856 -9.302 -3.519 1.00 92.06 335 PHE A CA 1
ATOM 2659 C C . PHE A 1 335 ? 10.452 -9.698 -3.078 1.00 92.06 335 PHE A C 1
ATOM 2661 O O . PHE A 1 335 ? 10.171 -9.921 -1.898 1.00 92.06 335 PHE A O 1
ATOM 2668 N N . LEU A 1 336 ? 9.580 -9.861 -4.067 1.00 93.38 336 LEU A N 1
ATOM 2669 C CA . LEU A 1 336 ? 8.276 -10.459 -3.856 1.00 93.38 336 LEU A CA 1
ATOM 2670 C C . LEU A 1 336 ? 8.401 -11.977 -3.688 1.00 93.38 336 LEU A C 1
ATOM 2672 O O . LEU A 1 336 ? 9.230 -12.608 -4.355 1.00 93.38 336 LEU A O 1
ATOM 2676 N N . PRO A 1 337 ? 7.548 -12.596 -2.855 1.00 92.31 337 PRO A N 1
ATOM 2677 C CA . PRO A 1 337 ? 7.463 -14.048 -2.802 1.00 92.31 337 PRO A CA 1
ATOM 2678 C C . PRO A 1 337 ? 6.991 -14.602 -4.158 1.00 92.31 337 PRO A C 1
ATOM 2680 O O . PRO A 1 337 ? 6.279 -13.935 -4.908 1.00 92.31 337 PRO A O 1
ATOM 2683 N N . LEU A 1 338 ? 7.370 -15.839 -4.492 1.00 91.81 338 LEU A N 1
ATOM 2684 C CA . LEU A 1 338 ? 7.063 -16.431 -5.805 1.00 91.81 338 LEU A CA 1
ATOM 2685 C C . LEU A 1 338 ? 5.559 -16.522 -6.104 1.00 91.81 338 LEU A C 1
ATOM 2687 O O . LEU A 1 338 ? 5.156 -16.416 -7.259 1.00 91.81 338 LEU A O 1
ATOM 2691 N N . ASP A 1 339 ? 4.734 -16.683 -5.074 1.00 93.94 339 ASP A N 1
ATOM 2692 C CA . ASP A 1 339 ? 3.276 -16.737 -5.188 1.00 93.94 339 ASP A CA 1
ATOM 2693 C C . ASP A 1 339 ? 2.628 -15.360 -5.444 1.00 93.94 339 ASP A C 1
ATOM 2695 O O . ASP A 1 339 ? 1.436 -15.303 -5.725 1.00 93.94 339 ASP A O 1
ATOM 2699 N N . ALA A 1 340 ? 3.391 -14.259 -5.427 1.00 95.75 340 ALA A N 1
ATOM 2700 C CA . ALA A 1 340 ? 2.915 -12.940 -5.857 1.00 95.75 340 ALA A CA 1
ATOM 2701 C C . ALA A 1 340 ? 2.678 -12.831 -7.378 1.00 95.75 340 ALA A C 1
ATOM 2703 O O . ALA A 1 340 ? 2.001 -11.916 -7.851 1.00 95.75 340 ALA A O 1
ATOM 2704 N N . PHE A 1 341 ? 3.264 -13.738 -8.159 1.00 95.81 341 PHE A N 1
ATOM 2705 C CA . PHE A 1 341 ? 3.274 -13.692 -9.619 1.00 95.81 341 PHE A CA 1
ATOM 2706 C C . PHE A 1 341 ? 2.181 -14.605 -10.183 1.00 95.81 341 PHE A C 1
ATOM 2708 O O . PHE A 1 341 ? 2.438 -15.722 -10.631 1.00 95.81 341 PHE A O 1
ATOM 2715 N N . VAL A 1 342 ? 0.936 -14.129 -10.094 1.00 96.19 342 VAL A N 1
ATOM 2716 C CA . VAL A 1 342 ? -0.275 -14.856 -10.505 1.00 96.19 342 VAL A CA 1
ATOM 2717 C C . VAL A 1 342 ? -0.687 -14.462 -11.920 1.00 96.19 342 VAL A C 1
ATOM 2719 O O . VAL A 1 342 ? -0.698 -13.279 -12.256 1.00 96.19 342 VAL A O 1
ATOM 2722 N N . ARG A 1 343 ? -1.048 -15.462 -12.739 1.00 96.06 343 ARG A N 1
ATOM 2723 C CA . ARG A 1 343 ? -1.365 -15.308 -14.170 1.00 96.06 343 ARG A CA 1
ATOM 2724 C C . ARG A 1 343 ? -2.544 -14.373 -14.424 1.00 96.06 343 ARG A C 1
ATOM 2726 O O . ARG A 1 343 ? -2.449 -13.490 -15.271 1.00 96.06 343 ARG A O 1
ATOM 2733 N N . ASP A 1 344 ? -3.618 -14.549 -13.671 1.00 96.56 344 ASP A N 1
ATOM 2734 C CA . ASP A 1 344 ? -4.826 -13.728 -13.716 1.00 96.56 344 ASP A CA 1
ATOM 2735 C C . ASP A 1 344 ? -5.004 -13.089 -12.337 1.00 96.56 344 ASP A C 1
ATOM 2737 O O . ASP A 1 344 ? -5.724 -13.623 -11.492 1.00 96.56 344 ASP A O 1
ATOM 2741 N N . PRO A 1 345 ? -4.241 -12.025 -12.041 1.00 96.62 345 PRO A N 1
ATOM 2742 C CA . PRO A 1 345 ? -4.223 -11.460 -10.707 1.00 96.62 345 PRO A CA 1
ATOM 2743 C C . PRO A 1 345 ? -5.479 -10.610 -10.475 1.00 96.62 345 PRO A C 1
ATOM 2745 O O . PRO A 1 345 ? -5.931 -9.891 -11.368 1.00 96.62 345 PRO A O 1
ATOM 2748 N N . ASP A 1 346 ? -6.007 -10.631 -9.253 1.00 95.94 346 ASP A N 1
ATOM 2749 C CA . ASP A 1 346 ? -7.013 -9.660 -8.813 1.00 95.94 346 ASP A CA 1
ATOM 2750 C C . ASP A 1 346 ? -6.309 -8.389 -8.319 1.00 95.94 346 ASP A C 1
ATOM 2752 O O . ASP A 1 346 ? -6.124 -8.133 -7.124 1.00 95.94 346 ASP A O 1
ATOM 2756 N N . GLY A 1 347 ? -5.795 -7.642 -9.291 1.00 96.88 347 GLY A N 1
ATOM 2757 C CA . GLY A 1 347 ? -4.886 -6.535 -9.055 1.00 96.88 347 GLY A CA 1
ATOM 2758 C C . GLY A 1 347 ? -3.632 -6.954 -8.321 1.00 96.88 347 GLY A C 1
ATOM 2759 O O . GLY A 1 347 ? -2.947 -7.889 -8.716 1.00 96.88 347 GLY A O 1
ATOM 2760 N N . THR A 1 348 ? -3.306 -6.251 -7.245 1.00 97.75 348 THR A N 1
ATOM 2761 C CA . THR A 1 348 ? 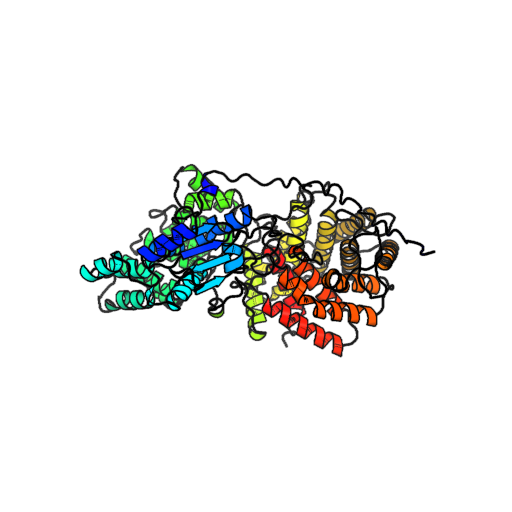-2.150 -6.592 -6.409 1.00 97.75 348 THR A CA 1
ATOM 2762 C C . THR A 1 348 ? -2.530 -7.359 -5.146 1.00 97.75 348 THR A C 1
ATOM 2764 O O . THR A 1 348 ? -1.677 -7.530 -4.281 1.00 97.75 348 THR A O 1
ATOM 2767 N N . ARG A 1 349 ? -3.770 -7.862 -5.040 1.00 97.44 349 ARG A N 1
ATOM 2768 C CA . ARG A 1 349 ? -4.205 -8.756 -3.956 1.00 97.44 349 ARG A CA 1
ATOM 2769 C C . ARG A 1 349 ? -3.751 -10.190 -4.227 1.00 97.44 349 ARG A C 1
ATOM 2771 O O . ARG A 1 349 ? -3.946 -10.709 -5.324 1.00 97.44 349 ARG A O 1
ATOM 2778 N N . VAL A 1 350 ? -3.199 -10.849 -3.208 1.00 96.81 350 VAL A N 1
ATOM 2779 C CA . VAL A 1 350 ? -2.841 -12.273 -3.235 1.00 96.81 350 VAL A CA 1
ATOM 2780 C C . VAL A 1 350 ? -3.191 -12.919 -1.900 1.00 96.81 350 VAL A C 1
ATOM 2782 O O . VAL A 1 350 ? -2.509 -12.711 -0.892 1.00 96.81 350 VAL A O 1
ATOM 2785 N N . GLY A 1 351 ? -4.233 -13.751 -1.924 1.00 96.44 351 GLY A N 1
ATOM 2786 C CA . GLY A 1 351 ? -4.652 -14.538 -0.771 1.00 96.44 351 GLY A CA 1
ATOM 2787 C C . GLY A 1 351 ? -3.574 -15.521 -0.313 1.00 96.44 351 GLY A C 1
ATOM 2788 O O . GLY A 1 351 ? -2.780 -16.038 -1.105 1.00 96.44 351 GLY A O 1
ATOM 2789 N N . ARG A 1 352 ? -3.527 -15.774 0.993 1.00 96.06 352 ARG A N 1
ATOM 2790 C CA . ARG A 1 352 ? -2.492 -16.569 1.659 1.00 96.06 352 ARG A CA 1
ATOM 2791 C C . ARG A 1 352 ? -3.102 -17.710 2.446 1.00 96.06 352 ARG A C 1
ATOM 2793 O O . ARG A 1 352 ? -4.236 -17.672 2.900 1.00 96.06 352 ARG A O 1
ATOM 2800 N N . LYS A 1 353 ? -2.309 -18.753 2.655 1.00 96.00 353 LYS A N 1
ATOM 2801 C CA . LYS A 1 353 ? -2.715 -19.898 3.476 1.00 96.00 353 LYS A CA 1
ATOM 2802 C C . LYS A 1 353 ? -2.404 -19.628 4.944 1.00 96.00 353 LYS A C 1
ATOM 2804 O O . LYS A 1 353 ? -1.432 -18.945 5.253 1.00 96.00 353 LYS A O 1
ATOM 2809 N N . LEU A 1 354 ? -3.129 -20.277 5.857 1.00 93.88 354 LEU A N 1
ATOM 2810 C CA . LEU A 1 354 ? -2.893 -20.169 7.305 1.00 93.88 354 LEU A CA 1
ATOM 2811 C C . LEU A 1 354 ? -1.426 -20.410 7.705 1.00 93.88 354 LEU A C 1
ATOM 2813 O O . LEU A 1 354 ? -0.871 -19.677 8.520 1.00 93.88 354 LEU A O 1
ATOM 2817 N N . LYS A 1 355 ? -0.757 -21.385 7.076 1.00 93.62 355 LYS A N 1
ATOM 2818 C CA . LYS A 1 355 ? 0.671 -21.677 7.312 1.00 93.62 355 LYS A CA 1
ATOM 2819 C C . LYS A 1 355 ? 1.612 -20.505 6.991 1.00 93.62 355 LYS A C 1
ATOM 2821 O O . LYS A 1 355 ? 2.752 -20.496 7.439 1.00 93.62 355 LYS A O 1
ATOM 2826 N N . GLN A 1 356 ? 1.145 -19.526 6.217 1.00 93.56 356 GLN A N 1
ATOM 2827 C CA . GLN A 1 356 ? 1.866 -18.298 5.884 1.00 93.56 356 GLN A CA 1
ATOM 2828 C C . GLN A 1 356 ? 1.541 -17.149 6.853 1.00 93.56 356 GLN A C 1
ATOM 2830 O O . GLN A 1 356 ? 2.114 -16.077 6.704 1.00 93.56 356 GLN A O 1
ATOM 2835 N N . GLY A 1 357 ? 0.690 -17.343 7.869 1.00 91.94 357 GLY A N 1
ATOM 2836 C CA . GLY A 1 357 ? 0.308 -16.289 8.818 1.00 91.94 357 GLY A CA 1
ATOM 2837 C C . GLY A 1 357 ? 1.494 -15.664 9.563 1.00 91.94 357 GLY A C 1
ATOM 2838 O O . GLY A 1 357 ? 1.539 -14.452 9.741 1.00 91.94 357 GLY A O 1
ATOM 2839 N N . ILE A 1 358 ? 2.508 -16.457 9.929 1.00 91.75 358 ILE A N 1
ATOM 2840 C CA . ILE A 1 358 ? 3.737 -15.928 10.554 1.00 91.75 358 ILE A CA 1
ATOM 2841 C C . ILE A 1 358 ? 4.602 -15.159 9.557 1.00 91.75 358 ILE A C 1
ATOM 2843 O O . ILE A 1 358 ? 5.199 -14.145 9.915 1.00 91.75 358 ILE A O 1
ATOM 2847 N N . TRP A 1 359 ? 4.673 -15.630 8.311 1.00 94.38 359 TRP A N 1
ATOM 2848 C CA . TRP A 1 359 ? 5.357 -14.897 7.251 1.00 94.38 359 TRP A CA 1
ATOM 2849 C C . TRP A 1 359 ? 4.664 -13.550 7.005 1.00 94.38 359 TRP A C 1
ATOM 2851 O O . TRP A 1 359 ? 5.338 -12.528 7.015 1.00 94.38 359 TRP A O 1
ATOM 2861 N N . LEU A 1 360 ? 3.329 -13.523 6.920 1.00 95.94 360 LEU A N 1
ATOM 2862 C CA . LEU A 1 360 ? 2.549 -12.285 6.834 1.00 95.94 360 LEU A CA 1
ATOM 2863 C C . LEU A 1 360 ? 2.813 -11.351 8.015 1.00 95.94 360 LEU A C 1
ATOM 2865 O O . LEU A 1 360 ? 3.049 -10.168 7.802 1.00 95.94 360 LEU A O 1
ATOM 2869 N N . GLY A 1 361 ? 2.846 -11.885 9.238 1.00 96.25 361 GLY A N 1
ATOM 2870 C CA . GLY A 1 361 ? 3.213 -11.122 10.430 1.00 96.25 361 GLY A CA 1
ATOM 2871 C C . GLY A 1 361 ? 4.579 -10.448 10.300 1.00 96.25 361 GLY A C 1
ATOM 2872 O O . GLY A 1 361 ? 4.698 -9.248 10.516 1.00 96.25 361 GLY A O 1
ATOM 2873 N N . LYS A 1 362 ? 5.610 -11.190 9.873 1.00 95.75 362 LYS A N 1
ATOM 2874 C CA . LYS A 1 362 ? 6.950 -10.627 9.609 1.00 95.75 362 LYS A CA 1
ATOM 2875 C C . LYS A 1 362 ? 6.897 -9.494 8.591 1.00 95.75 362 LYS A C 1
ATOM 2877 O O . LYS A 1 362 ? 7.401 -8.412 8.862 1.00 95.75 362 LYS A O 1
ATOM 2882 N N . ARG A 1 363 ? 6.228 -9.726 7.464 1.00 95.94 363 ARG A N 1
ATOM 2883 C CA . ARG A 1 363 ? 6.126 -8.769 6.358 1.00 95.94 363 ARG A CA 1
ATOM 2884 C C . ARG A 1 363 ? 5.375 -7.496 6.736 1.00 95.94 363 ARG A C 1
ATOM 2886 O O . ARG A 1 363 ? 5.853 -6.405 6.443 1.00 95.94 363 ARG A O 1
ATOM 2893 N N . GLY A 1 364 ? 4.245 -7.620 7.428 1.00 97.50 364 GLY A N 1
ATOM 2894 C CA . GLY A 1 364 ? 3.476 -6.473 7.906 1.00 97.50 364 GLY A CA 1
ATOM 2895 C C . GLY A 1 364 ? 4.256 -5.634 8.919 1.00 97.50 364 GLY A C 1
ATOM 2896 O O . GLY A 1 364 ? 4.262 -4.409 8.828 1.00 97.50 364 GLY A O 1
ATOM 2897 N N . ILE A 1 365 ? 4.977 -6.276 9.842 1.00 97.94 365 ILE A N 1
ATOM 2898 C CA . ILE A 1 365 ? 5.801 -5.573 10.835 1.00 97.94 365 ILE A CA 1
ATOM 2899 C C . ILE A 1 365 ? 7.023 -4.918 10.203 1.00 97.94 365 ILE A C 1
ATOM 2901 O O . ILE A 1 365 ? 7.305 -3.764 10.511 1.00 97.94 365 ILE A O 1
ATOM 2905 N N . GLU A 1 366 ? 7.707 -5.592 9.279 1.00 95.81 366 GLU A N 1
ATOM 2906 C CA . GLU A 1 366 ? 8.773 -4.982 8.480 1.00 95.81 366 GLU A CA 1
ATOM 2907 C C . GLU A 1 366 ? 8.264 -3.744 7.736 1.00 95.81 366 GLU A C 1
ATOM 2909 O O . GLU A 1 366 ? 8.901 -2.695 7.809 1.00 95.81 366 GLU A O 1
ATOM 2914 N N . LEU A 1 367 ? 7.094 -3.826 7.088 1.00 96.94 367 LEU A N 1
ATOM 2915 C CA . LEU A 1 367 ? 6.482 -2.694 6.392 1.00 96.94 367 LEU A CA 1
ATOM 2916 C C . LEU A 1 367 ? 6.232 -1.522 7.345 1.00 96.94 367 LEU A C 1
ATOM 2918 O O . LEU A 1 367 ? 6.602 -0.397 7.017 1.00 96.94 367 LEU A O 1
ATOM 2922 N N . LEU A 1 368 ? 5.643 -1.758 8.520 1.00 98.12 368 LEU A N 1
ATOM 2923 C CA . LEU A 1 368 ? 5.424 -0.690 9.497 1.00 98.12 368 LEU A CA 1
ATOM 2924 C C . LEU A 1 368 ? 6.753 -0.098 9.988 1.00 98.12 368 LEU A C 1
ATOM 2926 O O . LEU A 1 368 ? 6.885 1.120 10.042 1.00 98.12 368 LEU A O 1
ATOM 2930 N N . LEU A 1 369 ? 7.755 -0.922 10.297 1.00 96.62 369 LEU A N 1
ATOM 2931 C CA . LEU A 1 369 ? 9.041 -0.446 10.811 1.00 96.62 369 LEU A CA 1
ATOM 2932 C C . LEU A 1 369 ? 9.793 0.440 9.811 1.00 96.62 369 LEU A C 1
ATOM 2934 O O . LEU A 1 369 ? 10.336 1.463 10.222 1.00 96.62 369 LEU A O 1
ATOM 2938 N N . VAL A 1 370 ? 9.817 0.076 8.524 1.00 94.44 370 VAL A N 1
ATOM 2939 C CA . VAL A 1 370 ? 10.556 0.846 7.501 1.00 94.44 370 VAL A CA 1
ATOM 2940 C C . VAL A 1 370 ? 9.829 2.106 7.034 1.00 94.44 370 VAL A C 1
ATOM 2942 O O . VAL A 1 370 ? 10.445 2.948 6.392 1.00 94.44 370 VAL A O 1
ATOM 2945 N N . ASN A 1 371 ? 8.531 2.228 7.326 1.00 95.88 371 ASN A N 1
ATOM 2946 C CA . ASN A 1 371 ? 7.725 3.403 6.981 1.00 95.88 371 ASN A CA 1
ATOM 2947 C C . ASN A 1 371 ? 7.472 4.334 8.179 1.00 95.88 371 ASN A C 1
ATOM 2949 O O . ASN A 1 371 ? 6.735 5.312 8.038 1.00 95.88 371 ASN A O 1
ATOM 2953 N N . GLN A 1 372 ? 8.038 4.047 9.357 1.00 97.19 372 GLN A N 1
ATOM 2954 C CA . GLN A 1 372 ? 7.956 4.984 10.473 1.00 97.19 372 GLN A CA 1
ATOM 2955 C C . GLN A 1 372 ? 8.856 6.189 10.201 1.00 97.19 372 GLN A C 1
ATOM 2957 O O . GLN A 1 372 ? 10.009 6.059 9.809 1.00 97.19 372 GLN A O 1
ATOM 2962 N N . ARG A 1 373 ? 8.358 7.389 10.465 1.00 94.25 373 ARG A N 1
ATOM 2963 C CA . ARG A 1 373 ? 9.139 8.617 10.340 1.00 94.25 373 ARG A CA 1
ATOM 2964 C C . ARG A 1 373 ? 10.088 8.806 11.517 1.00 94.25 373 ARG A C 1
ATOM 2966 O O . ARG A 1 373 ? 9.886 8.269 12.608 1.00 94.25 373 ARG A O 1
ATOM 2973 N N . ALA A 1 374 ? 11.105 9.646 11.322 1.00 91.12 374 ALA A N 1
ATOM 2974 C CA . ALA A 1 374 ? 12.074 9.977 12.368 1.00 91.12 374 ALA A CA 1
ATOM 2975 C C . ALA A 1 374 ? 11.417 10.591 13.624 1.00 91.12 374 ALA A C 1
ATOM 2977 O O . ALA A 1 374 ? 11.859 10.333 14.741 1.00 91.12 374 ALA A O 1
ATOM 2978 N N . ASN A 1 375 ? 10.325 11.346 13.454 1.00 93.38 375 ASN A N 1
ATOM 2979 C CA . ASN A 1 375 ? 9.527 11.911 14.552 1.00 93.38 375 ASN A CA 1
ATOM 2980 C C . ASN A 1 375 ? 8.591 10.887 15.237 1.00 93.38 375 ASN A C 1
ATOM 2982 O O . ASN A 1 375 ? 7.886 11.253 16.174 1.00 93.38 375 ASN A O 1
ATOM 2986 N N . GLY A 1 376 ? 8.560 9.634 14.769 1.00 97.00 376 GLY A N 1
ATOM 2987 C CA . GLY A 1 376 ? 7.757 8.542 15.317 1.00 97.00 376 GLY A CA 1
ATOM 2988 C C . GLY A 1 376 ? 6.394 8.308 14.667 1.00 97.00 376 GLY A C 1
ATOM 2989 O O . GLY A 1 376 ? 5.735 7.337 15.047 1.00 97.00 376 GLY A O 1
ATOM 2990 N N . SER A 1 377 ? 5.970 9.138 13.710 1.00 97.62 377 SER A N 1
ATOM 2991 C CA . SER A 1 377 ? 4.662 8.996 13.063 1.00 97.62 377 SER A CA 1
ATOM 2992 C C . SER A 1 377 ? 4.645 8.004 11.903 1.00 97.62 377 SER A C 1
ATOM 2994 O O . SER A 1 377 ? 5.680 7.638 11.347 1.00 97.62 377 SER A O 1
ATOM 2996 N N . TRP A 1 378 ? 3.431 7.630 11.503 1.00 97.81 378 TRP A N 1
ATOM 2997 C CA . TRP A 1 378 ? 3.113 7.126 10.168 1.00 97.81 378 TRP A CA 1
ATOM 2998 C C . TRP A 1 378 ? 2.160 8.117 9.501 1.00 97.81 378 TRP A C 1
ATOM 3000 O O . TRP A 1 378 ? 1.099 8.426 10.044 1.00 97.81 378 TRP A O 1
ATOM 3010 N N . ASP A 1 379 ? 2.574 8.666 8.361 1.00 94.88 379 ASP A N 1
ATOM 3011 C CA . ASP A 1 379 ? 1.936 9.826 7.728 1.00 94.88 379 ASP A CA 1
ATOM 3012 C C . ASP A 1 379 ? 1.787 9.675 6.199 1.00 94.88 379 ASP A C 1
ATOM 3014 O O . ASP A 1 379 ? 1.753 10.650 5.445 1.00 94.88 379 ASP A O 1
ATOM 3018 N N . ASP A 1 380 ? 1.714 8.436 5.711 1.00 94.75 380 ASP A N 1
ATOM 3019 C CA . ASP A 1 380 ? 1.492 8.122 4.296 1.00 94.75 380 ASP A CA 1
ATOM 3020 C C . ASP A 1 380 ? 0.059 8.424 3.836 1.00 94.75 380 ASP A C 1
ATOM 3022 O O . ASP A 1 380 ? -0.150 8.605 2.638 1.00 94.75 380 ASP A O 1
ATOM 3026 N N . SER A 1 381 ? -0.893 8.594 4.755 1.00 93.31 381 SER A N 1
ATOM 3027 C CA . SER A 1 381 ? -2.261 9.011 4.433 1.00 93.31 381 SER A CA 1
ATOM 3028 C C . SER A 1 381 ? -2.323 10.369 3.724 1.00 93.31 381 SER A C 1
ATOM 3030 O O . SER A 1 381 ? -1.527 11.280 3.969 1.00 93.31 381 SER A O 1
ATOM 3032 N N . THR A 1 382 ? -3.303 10.513 2.841 1.00 89.81 382 THR A N 1
ATOM 3033 C CA . THR A 1 382 ? -3.708 11.792 2.236 1.00 89.81 382 THR A CA 1
ATOM 3034 C C . THR A 1 382 ? -5.181 12.104 2.499 1.00 89.81 382 THR A C 1
ATOM 3036 O O . THR A 1 382 ? -5.730 13.045 1.918 1.00 89.81 382 THR A O 1
ATOM 3039 N N . TYR A 1 383 ? -5.804 11.333 3.393 1.00 88.56 383 TYR A N 1
ATOM 3040 C CA . TYR A 1 383 ? -7.185 11.498 3.809 1.00 88.56 383 TYR A CA 1
ATOM 3041 C C . TYR A 1 383 ? -7.375 12.828 4.542 1.00 88.56 383 TYR A C 1
ATOM 3043 O O . TYR A 1 383 ? -6.879 13.032 5.646 1.00 88.56 383 TYR A O 1
ATOM 3051 N N . ASP A 1 384 ? -8.086 13.744 3.890 1.00 82.88 384 ASP A N 1
ATOM 3052 C CA . ASP A 1 384 ? -8.418 15.067 4.418 1.00 82.88 384 ASP A CA 1
ATOM 3053 C C . ASP A 1 384 ? -9.901 15.315 4.169 1.00 82.88 384 ASP A C 1
ATOM 3055 O O . ASP A 1 384 ? -10.319 15.711 3.073 1.00 82.88 384 ASP A O 1
ATOM 3059 N N . PHE A 1 385 ? -10.705 14.999 5.178 1.00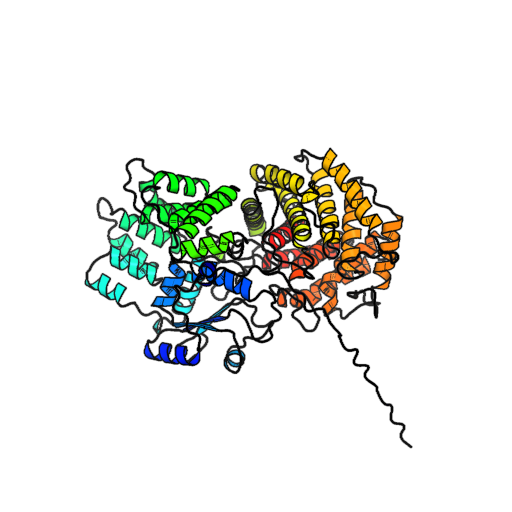 76.81 385 PHE A N 1
ATOM 3060 C CA . PHE A 1 385 ? -12.143 15.169 5.121 1.00 76.81 385 PHE A CA 1
ATOM 3061 C C . PHE A 1 385 ? -12.538 16.618 5.428 1.00 76.81 385 PHE A C 1
ATOM 3063 O O . PHE A 1 385 ? -12.155 17.189 6.449 1.00 76.81 385 PHE A O 1
ATOM 3070 N N . GLY A 1 386 ? -13.362 17.222 4.566 1.00 66.69 386 GLY A N 1
ATOM 3071 C CA . GLY A 1 386 ? -13.956 18.539 4.827 1.00 66.69 386 GLY A CA 1
ATOM 3072 C C . GLY A 1 386 ? -13.008 19.734 4.664 1.00 66.69 386 GLY A C 1
ATOM 3073 O O . GLY A 1 386 ? -13.435 20.864 4.897 1.00 66.69 386 GLY A O 1
ATOM 3074 N N . GLY A 1 387 ? -11.755 19.517 4.241 1.00 63.91 387 GLY A N 1
ATOM 3075 C CA . GLY A 1 387 ? -10.772 20.582 4.001 1.00 63.91 387 GLY A CA 1
ATOM 3076 C C . GLY A 1 387 ? -10.368 21.351 5.262 1.00 63.91 387 GLY A C 1
ATOM 3077 O O . GLY A 1 387 ? -9.945 22.503 5.174 1.00 63.91 387 GLY A O 1
ATOM 3078 N N . THR A 1 388 ? -10.522 20.744 6.443 1.00 60.50 388 THR A N 1
ATOM 3079 C CA . THR A 1 388 ? -10.269 21.367 7.754 1.00 60.50 388 THR A CA 1
ATOM 3080 C C . THR A 1 388 ? -8.832 21.185 8.248 1.00 60.50 388 THR A C 1
ATOM 3082 O O . THR A 1 388 ? -8.570 21.385 9.434 1.00 60.50 388 THR A O 1
ATOM 3085 N N . ALA A 1 389 ? -7.895 20.847 7.351 1.00 79.19 389 ALA A N 1
ATOM 3086 C CA . ALA A 1 389 ? -6.519 20.481 7.689 1.00 79.19 389 ALA A CA 1
ATOM 3087 C C . ALA A 1 389 ? -6.481 19.329 8.708 1.00 79.19 389 ALA A C 1
ATOM 3089 O O . ALA A 1 389 ? -5.800 19.410 9.732 1.00 79.19 389 ALA A O 1
ATOM 3090 N N . SER A 1 390 ? -7.247 18.266 8.443 1.00 87.56 390 SER A N 1
ATOM 3091 C CA . SER A 1 390 ? -7.487 17.197 9.416 1.00 87.56 390 SER A CA 1
ATOM 3092 C C . SER A 1 390 ? -6.360 16.160 9.504 1.00 87.56 390 SER A C 1
ATOM 3094 O O . SER A 1 390 ? -6.282 15.399 10.471 1.00 87.56 390 SER A O 1
ATOM 3096 N N . LEU A 1 391 ? -5.429 16.177 8.544 1.00 91.81 391 LEU A N 1
ATOM 3097 C CA . LEU A 1 391 ? -4.310 15.234 8.444 1.00 91.81 391 LEU A CA 1
ATOM 3098 C C . LEU A 1 391 ? -3.522 15.014 9.750 1.00 91.81 391 LEU A C 1
ATOM 3100 O O . LEU A 1 391 ? -3.247 13.856 10.050 1.00 91.81 391 LEU A O 1
ATOM 3104 N N . PRO A 1 392 ? -3.184 16.029 10.576 1.00 94.88 392 PRO A N 1
ATOM 3105 C CA . PRO A 1 392 ? -2.492 15.781 11.844 1.00 94.88 392 PRO A CA 1
ATOM 3106 C C . PRO A 1 392 ? -3.263 14.834 12.782 1.00 94.88 392 PRO A C 1
ATOM 3108 O O . PRO A 1 392 ? -2.676 13.939 13.392 1.00 94.88 392 PRO A O 1
ATOM 3111 N N . ASN A 1 393 ? -4.592 14.962 12.839 1.00 95.94 393 ASN A N 1
ATOM 3112 C CA . ASN A 1 393 ? -5.453 14.083 13.633 1.00 95.94 393 ASN A CA 1
ATOM 3113 C C . ASN A 1 393 ? -5.499 12.662 13.044 1.00 95.94 393 ASN A C 1
ATOM 3115 O O . ASN A 1 393 ? -5.423 11.681 13.789 1.00 95.94 393 ASN A O 1
ATOM 3119 N N . VAL A 1 394 ? -5.542 12.544 11.714 1.00 95.69 394 VAL A N 1
ATOM 3120 C CA . VAL A 1 394 ? -5.469 11.258 10.998 1.00 95.69 394 VAL A CA 1
ATOM 3121 C C . VAL A 1 394 ? -4.131 10.563 11.267 1.00 95.69 394 VAL A C 1
ATOM 3123 O O . VAL A 1 394 ? -4.106 9.387 11.624 1.00 95.69 394 VAL A O 1
ATOM 3126 N N . TYR A 1 395 ? -3.011 11.285 11.193 1.00 97.19 395 TYR A N 1
ATOM 3127 C CA . TYR A 1 395 ? -1.680 10.738 11.467 1.00 97.19 395 TYR A CA 1
ATOM 3128 C C . TYR A 1 395 ? -1.532 10.269 12.917 1.00 97.19 395 TYR A C 1
ATOM 3130 O O . TYR A 1 395 ? -0.926 9.225 13.158 1.00 97.19 395 TYR A O 1
ATOM 3138 N N . LEU A 1 396 ? -2.114 10.979 13.892 1.00 98.31 396 LEU A N 1
ATOM 3139 C CA . LEU A 1 396 ? -2.172 10.511 15.282 1.00 98.31 396 LEU A CA 1
ATOM 3140 C C . LEU A 1 396 ? -2.953 9.194 15.405 1.00 98.31 396 LEU A C 1
ATOM 3142 O O . LEU A 1 396 ? -2.492 8.276 16.084 1.00 98.31 396 LEU A O 1
ATOM 3146 N N . ALA A 1 397 ? -4.103 9.075 14.738 1.00 98.12 397 ALA A N 1
ATOM 3147 C CA . ALA A 1 397 ? -4.898 7.849 14.744 1.00 98.12 397 ALA A CA 1
ATOM 3148 C C . ALA A 1 397 ? -4.148 6.664 14.108 1.00 98.12 397 ALA A C 1
ATOM 3150 O O . ALA A 1 397 ? -4.059 5.593 14.712 1.00 98.12 397 ALA A O 1
ATOM 3151 N N . ILE A 1 398 ? -3.546 6.862 12.932 1.00 98.50 398 ILE A N 1
ATOM 3152 C CA . ILE A 1 398 ? -2.764 5.829 12.235 1.00 98.50 398 ILE A CA 1
ATOM 3153 C C . ILE A 1 398 ? -1.535 5.433 13.057 1.00 98.50 398 ILE A C 1
ATOM 3155 O O . ILE A 1 398 ? -1.270 4.246 13.232 1.00 98.50 398 ILE A O 1
ATOM 3159 N N . THR A 1 399 ? -0.824 6.404 13.637 1.00 98.81 399 THR A N 1
ATOM 3160 C CA . THR A 1 399 ? 0.346 6.145 14.491 1.00 98.81 399 THR A CA 1
ATOM 3161 C C . THR A 1 399 ? -0.028 5.325 15.725 1.00 98.81 399 THR A C 1
ATOM 3163 O O . THR A 1 399 ? 0.699 4.405 16.103 1.00 98.81 399 THR A O 1
ATOM 3166 N N . ALA A 1 400 ? -1.183 5.604 16.334 1.00 98.81 400 ALA A N 1
ATOM 3167 C CA . ALA A 1 400 ? -1.702 4.808 17.438 1.00 98.81 400 ALA A CA 1
ATOM 3168 C C . ALA A 1 400 ? -1.975 3.354 17.021 1.00 98.81 400 ALA A C 1
ATOM 3170 O O . ALA A 1 400 ? -1.540 2.431 17.709 1.00 98.81 400 ALA A O 1
ATOM 3171 N N . LEU A 1 401 ? -2.635 3.139 15.881 1.00 98.75 401 LEU A N 1
ATOM 3172 C CA . LEU A 1 401 ? -2.934 1.803 15.356 1.00 98.75 401 LEU A CA 1
ATOM 3173 C C . LEU A 1 401 ? -1.668 1.028 14.974 1.00 98.75 401 LEU A C 1
ATOM 3175 O O . LEU A 1 401 ? -1.520 -0.131 15.360 1.00 98.75 401 LEU A O 1
ATOM 3179 N N . ALA A 1 402 ? -0.724 1.666 14.280 1.00 98.88 402 ALA A N 1
ATOM 3180 C CA . ALA A 1 402 ? 0.566 1.067 13.949 1.00 98.88 402 ALA A CA 1
ATOM 3181 C C . ALA A 1 402 ? 1.333 0.669 15.220 1.00 98.88 402 ALA A C 1
ATOM 3183 O O . ALA A 1 402 ? 1.839 -0.448 15.316 1.00 98.88 402 ALA A O 1
ATOM 3184 N N . GLY A 1 403 ? 1.338 1.529 16.242 1.00 98.69 403 GLY A N 1
ATOM 3185 C CA . GLY A 1 403 ? 1.921 1.220 17.545 1.00 98.69 403 GLY A CA 1
ATOM 3186 C C . GLY A 1 403 ? 1.273 0.013 18.237 1.00 98.69 403 GLY A C 1
ATOM 3187 O O . GLY A 1 403 ? 1.984 -0.815 18.807 1.00 98.69 403 GLY A O 1
ATOM 3188 N N . VAL A 1 404 ? -0.056 -0.129 18.160 1.00 98.69 404 VAL A N 1
ATOM 3189 C CA . VAL A 1 404 ? -0.775 -1.312 18.670 1.00 98.69 404 VAL A CA 1
ATOM 3190 C C . VAL A 1 404 ? -0.364 -2.570 17.904 1.00 98.69 404 VAL A C 1
ATOM 3192 O O . VAL A 1 404 ? 0.024 -3.553 18.533 1.00 98.69 404 VAL A O 1
ATOM 3195 N N . ALA A 1 405 ? -0.365 -2.528 16.569 1.00 98.69 405 ALA A N 1
ATOM 3196 C CA . ALA A 1 405 ? 0.057 -3.651 15.734 1.00 98.69 405 ALA A CA 1
ATOM 3197 C C . ALA A 1 405 ? 1.485 -4.117 16.070 1.00 98.69 405 ALA A C 1
ATOM 3199 O O . ALA A 1 405 ? 1.725 -5.312 16.242 1.00 98.69 405 ALA A O 1
ATOM 3200 N N . LEU A 1 406 ? 2.422 -3.177 16.233 1.00 98.62 406 LEU A N 1
ATOM 3201 C CA . LEU A 1 406 ? 3.800 -3.477 16.625 1.00 98.62 406 LEU A CA 1
ATOM 3202 C C . LEU A 1 406 ? 3.878 -4.170 17.994 1.00 98.62 406 LEU A C 1
ATOM 3204 O O . LEU A 1 406 ? 4.612 -5.146 18.137 1.00 98.62 406 LEU A O 1
ATOM 3208 N N . MET A 1 407 ? 3.116 -3.710 18.992 1.00 98.25 407 MET A N 1
ATOM 3209 C CA . MET A 1 407 ? 3.098 -4.333 20.324 1.00 98.25 407 MET A CA 1
ATOM 3210 C C . MET A 1 407 ? 2.518 -5.753 20.304 1.00 98.25 407 MET A C 1
ATOM 3212 O O . MET A 1 407 ? 3.081 -6.648 20.934 1.00 98.25 407 MET A O 1
ATOM 3216 N N . GLU A 1 408 ? 1.437 -5.976 19.556 1.00 97.06 408 GLU A N 1
ATOM 3217 C CA . GLU A 1 408 ? 0.782 -7.287 19.418 1.00 97.06 408 GLU A CA 1
ATOM 3218 C C . GLU A 1 408 ? 1.678 -8.328 18.714 1.00 97.06 408 GLU A C 1
ATOM 3220 O O . GLU A 1 408 ? 1.619 -9.529 18.994 1.00 97.06 408 GLU A O 1
ATOM 3225 N N . TRP A 1 409 ? 2.580 -7.869 17.847 1.00 97.12 409 TRP A N 1
ATOM 3226 C CA . TRP A 1 409 ? 3.554 -8.698 17.131 1.00 97.12 409 TRP A CA 1
ATOM 3227 C C . TRP A 1 409 ? 4.995 -8.533 17.627 1.00 97.12 409 TRP A C 1
ATOM 3229 O O . TRP A 1 409 ? 5.948 -8.875 16.919 1.00 97.12 409 TRP A O 1
ATOM 3239 N N . ARG A 1 410 ? 5.187 -8.045 18.859 1.00 96.25 410 ARG A N 1
ATOM 3240 C CA . ARG A 1 410 ? 6.521 -7.819 19.436 1.00 96.25 410 ARG A CA 1
ATOM 3241 C C . ARG A 1 410 ? 7.420 -9.058 19.374 1.00 96.25 410 ARG A C 1
ATOM 3243 O O . ARG A 1 410 ? 8.629 -8.920 19.219 1.00 96.25 410 ARG A O 1
ATOM 3250 N N . ASP A 1 411 ? 6.845 -10.259 19.464 1.00 94.31 411 ASP A N 1
ATOM 3251 C CA . ASP A 1 411 ? 7.568 -11.535 19.407 1.00 94.31 411 ASP A CA 1
ATOM 3252 C C . ASP A 1 411 ? 8.282 -11.792 18.072 1.00 94.31 411 ASP A C 1
ATOM 3254 O O . ASP A 1 411 ? 9.223 -12.579 18.021 1.00 94.31 411 ASP A O 1
ATOM 3258 N N . VAL A 1 412 ? 7.859 -11.130 16.994 1.00 93.19 412 VAL A N 1
ATOM 3259 C CA . VAL A 1 412 ? 8.424 -11.336 15.659 1.00 93.19 412 VAL A CA 1
ATOM 3260 C C . VAL A 1 412 ? 9.707 -10.538 15.434 1.00 93.19 412 VAL A C 1
ATOM 3262 O O . VAL A 1 412 ? 10.602 -11.023 14.742 1.00 93.19 412 VAL A O 1
ATOM 3265 N N . HIS A 1 413 ? 9.812 -9.336 16.007 1.00 93.06 413 HIS A N 1
ATOM 3266 C CA . HIS A 1 413 ? 10.964 -8.454 15.796 1.00 93.06 413 HIS A CA 1
ATOM 3267 C C . HIS A 1 413 ? 11.216 -7.510 16.998 1.00 93.06 413 HIS A C 1
ATOM 3269 O O . HIS A 1 413 ? 11.190 -6.281 16.850 1.00 93.06 413 HIS A O 1
ATOM 3275 N N . PRO A 1 414 ? 11.501 -8.034 18.206 1.00 92.00 414 PRO A N 1
ATOM 3276 C CA . PRO A 1 414 ? 11.505 -7.235 19.437 1.00 92.00 414 PRO A CA 1
ATOM 3277 C C . PRO A 1 414 ? 12.496 -6.059 19.402 1.00 92.00 414 PRO A C 1
ATOM 3279 O O . PRO A 1 414 ? 12.140 -4.945 19.778 1.00 92.00 414 PRO A O 1
ATOM 3282 N N . ALA A 1 415 ? 13.705 -6.270 18.867 1.00 93.81 415 ALA A N 1
ATOM 3283 C CA . ALA A 1 415 ? 14.755 -5.246 18.804 1.00 93.81 415 ALA A CA 1
ATOM 3284 C C . ALA A 1 415 ? 14.385 -4.025 17.939 1.00 93.81 415 ALA A C 1
ATOM 3286 O O . ALA A 1 415 ? 14.869 -2.924 18.183 1.00 93.81 415 ALA A O 1
ATOM 3287 N N . GLY A 1 416 ? 13.530 -4.222 16.932 1.00 94.81 416 GLY A N 1
ATOM 3288 C CA . GLY A 1 416 ? 13.030 -3.145 16.067 1.00 94.81 416 GLY A CA 1
ATOM 3289 C C . GLY A 1 416 ? 11.731 -2.533 16.588 1.00 94.81 416 GLY A C 1
ATOM 3290 O O . GLY A 1 416 ? 11.557 -1.318 16.533 1.00 94.81 416 GLY A O 1
ATOM 3291 N N . VAL A 1 417 ? 10.851 -3.371 17.144 1.00 97.69 417 VAL A N 1
ATOM 3292 C CA . VAL A 1 417 ? 9.551 -2.972 17.693 1.00 97.69 417 VAL A CA 1
ATOM 3293 C C . VAL A 1 417 ? 9.704 -2.037 18.888 1.00 97.69 417 VAL A C 1
ATOM 3295 O O . VAL A 1 417 ? 9.059 -0.993 18.908 1.00 97.69 417 VAL A O 1
ATOM 3298 N N . ASP A 1 418 ? 10.553 -2.365 19.866 1.00 97.31 418 ASP A N 1
ATOM 3299 C CA . ASP A 1 418 ? 10.609 -1.595 21.117 1.00 97.31 418 ASP A CA 1
ATOM 3300 C C . ASP A 1 418 ? 10.998 -0.122 20.887 1.00 97.31 418 ASP A C 1
ATOM 3302 O O . ASP A 1 418 ? 10.262 0.761 21.337 1.00 97.31 418 ASP A O 1
ATOM 3306 N N . PRO A 1 419 ? 12.076 0.205 20.140 1.00 97.25 419 PRO A N 1
ATOM 3307 C CA . PRO A 1 419 ? 12.390 1.596 19.822 1.00 97.25 419 PRO A CA 1
ATOM 3308 C C . PRO A 1 419 ? 11.304 2.287 18.988 1.00 97.25 419 PRO A C 1
ATOM 3310 O O . PRO A 1 419 ? 11.050 3.474 19.188 1.00 97.25 419 PRO A O 1
ATOM 3313 N N . ALA A 1 420 ? 10.659 1.570 18.061 1.00 98.00 420 ALA A N 1
ATOM 3314 C CA . ALA A 1 420 ? 9.606 2.134 17.218 1.00 98.00 420 ALA A CA 1
ATOM 3315 C C . ALA A 1 420 ? 8.353 2.503 18.026 1.00 98.00 420 ALA A C 1
ATOM 3317 O O . ALA A 1 420 ? 7.809 3.594 17.856 1.00 98.00 420 ALA A O 1
ATOM 3318 N N . VAL A 1 421 ? 7.937 1.640 18.956 1.00 98.62 421 VAL A N 1
ATOM 3319 C CA . VAL A 1 421 ? 6.823 1.897 19.880 1.00 98.62 421 VAL A CA 1
ATOM 3320 C C . VAL A 1 421 ? 7.132 3.078 20.803 1.00 98.62 421 VAL A C 1
ATOM 3322 O O . VAL A 1 421 ? 6.248 3.889 21.071 1.00 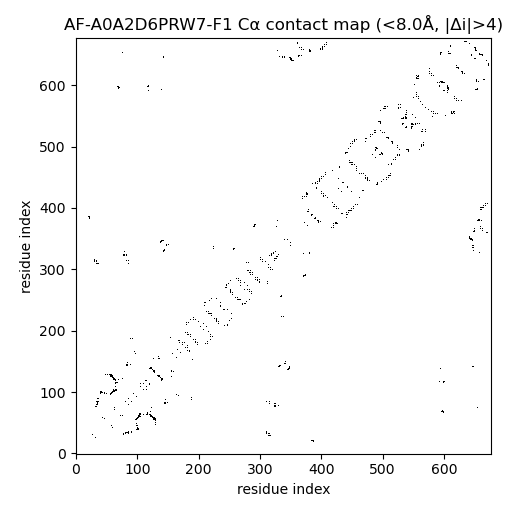98.62 421 VAL A O 1
ATOM 3325 N N . GLU A 1 422 ? 8.379 3.229 21.255 1.00 98.44 422 GLU A N 1
ATOM 3326 C CA . GLU A 1 422 ? 8.786 4.384 22.064 1.00 98.44 422 GLU A CA 1
ATOM 3327 C C . GLU A 1 422 ? 8.715 5.706 21.291 1.00 98.44 422 GLU A C 1
ATOM 3329 O O . GLU A 1 422 ? 8.198 6.685 21.831 1.00 98.44 422 GLU A O 1
ATOM 3334 N N . ARG A 1 423 ? 9.151 5.731 20.024 1.00 98.44 423 ARG A N 1
ATOM 3335 C CA . ARG A 1 423 ? 8.987 6.912 19.159 1.00 98.44 423 ARG A CA 1
ATOM 3336 C C . ARG A 1 423 ? 7.516 7.212 18.871 1.00 98.44 423 ARG A C 1
ATOM 3338 O O . ARG A 1 423 ? 7.117 8.372 18.888 1.00 98.44 423 ARG A O 1
ATOM 3345 N N . ALA A 1 424 ? 6.697 6.179 18.657 1.00 98.75 424 ALA A N 1
ATOM 3346 C CA . ALA A 1 424 ? 5.254 6.343 18.494 1.00 98.75 424 ALA A CA 1
ATOM 3347 C C . ALA A 1 424 ? 4.631 6.969 19.752 1.00 98.75 424 ALA A C 1
ATOM 3349 O O . ALA A 1 424 ? 3.841 7.903 19.651 1.00 98.75 424 ALA A O 1
ATOM 3350 N N . ALA A 1 425 ? 5.030 6.518 20.947 1.00 98.81 425 ALA A N 1
ATOM 3351 C CA . ALA A 1 425 ? 4.584 7.117 22.201 1.00 98.81 425 ALA A CA 1
ATOM 3352 C C . ALA A 1 425 ? 4.998 8.594 22.313 1.00 98.81 425 ALA A C 1
ATOM 3354 O O . ALA A 1 425 ? 4.175 9.408 22.725 1.00 98.81 425 ALA A O 1
ATOM 3355 N N . ASP A 1 426 ? 6.220 8.957 21.912 1.00 98.62 426 ASP A N 1
ATOM 3356 C CA . ASP A 1 426 ? 6.679 10.355 21.905 1.00 98.62 426 ASP A CA 1
ATOM 3357 C C . ASP A 1 426 ? 5.831 11.227 20.974 1.00 98.62 426 ASP A C 1
ATOM 3359 O O . ASP A 1 426 ? 5.346 12.287 21.384 1.00 98.62 426 ASP A O 1
ATOM 3363 N N . PHE A 1 427 ? 5.556 10.740 19.762 1.00 98.69 427 PHE A N 1
ATOM 3364 C CA . PHE A 1 427 ? 4.675 11.418 18.814 1.00 98.69 427 PHE A CA 1
ATOM 3365 C C . PHE A 1 427 ? 3.257 11.603 19.376 1.00 98.69 427 PHE A C 1
ATOM 3367 O O . PHE A 1 427 ? 2.696 12.697 19.306 1.00 98.69 427 PHE A O 1
ATOM 3374 N N . LEU A 1 428 ? 2.691 10.550 19.977 1.00 98.75 428 LEU A N 1
ATOM 3375 C CA . LEU A 1 428 ? 1.329 10.529 20.522 1.00 98.75 428 LEU A CA 1
ATOM 3376 C C . LEU A 1 428 ? 1.193 11.273 21.857 1.00 98.75 428 LEU A C 1
ATOM 3378 O O . LEU A 1 428 ? 0.068 11.522 22.289 1.00 98.75 428 LEU A O 1
ATOM 3382 N N . LEU A 1 429 ? 2.283 11.601 22.550 1.00 98.62 429 LEU A N 1
ATOM 3383 C CA . LEU A 1 429 ? 2.268 12.413 23.773 1.00 98.62 429 LEU A CA 1
ATOM 3384 C C . LEU A 1 429 ? 2.337 13.917 23.471 1.00 98.62 429 LEU A C 1
ATOM 3386 O O . LEU A 1 429 ? 1.833 14.709 24.274 1.00 98.62 429 LEU A O 1
ATOM 3390 N N . ASN A 1 430 ? 2.921 14.298 22.332 1.00 98.12 430 ASN A N 1
ATOM 3391 C CA . ASN A 1 430 ? 3.116 15.686 21.927 1.00 98.12 430 ASN A CA 1
ATOM 3392 C C . ASN A 1 430 ? 1.844 16.295 21.305 1.00 98.12 430 ASN A C 1
ATOM 3394 O O . ASN A 1 430 ? 1.435 15.928 20.206 1.00 98.12 430 ASN A O 1
ATOM 3398 N N . GLU A 1 431 ? 1.242 17.277 21.981 1.00 97.25 431 GLU A N 1
ATOM 3399 C CA . GLU A 1 431 ? 0.035 17.964 21.490 1.00 97.25 431 GLU A CA 1
ATOM 3400 C C . GLU A 1 431 ? 0.291 18.908 20.306 1.00 97.25 431 GLU A C 1
ATOM 3402 O O . GLU A 1 431 ? -0.658 19.293 19.634 1.00 97.25 431 GLU A O 1
ATOM 3407 N N . GLN A 1 432 ? 1.546 19.250 19.989 1.00 96.56 432 GLN A N 1
ATOM 3408 C CA . GLN A 1 432 ? 1.860 20.022 18.775 1.00 96.56 432 GLN A CA 1
ATOM 3409 C C . GLN A 1 432 ? 1.547 19.241 17.490 1.00 96.56 432 GLN A C 1
ATOM 3411 O O . GLN A 1 432 ? 1.396 19.839 16.429 1.00 96.56 432 GLN A O 1
ATOM 3416 N N . ASN A 1 433 ? 1.424 17.914 17.592 1.00 96.31 433 ASN A N 1
ATOM 3417 C CA . ASN A 1 433 ? 1.041 17.044 16.484 1.00 96.31 433 ASN A CA 1
ATOM 3418 C C . ASN A 1 433 ? -0.484 16.959 16.288 1.00 96.31 433 ASN A C 1
ATOM 3420 O O . ASN A 1 433 ? -0.938 16.294 15.361 1.00 96.31 433 ASN A O 1
ATOM 3424 N N . LEU A 1 434 ? -1.282 17.580 17.164 1.00 95.50 434 LEU A N 1
ATOM 3425 C CA . LEU A 1 434 ? -2.742 17.593 17.092 1.00 95.50 434 LEU A CA 1
ATOM 3426 C C . LEU A 1 434 ? -3.225 18.828 16.320 1.00 95.50 434 LEU A C 1
ATOM 3428 O O . LEU A 1 434 ? -2.671 19.918 16.461 1.00 95.50 434 LEU A O 1
ATOM 3432 N N . ALA A 1 435 ? -4.317 18.687 15.567 1.00 94.19 435 ALA A N 1
ATOM 3433 C CA . ALA A 1 435 ? -5.066 19.810 15.012 1.00 94.19 435 ALA A CA 1
ATOM 3434 C C . ALA A 1 435 ? -6.325 20.066 15.870 1.00 94.19 435 ALA A C 1
ATOM 3436 O O . ALA A 1 435 ? -7.403 19.575 15.537 1.00 94.19 435 ALA A O 1
ATOM 3437 N N . PRO A 1 436 ? -6.243 20.846 16.970 1.00 91.75 436 PRO A N 1
ATOM 3438 C CA . PRO A 1 436 ? -7.347 20.989 17.929 1.00 91.75 436 PRO A CA 1
ATOM 3439 C C . PRO A 1 436 ? -8.552 21.768 17.380 1.00 91.75 436 PRO A C 1
ATOM 3441 O O . PRO A 1 436 ? -9.643 21.724 17.944 1.00 91.75 436 PRO A O 1
ATOM 3444 N N . LYS A 1 437 ? -8.356 22.532 16.298 1.00 89.62 437 LYS A N 1
ATOM 3445 C CA . LYS A 1 437 ? -9.426 23.291 15.635 1.00 89.62 437 LYS A CA 1
ATOM 3446 C C . LYS A 1 437 ? -10.214 22.447 14.638 1.00 89.62 437 LYS A C 1
ATOM 3448 O O . LYS A 1 437 ? -11.329 22.834 14.287 1.00 89.62 437 LYS A O 1
ATOM 3453 N N . ASP A 1 438 ? -9.648 21.331 14.186 1.00 88.94 438 ASP A N 1
ATOM 3454 C CA . ASP A 1 438 ? -10.374 20.391 13.349 1.00 88.94 438 ASP A CA 1
ATOM 3455 C C . ASP A 1 438 ? -11.423 19.676 14.204 1.00 88.94 438 ASP A C 1
ATOM 3457 O O . ASP A 1 438 ? -11.128 19.103 15.249 1.00 88.94 438 ASP A O 1
ATOM 3461 N N . ARG A 1 439 ? -12.679 19.755 13.770 1.00 84.69 439 ARG A N 1
ATOM 3462 C CA . ARG A 1 439 ? -13.819 19.180 14.494 1.00 84.69 439 ARG A CA 1
ATOM 3463 C C . ARG A 1 439 ? -14.226 17.819 13.954 1.00 84.69 439 ARG A C 1
ATOM 3465 O O . ARG A 1 439 ? -15.011 17.151 14.619 1.00 84.69 439 ARG A O 1
ATOM 3472 N N . ASN A 1 440 ? -13.704 17.441 12.788 1.00 87.44 440 ASN A N 1
ATOM 3473 C CA . ASN A 1 440 ? -14.093 16.230 12.093 1.00 87.44 440 ASN A CA 1
ATOM 3474 C C . ASN A 1 440 ? -13.279 15.040 12.614 1.00 87.44 440 ASN A C 1
ATOM 3476 O O . ASN A 1 440 ? -13.860 14.054 13.060 1.00 87.44 440 ASN A O 1
ATOM 3480 N N . GLU A 1 441 ? -11.947 15.123 12.638 1.00 92.81 441 GLU A N 1
ATOM 3481 C CA . GLU A 1 441 ? -11.104 13.948 12.913 1.00 92.81 441 GLU A CA 1
ATOM 3482 C C . GLU A 1 441 ? -10.562 13.865 14.342 1.00 92.81 441 GLU A C 1
ATOM 3484 O O . GLU A 1 441 ? -10.025 12.835 14.757 1.00 92.81 441 GLU A O 1
ATOM 3489 N N . ILE A 1 442 ? -10.727 14.923 15.139 1.00 94.19 442 ILE A N 1
ATOM 3490 C CA . ILE A 1 442 ? -10.188 14.988 16.506 1.00 94.19 442 ILE A CA 1
ATOM 3491 C C . ILE A 1 442 ? -10.719 13.871 17.417 1.00 94.19 442 ILE A C 1
ATOM 3493 O O . ILE A 1 442 ? -9.975 13.312 18.226 1.00 94.19 442 ILE A O 1
ATOM 3497 N N . ALA A 1 443 ? -11.986 13.484 17.244 1.00 95.19 443 ALA A N 1
ATOM 3498 C CA . ALA A 1 443 ? -12.609 12.396 17.992 1.00 95.19 443 ALA A CA 1
ATOM 3499 C C . ALA A 1 443 ? -11.883 11.059 17.756 1.00 95.19 443 ALA A C 1
ATOM 3501 O O . ALA A 1 443 ? -11.613 10.318 18.706 1.00 95.19 443 ALA A O 1
ATOM 3502 N N . TRP A 1 444 ? -11.501 10.780 16.506 1.00 95.88 444 TRP A N 1
ATOM 3503 C CA . TRP A 1 444 ? -10.740 9.585 16.143 1.00 95.88 444 TRP A CA 1
ATOM 3504 C C . TRP A 1 444 ? -9.324 9.629 16.707 1.00 95.88 444 TRP A C 1
ATOM 3506 O O . TRP A 1 444 ? -8.875 8.644 17.297 1.00 95.88 444 TRP A O 1
ATOM 3516 N N . ALA A 1 445 ? -8.645 10.775 16.601 1.00 97.06 445 ALA A N 1
ATOM 3517 C CA . ALA A 1 445 ? -7.315 10.955 17.175 1.00 97.06 445 ALA A CA 1
ATOM 3518 C C . ALA A 1 445 ? -7.310 10.643 18.679 1.00 97.06 445 ALA A C 1
ATOM 3520 O O . ALA A 1 445 ? -6.457 9.894 19.158 1.00 97.06 445 ALA A O 1
ATOM 3521 N N . HIS A 1 446 ? -8.285 11.158 19.433 1.00 97.69 446 HIS A N 1
ATOM 3522 C CA . HIS A 1 446 ? -8.396 10.884 20.865 1.00 97.69 446 HIS A CA 1
ATOM 3523 C C . HIS A 1 446 ? -8.742 9.423 21.171 1.00 97.69 446 HIS A C 1
ATOM 3525 O O . HIS A 1 446 ? -8.085 8.814 22.021 1.00 97.69 446 HIS A O 1
ATOM 3531 N N . ALA A 1 447 ? -9.718 8.840 20.469 1.00 97.94 447 ALA A N 1
ATOM 3532 C CA . ALA A 1 447 ? -10.131 7.457 20.692 1.00 97.94 447 ALA A CA 1
ATOM 3533 C C . ALA A 1 447 ? -8.989 6.462 20.426 1.00 97.94 447 ALA A C 1
ATOM 3535 O O . ALA A 1 447 ? -8.693 5.615 21.272 1.00 97.94 447 ALA A O 1
ATOM 3536 N N . TYR A 1 448 ? -8.286 6.589 19.298 1.00 98.50 448 TYR A N 1
ATOM 3537 C CA . TYR A 1 448 ? -7.195 5.674 18.965 1.00 98.50 448 TYR A CA 1
ATOM 3538 C C . TYR A 1 448 ? -5.951 5.898 19.830 1.00 98.50 448 TYR A C 1
ATOM 3540 O O . TYR A 1 448 ? -5.346 4.915 20.260 1.00 98.50 448 TYR A O 1
ATOM 3548 N N . ARG A 1 449 ? -5.609 7.144 20.204 1.00 98.38 449 ARG A N 1
ATOM 3549 C CA . ARG A 1 449 ? -4.560 7.404 21.215 1.00 98.38 449 ARG A CA 1
ATOM 3550 C C . ARG A 1 449 ? -4.871 6.695 22.533 1.00 98.38 449 ARG A C 1
ATOM 3552 O O . ARG A 1 449 ? -3.974 6.117 23.145 1.00 98.38 449 ARG A O 1
ATOM 3559 N N . LEU A 1 450 ? -6.133 6.702 22.964 1.00 97.88 450 LEU A N 1
ATOM 3560 C CA . LEU A 1 450 ? -6.554 6.014 24.182 1.00 97.88 450 LEU A CA 1
ATOM 3561 C C . LEU A 1 450 ? -6.394 4.488 24.065 1.00 97.88 450 LEU A C 1
ATOM 3563 O O . LEU A 1 450 ? -5.880 3.859 24.992 1.00 97.88 450 LEU A O 1
ATOM 3567 N N . ILE A 1 451 ? -6.750 3.905 22.914 1.00 97.88 451 ILE A N 1
ATOM 3568 C CA . ILE A 1 451 ? -6.524 2.479 22.615 1.00 97.88 451 ILE A CA 1
ATOM 3569 C C . ILE A 1 451 ? -5.024 2.146 22.635 1.00 97.88 451 ILE A C 1
ATOM 3571 O O . ILE A 1 451 ? -4.628 1.144 23.234 1.00 97.88 451 ILE A O 1
ATOM 3575 N N . PHE A 1 452 ? -4.171 2.988 22.046 1.00 98.56 452 PHE A N 1
ATOM 3576 C CA . PHE A 1 452 ? -2.718 2.808 22.101 1.00 98.56 452 PHE A CA 1
ATOM 3577 C C . PHE A 1 452 ? -2.197 2.828 23.540 1.00 98.56 452 PHE A C 1
ATOM 3579 O O . PHE A 1 452 ? -1.478 1.913 23.941 1.00 98.56 452 PHE A O 1
ATOM 3586 N N . PHE A 1 453 ? -2.573 3.832 24.341 1.00 98.25 453 PHE A N 1
ATOM 3587 C CA . PHE A 1 453 ? -2.068 3.942 25.710 1.00 98.25 453 PHE A CA 1
ATOM 3588 C C . PHE A 1 453 ? -2.547 2.804 26.613 1.00 98.25 453 PHE A C 1
ATOM 3590 O O . PHE A 1 453 ? -1.815 2.414 27.520 1.00 98.25 453 PHE A O 1
ATOM 3597 N N . GLU A 1 454 ? -3.715 2.214 26.353 1.00 96.56 454 GLU A N 1
ATOM 3598 C CA . GLU A 1 454 ? -4.136 0.980 27.023 1.00 96.56 454 GLU A CA 1
ATOM 3599 C C . GLU A 1 454 ? -3.138 -0.164 26.779 1.00 96.56 454 GLU A C 1
ATOM 3601 O O . GLU A 1 454 ? -2.616 -0.728 27.743 1.00 96.56 454 GLU A O 1
ATOM 3606 N N . HIS A 1 455 ? -2.787 -0.444 25.520 1.00 97.00 455 HIS A N 1
ATOM 3607 C CA . HIS A 1 455 ? -1.784 -1.463 25.184 1.00 97.00 455 HIS A CA 1
ATOM 3608 C C . HIS A 1 455 ? -0.399 -1.110 25.740 1.00 97.00 455 HIS A C 1
ATOM 3610 O O . HIS A 1 455 ? 0.262 -1.951 26.351 1.00 97.00 455 HIS A O 1
ATOM 3616 N N . TYR A 1 456 ? 0.018 0.150 25.603 1.00 97.88 456 TYR A N 1
ATOM 3617 C CA . TYR A 1 456 ? 1.319 0.634 26.063 1.00 97.88 456 TYR A CA 1
ATOM 3618 C C . TYR A 1 456 ? 1.487 0.490 27.585 1.00 97.88 456 TYR A C 1
ATOM 3620 O O . TYR A 1 456 ? 2.546 0.096 28.070 1.00 97.88 456 TYR A O 1
ATOM 3628 N N . LEU A 1 457 ? 0.432 0.731 28.370 1.00 96.62 457 LEU A N 1
ATOM 3629 C CA . LEU A 1 457 ? 0.468 0.551 29.826 1.00 96.62 457 LEU A CA 1
ATOM 3630 C C . LEU A 1 457 ? 0.616 -0.924 30.239 1.00 96.62 457 LEU A C 1
ATOM 3632 O O . LEU A 1 457 ? 1.260 -1.205 31.260 1.00 96.62 457 LEU A O 1
ATOM 3636 N N . ARG A 1 458 ? 0.067 -1.860 29.452 1.00 93.94 458 ARG A N 1
ATOM 3637 C CA . ARG A 1 458 ? 0.218 -3.312 29.662 1.00 93.94 458 ARG A CA 1
ATOM 3638 C C . ARG A 1 458 ? 1.550 -3.853 29.145 1.00 93.94 458 ARG A C 1
ATOM 3640 O O . ARG A 1 458 ? 2.044 -4.834 29.692 1.00 93.94 458 ARG A O 1
ATOM 3647 N N . ASN A 1 459 ? 2.152 -3.208 28.149 1.00 94.00 459 ASN A N 1
ATOM 3648 C CA . ASN A 1 459 ? 3.423 -3.631 27.574 1.00 94.00 459 ASN A CA 1
ATOM 3649 C C . ASN A 1 459 ? 4.551 -3.568 28.632 1.00 94.00 459 ASN A C 1
ATOM 3651 O O . ASN A 1 459 ? 4.801 -2.498 29.195 1.00 94.00 459 ASN A O 1
ATOM 3655 N N . PRO A 1 460 ? 5.246 -4.676 28.948 1.00 92.44 460 PRO A N 1
ATOM 3656 C CA . PRO A 1 460 ? 6.340 -4.670 29.921 1.00 92.44 460 PRO A CA 1
ATOM 3657 C C . PRO A 1 460 ? 7.563 -3.859 29.464 1.00 92.44 460 PRO A C 1
ATOM 3659 O O . PRO A 1 460 ? 8.275 -3.339 30.316 1.00 92.44 460 PRO A O 1
ATOM 3662 N N . ALA A 1 461 ? 7.785 -3.698 28.155 1.00 94.25 461 ALA A N 1
ATOM 3663 C CA . ALA A 1 461 ? 8.923 -2.954 27.606 1.00 94.25 461 ALA A CA 1
ATOM 3664 C C . ALA A 1 461 ? 8.714 -1.424 27.576 1.00 94.25 461 ALA A C 1
ATOM 3666 O O . ALA A 1 461 ? 9.656 -0.680 27.305 1.00 94.25 461 ALA A O 1
ATOM 3667 N N . ALA A 1 462 ? 7.495 -0.949 27.854 1.00 96.75 462 ALA A N 1
ATOM 3668 C CA . ALA A 1 462 ? 7.141 0.465 27.787 1.00 96.75 462 ALA A CA 1
ATOM 3669 C C . ALA A 1 462 ? 7.827 1.295 28.882 1.00 96.75 462 ALA A C 1
ATOM 3671 O O . ALA A 1 462 ? 7.649 1.041 30.078 1.00 96.75 462 ALA A O 1
ATOM 3672 N N . LYS A 1 463 ? 8.548 2.344 28.473 1.00 98.06 463 LYS A N 1
ATOM 3673 C CA . LYS A 1 463 ? 9.372 3.179 29.366 1.00 98.06 463 LYS A CA 1
ATOM 3674 C C . LYS A 1 463 ? 8.628 4.382 29.949 1.00 98.06 463 LYS A C 1
ATOM 3676 O O . LYS A 1 463 ? 8.981 4.866 31.019 1.00 98.06 463 LYS A O 1
ATOM 3681 N N . LYS A 1 464 ? 7.568 4.859 29.289 1.00 97.62 464 LYS A N 1
ATOM 3682 C CA . LYS A 1 464 ? 6.881 6.127 29.615 1.00 97.62 464 LYS A CA 1
ATOM 3683 C C . LYS A 1 464 ? 5.507 5.934 30.260 1.00 97.62 464 LYS A C 1
ATOM 3685 O O . LYS A 1 464 ? 4.594 6.733 30.055 1.00 97.62 464 LYS A O 1
ATOM 3690 N N . LYS A 1 465 ? 5.322 4.870 31.052 1.00 97.06 465 LYS A N 1
ATOM 3691 C CA . LYS A 1 465 ? 4.005 4.494 31.610 1.00 97.06 465 LYS A CA 1
ATOM 3692 C C . LYS A 1 465 ? 3.343 5.594 32.446 1.00 97.06 465 LYS A C 1
ATOM 3694 O O . LYS A 1 465 ? 2.125 5.738 32.392 1.00 97.06 465 LYS A O 1
ATOM 3699 N N . ALA A 1 466 ? 4.116 6.379 33.199 1.00 97.38 466 ALA A N 1
ATOM 3700 C CA . ALA A 1 466 ? 3.572 7.489 33.985 1.00 97.38 466 ALA A CA 1
ATOM 3701 C C . ALA A 1 466 ? 2.973 8.583 33.081 1.00 97.38 466 ALA A C 1
ATOM 3703 O O . ALA A 1 466 ? 1.798 8.919 33.225 1.00 97.38 466 ALA A O 1
ATOM 3704 N N . ALA A 1 467 ? 3.740 9.061 32.094 1.00 98.31 467 ALA A N 1
ATOM 3705 C CA . ALA A 1 467 ? 3.281 10.050 31.118 1.00 98.31 467 ALA A CA 1
ATOM 3706 C C . ALA A 1 467 ? 2.085 9.535 30.299 1.00 98.31 467 ALA A C 1
ATOM 3708 O O . ALA A 1 467 ? 1.087 10.239 30.157 1.00 98.31 467 ALA A O 1
ATOM 3709 N N . ALA A 1 468 ? 2.141 8.277 29.847 1.00 97.81 468 ALA A N 1
ATOM 3710 C CA . ALA A 1 468 ? 1.045 7.615 29.144 1.00 97.81 468 ALA A CA 1
ATOM 3711 C C . ALA A 1 468 ? -0.240 7.561 29.985 1.00 97.81 468 ALA A C 1
ATOM 3713 O O . ALA A 1 468 ? -1.320 7.856 29.481 1.00 97.81 468 ALA A O 1
ATOM 3714 N N . ARG A 1 469 ? -0.146 7.243 31.284 1.00 97.25 469 ARG A N 1
ATOM 3715 C CA . ARG A 1 469 ? -1.309 7.214 32.185 1.00 97.25 469 ARG A CA 1
ATOM 3716 C C . ARG A 1 469 ? -1.909 8.601 32.390 1.00 97.25 469 ARG A C 1
ATOM 3718 O O . ARG A 1 469 ? -3.131 8.738 32.364 1.00 97.25 469 ARG A O 1
ATOM 3725 N N . THR A 1 470 ? -1.069 9.615 32.589 1.00 97.75 470 THR A N 1
ATOM 3726 C CA . THR A 1 470 ? -1.518 11.010 32.686 1.00 97.75 470 THR A CA 1
ATOM 3727 C C . THR A 1 470 ? -2.220 11.434 31.403 1.00 97.75 470 THR A C 1
ATOM 3729 O O . THR A 1 470 ? -3.328 11.966 31.462 1.00 97.75 470 THR A O 1
ATOM 3732 N N . LYS A 1 471 ? -1.639 11.123 30.238 1.00 98.06 471 LYS A N 1
ATOM 3733 C CA . LYS A 1 471 ? -2.253 11.445 28.951 1.00 98.06 471 LYS A CA 1
ATOM 3734 C C . LYS A 1 471 ? -3.566 10.701 28.732 1.00 98.06 471 LYS A C 1
ATOM 3736 O O . LYS A 1 471 ? -4.532 11.328 28.326 1.00 98.06 471 LYS A O 1
ATOM 3741 N N . ALA A 1 472 ? -3.643 9.412 29.055 1.00 97.94 472 ALA A N 1
ATOM 3742 C CA . ALA A 1 472 ? -4.877 8.638 28.938 1.00 97.94 472 ALA A CA 1
ATOM 3743 C C . ALA A 1 472 ? -6.019 9.234 29.781 1.00 97.94 472 ALA A C 1
ATOM 3745 O O . ALA A 1 472 ? -7.142 9.331 29.298 1.00 97.94 472 ALA A O 1
ATOM 3746 N N . ARG A 1 473 ? -5.738 9.699 31.008 1.00 97.31 473 ARG A N 1
ATOM 3747 C CA . ARG A 1 473 ? -6.729 10.411 31.840 1.00 97.31 473 ARG A CA 1
ATOM 3748 C C . ARG A 1 473 ? -7.184 11.724 31.203 1.00 97.31 473 ARG A C 1
ATOM 3750 O O . ARG A 1 473 ? -8.376 12.006 31.206 1.00 97.31 473 ARG A O 1
ATOM 3757 N N . ALA A 1 474 ? -6.249 12.496 30.650 1.00 97.38 474 ALA A N 1
ATOM 3758 C CA . ALA A 1 474 ? -6.575 13.727 29.937 1.00 97.38 474 ALA A CA 1
ATOM 3759 C C . ALA A 1 474 ? -7.444 13.443 28.700 1.00 97.38 474 ALA A C 1
ATOM 3761 O O . ALA A 1 474 ? -8.480 14.068 28.539 1.00 97.38 474 ALA A O 1
ATOM 3762 N N . LEU A 1 475 ? -7.094 12.438 27.892 1.00 97.56 475 LEU A N 1
ATOM 3763 C CA . LEU A 1 475 ? -7.872 12.032 26.717 1.00 97.56 475 LEU A CA 1
ATOM 3764 C C . LEU A 1 475 ? -9.289 11.588 27.074 1.00 97.56 475 LEU A C 1
ATOM 3766 O O . LEU A 1 475 ? -10.225 11.935 26.364 1.00 97.56 475 LEU A O 1
ATOM 3770 N N . VAL A 1 476 ? -9.466 10.848 28.174 1.00 97.31 476 VAL A N 1
ATOM 3771 C CA . VAL A 1 476 ? -10.814 10.541 28.661 1.00 97.31 476 VAL A CA 1
ATOM 3772 C C . VAL A 1 476 ? -11.570 11.828 28.966 1.00 97.31 476 VAL A C 1
ATOM 3774 O O . VAL A 1 476 ? -12.703 11.960 28.523 1.00 97.31 476 VAL A O 1
ATOM 3777 N N . LYS A 1 477 ? -10.960 12.772 29.691 1.00 96.06 477 LYS A N 1
ATOM 3778 C CA . LYS A 1 477 ? -11.606 14.049 30.001 1.00 96.06 477 LYS A CA 1
ATOM 3779 C C . LYS A 1 477 ? -12.012 14.806 28.731 1.00 96.06 477 LYS A C 1
ATOM 3781 O O . LYS A 1 477 ? -13.161 15.210 28.644 1.00 96.06 477 LYS A O 1
ATOM 3786 N N . GLU A 1 478 ? -11.130 14.919 27.739 1.00 96.25 478 GLU A N 1
ATOM 3787 C CA . GLU A 1 478 ? -11.440 15.558 26.447 1.00 96.25 478 GLU A CA 1
ATOM 3788 C C . GLU A 1 478 ? -12.604 14.862 25.719 1.00 96.25 478 GLU A C 1
ATOM 3790 O O . GLU A 1 478 ? -13.494 15.507 25.163 1.00 96.25 478 GLU A O 1
ATOM 3795 N N . LEU A 1 479 ? -12.645 13.526 25.745 1.00 96.06 479 LEU A N 1
ATOM 3796 C CA . LEU A 1 479 ? -13.761 12.766 25.181 1.00 96.06 479 LEU A CA 1
ATOM 3797 C C . LEU A 1 479 ? -15.059 13.011 25.963 1.00 96.06 479 LEU A C 1
ATOM 3799 O O . LEU A 1 479 ? -16.095 13.214 25.344 1.00 96.06 479 LEU A O 1
ATOM 3803 N N . VAL A 1 480 ? -15.029 13.048 27.296 1.00 95.06 480 VAL A N 1
ATOM 3804 C CA . VAL A 1 480 ? -16.220 13.371 28.100 1.00 95.06 480 VAL A CA 1
ATOM 3805 C C . VAL A 1 480 ? -16.710 14.792 27.809 1.00 95.06 480 VAL A C 1
ATOM 3807 O O . VAL A 1 480 ? -17.887 14.979 27.517 1.00 95.06 480 VAL A O 1
ATOM 3810 N N . ASP A 1 481 ? -15.814 15.777 27.825 1.00 94.62 481 ASP A N 1
ATOM 3811 C CA . ASP A 1 481 ? -16.154 17.190 27.634 1.00 94.62 481 ASP A CA 1
ATOM 3812 C C . ASP A 1 481 ? -16.668 17.488 26.213 1.00 94.62 481 ASP A C 1
ATOM 3814 O O . ASP A 1 481 ? -17.451 18.416 26.010 1.00 94.62 481 ASP A O 1
ATOM 3818 N N . SER A 1 482 ? -16.242 16.704 25.217 1.00 95.12 482 SER A N 1
ATOM 3819 C CA . SER A 1 482 ? -16.676 16.848 23.820 1.00 95.12 482 SER A CA 1
ATOM 3820 C C . SER A 1 482 ? -17.966 16.093 23.479 1.00 95.12 482 SER A C 1
ATOM 3822 O O . SER A 1 482 ? -18.458 16.216 22.350 1.00 95.12 482 SER A O 1
ATOM 3824 N N . GLN A 1 483 ? -18.532 15.327 24.420 1.00 96.62 483 GLN A N 1
ATOM 3825 C CA . GLN A 1 483 ? -19.813 14.654 24.223 1.00 96.62 483 GLN A CA 1
ATOM 3826 C C . GLN A 1 483 ? -20.921 15.696 24.014 1.00 96.62 483 GLN A C 1
ATOM 3828 O O . GLN A 1 483 ? -21.064 16.661 24.763 1.00 96.62 483 GLN A O 1
ATOM 3833 N N . LEU A 1 484 ? -21.733 15.513 22.974 1.00 96.00 484 LEU A N 1
ATOM 3834 C CA . LEU A 1 484 ? -22.870 16.390 22.717 1.00 96.00 484 LEU A CA 1
ATOM 3835 C C . LEU A 1 484 ? -23.963 16.157 23.766 1.00 96.00 484 LEU A C 1
ATOM 3837 O O . LEU A 1 484 ? -24.097 15.057 24.294 1.00 96.00 484 LEU A O 1
ATOM 3841 N N . SER A 1 485 ? -24.855 17.131 23.961 1.00 95.38 485 SER A N 1
ATOM 3842 C CA . SER A 1 485 ? -26.027 16.989 24.849 1.00 95.38 485 SER A CA 1
ATOM 3843 C C . SER A 1 485 ? -26.946 15.810 24.490 1.00 95.38 485 SER A C 1
ATOM 3845 O O . SER A 1 485 ? -27.683 15.308 25.331 1.00 95.38 485 SER A O 1
ATOM 3847 N N . SER A 1 486 ? -26.888 15.344 23.239 1.00 94.75 486 SER A N 1
ATOM 3848 C CA . SER A 1 486 ? -27.573 14.130 22.774 1.00 94.75 486 SER A CA 1
ATOM 3849 C C . SER A 1 486 ? -26.943 12.816 23.260 1.00 94.75 486 SER A C 1
ATOM 3851 O O . SER A 1 486 ? -27.482 11.751 22.964 1.00 94.75 486 SER A O 1
ATOM 3853 N N . GLY A 1 487 ? -25.784 12.861 23.920 1.00 96.38 487 GLY A N 1
ATOM 3854 C CA . GLY A 1 487 ? -24.952 11.709 24.278 1.00 96.38 487 GLY A CA 1
ATOM 3855 C C . GLY A 1 487 ? -24.030 11.210 23.155 1.00 96.38 487 GLY A C 1
ATOM 3856 O O . GLY A 1 487 ? -23.153 10.389 23.406 1.00 96.38 487 GLY A O 1
ATOM 3857 N N . ALA A 1 488 ? -24.194 11.683 21.918 1.00 96.62 488 ALA A N 1
ATOM 3858 C CA . ALA A 1 488 ? -23.343 11.291 20.795 1.00 96.62 488 ALA A CA 1
ATOM 3859 C C . ALA A 1 488 ? -22.037 12.096 20.739 1.00 96.62 488 ALA A C 1
ATOM 3861 O O . ALA A 1 488 ? -21.960 13.224 21.226 1.00 96.62 488 ALA A O 1
ATOM 3862 N N . TRP A 1 489 ? -21.055 11.559 20.019 1.00 96.31 489 TRP A N 1
ATOM 3863 C CA . TRP A 1 489 ? -19.920 12.325 19.502 1.00 96.31 489 TRP A CA 1
ATOM 3864 C C . TRP A 1 489 ? -20.087 12.608 18.019 1.00 96.31 489 TRP A C 1
ATOM 3866 O O . TRP A 1 489 ? -20.890 11.966 17.335 1.00 96.31 489 TRP A O 1
ATOM 3876 N N . ARG A 1 490 ? -19.332 13.587 17.521 1.00 91.94 490 ARG A N 1
ATOM 3877 C CA . ARG A 1 490 ? -19.360 13.965 16.111 1.00 91.94 490 ARG A CA 1
ATOM 3878 C C . ARG A 1 490 ? -18.042 13.704 15.404 1.00 91.94 490 ARG A C 1
ATOM 3880 O O . ARG A 1 490 ? -16.978 13.842 15.994 1.00 91.94 490 ARG A O 1
ATOM 3887 N N . HIS A 1 491 ? -18.191 13.378 14.130 1.00 86.06 491 HIS A N 1
ATOM 3888 C CA . HIS A 1 491 ? -17.211 13.646 13.091 1.00 86.06 491 HIS A CA 1
ATOM 3889 C C . HIS A 1 491 ? -17.677 14.955 12.423 1.00 86.06 491 HIS A C 1
ATOM 3891 O O . HIS A 1 491 ? -17.516 16.022 13.005 1.00 86.06 491 HIS A O 1
ATOM 3897 N N . GLU A 1 492 ? -18.451 14.887 11.342 1.00 83.38 492 GLU A N 1
ATOM 3898 C CA . GLU A 1 492 ? -19.168 16.049 10.782 1.00 83.38 492 GLU A CA 1
ATOM 3899 C C . GLU A 1 492 ? -20.464 16.391 11.534 1.00 83.38 492 GLU A C 1
ATOM 3901 O O . GLU A 1 492 ? -20.846 17.544 11.735 1.00 83.38 492 GLU A O 1
ATOM 3906 N N . TYR A 1 493 ? -21.169 15.346 11.948 1.00 88.25 493 TYR A N 1
ATOM 3907 C CA . TYR A 1 493 ? -22.465 15.379 12.614 1.00 88.25 493 TYR A CA 1
ATOM 3908 C C . TYR A 1 493 ? -22.458 14.367 13.755 1.00 88.25 493 TYR A C 1
ATOM 3910 O O . TYR A 1 493 ? -21.542 13.557 13.863 1.00 88.25 493 TYR A O 1
ATOM 3918 N N . ALA A 1 494 ? -23.476 14.403 14.615 1.00 92.69 494 ALA A N 1
ATOM 3919 C CA . ALA A 1 494 ? -23.651 13.409 15.668 1.00 92.69 494 ALA A CA 1
ATOM 3920 C C . ALA A 1 494 ? -23.765 12.003 15.058 1.00 92.69 494 ALA A C 1
ATOM 3922 O O . ALA A 1 494 ? -24.707 11.713 14.312 1.00 92.69 494 ALA A O 1
ATOM 3923 N N . ASN A 1 495 ? -22.781 11.160 15.352 1.00 93.12 495 ASN A N 1
ATOM 3924 C CA . ASN A 1 495 ? -22.435 10.021 14.527 1.00 93.12 495 ASN A CA 1
ATOM 3925 C C . ASN A 1 495 ? -22.421 8.718 15.358 1.00 93.12 495 ASN A C 1
ATOM 3927 O O . ASN A 1 495 ? -21.666 8.624 16.332 1.00 93.12 495 ASN A O 1
ATOM 3931 N N . PRO A 1 496 ? -23.239 7.708 15.006 1.00 93.50 496 PRO A N 1
ATOM 3932 C CA . PRO A 1 496 ? -23.342 6.450 15.747 1.00 93.50 496 PRO A CA 1
ATOM 3933 C C . PRO A 1 496 ? -22.046 5.644 15.807 1.00 93.50 496 PRO A C 1
ATOM 3935 O O . PRO A 1 496 ? -21.748 5.065 16.845 1.00 93.50 496 PRO A O 1
ATOM 3938 N N . PHE A 1 497 ? -21.257 5.629 14.735 1.00 91.56 497 PHE A N 1
ATOM 3939 C CA . PHE A 1 497 ? -20.041 4.819 14.662 1.00 91.56 497 PHE A CA 1
ATOM 3940 C C . PHE A 1 497 ? -18.863 5.491 15.372 1.00 91.56 497 PHE A C 1
ATOM 3942 O O . PHE A 1 497 ? -18.160 4.824 16.125 1.00 91.56 497 PHE A O 1
ATOM 3949 N N . VAL A 1 498 ? -18.735 6.821 15.291 1.00 95.81 498 VAL A N 1
ATOM 3950 C CA . VAL A 1 498 ? -17.819 7.576 16.174 1.00 95.81 498 VAL A CA 1
ATOM 3951 C C . VAL A 1 498 ? -18.183 7.331 17.642 1.00 95.81 498 VAL A C 1
ATOM 3953 O O . VAL A 1 498 ? -17.319 7.064 18.476 1.00 95.81 498 VAL A O 1
ATOM 3956 N N . THR A 1 499 ? -19.482 7.363 17.955 1.00 97.69 499 THR A N 1
ATOM 3957 C CA . THR A 1 499 ? -19.987 7.119 19.313 1.00 97.69 499 THR A CA 1
ATOM 3958 C C . THR A 1 499 ? -19.665 5.701 19.787 1.00 97.69 499 THR A C 1
ATOM 3960 O O . THR A 1 499 ? -19.175 5.526 20.902 1.00 97.69 499 THR A O 1
ATOM 3963 N N . ALA A 1 500 ? -19.868 4.693 18.936 1.00 97.94 500 ALA A N 1
ATOM 3964 C CA . ALA A 1 500 ? -19.515 3.308 19.228 1.00 97.94 500 ALA A CA 1
ATOM 3965 C C . ALA A 1 500 ? -18.001 3.120 19.440 1.00 97.94 500 ALA A C 1
ATOM 3967 O O . ALA A 1 500 ? -17.596 2.464 20.401 1.00 97.94 500 ALA A O 1
ATOM 3968 N N . THR A 1 501 ? -17.156 3.743 18.609 1.00 97.81 501 THR A N 1
ATOM 3969 C CA . THR A 1 501 ? -15.695 3.710 18.774 1.00 97.81 501 THR A CA 1
ATOM 3970 C C . THR A 1 501 ? -15.246 4.342 20.087 1.00 97.81 501 THR A C 1
ATOM 3972 O O . THR A 1 501 ? -14.384 3.783 20.761 1.00 97.81 501 THR A O 1
ATOM 3975 N N . ILE A 1 502 ? -15.833 5.468 20.496 1.00 98.00 502 ILE A N 1
ATOM 3976 C CA . ILE A 1 502 ? -15.470 6.115 21.764 1.00 98.00 502 ILE A CA 1
ATOM 3977 C C . ILE A 1 502 ? -15.934 5.286 22.963 1.00 98.00 502 ILE A C 1
ATOM 3979 O O . ILE A 1 502 ? -15.147 5.095 23.889 1.00 98.00 502 ILE A O 1
ATOM 3983 N N . ILE A 1 503 ? -17.149 4.719 22.937 1.00 97.81 503 ILE A N 1
ATOM 3984 C CA . ILE A 1 503 ? -17.600 3.766 23.969 1.00 97.81 503 ILE A CA 1
ATOM 3985 C C . ILE A 1 503 ? -16.588 2.622 24.107 1.00 97.81 503 ILE A C 1
ATOM 3987 O O . ILE A 1 503 ? -16.195 2.271 25.221 1.00 97.81 503 ILE A O 1
ATOM 3991 N N . HIS A 1 504 ? -16.131 2.065 22.984 1.00 96.25 504 HIS A N 1
ATOM 3992 C CA . HIS A 1 504 ? -15.145 0.988 22.970 1.00 96.25 504 HIS A CA 1
ATOM 3993 C C . HIS A 1 504 ? -13.793 1.427 23.548 1.00 96.25 504 HIS A C 1
ATOM 3995 O O . HIS A 1 504 ? -13.274 0.775 24.457 1.00 96.25 504 HIS A O 1
ATOM 4001 N N . ALA A 1 505 ? -13.259 2.570 23.112 1.00 97.06 505 ALA A N 1
ATOM 4002 C CA . ALA A 1 505 ? -12.007 3.122 23.626 1.00 97.06 505 ALA A CA 1
ATOM 4003 C C . ALA A 1 505 ? -12.067 3.384 25.145 1.00 97.06 505 ALA A C 1
ATOM 4005 O O . ALA A 1 505 ? -11.148 3.011 25.880 1.00 97.06 505 ALA A O 1
ATOM 4006 N N . LEU A 1 506 ? -13.174 3.949 25.641 1.00 96.25 506 LEU A N 1
ATOM 4007 C CA . LEU A 1 506 ? -13.417 4.161 27.070 1.00 96.25 506 LEU A CA 1
ATOM 4008 C C . LEU A 1 506 ? -13.528 2.829 27.831 1.00 96.25 506 LEU A C 1
ATOM 4010 O O . LEU A 1 506 ? -12.914 2.662 28.886 1.00 96.25 506 LEU A O 1
ATOM 4014 N N . ALA A 1 507 ? -14.241 1.837 27.293 1.00 93.38 507 ALA A N 1
ATOM 4015 C CA . ALA A 1 507 ? -14.337 0.513 27.908 1.00 93.38 507 ALA A CA 1
ATOM 4016 C C . ALA A 1 507 ? -12.960 -0.164 28.039 1.00 93.38 507 ALA A C 1
ATOM 4018 O O . ALA A 1 507 ? -12.670 -0.794 29.061 1.00 93.38 507 ALA A O 1
ATOM 4019 N N . ARG A 1 508 ? -12.073 0.009 27.051 1.00 91.12 508 ARG A N 1
ATOM 4020 C CA . ARG A 1 508 ? -10.682 -0.464 27.123 1.00 91.12 508 ARG A CA 1
ATOM 4021 C C . ARG A 1 508 ? -9.867 0.304 28.159 1.00 91.12 508 ARG A C 1
ATOM 4023 O O . ARG A 1 508 ? -9.190 -0.320 28.974 1.00 91.12 508 ARG A O 1
ATOM 4030 N N . ALA A 1 509 ? -9.984 1.629 28.211 1.00 90.44 509 ALA A N 1
ATOM 4031 C CA . ALA A 1 509 ? -9.288 2.455 29.200 1.00 90.44 509 ALA A CA 1
ATOM 4032 C C . ALA A 1 509 ? -9.607 2.045 30.651 1.00 90.44 509 ALA A C 1
ATOM 4034 O O . ALA A 1 509 ? -8.714 2.022 31.505 1.00 90.44 509 ALA A O 1
ATOM 4035 N N . LYS A 1 510 ? -10.848 1.609 30.918 1.00 89.38 510 LYS A N 1
ATOM 4036 C CA . LYS A 1 510 ? -11.249 1.042 32.216 1.00 89.38 510 LYS A CA 1
ATOM 4037 C C . LYS A 1 510 ? -10.407 -0.182 32.602 1.00 89.38 510 LYS A C 1
ATOM 4039 O O . LYS A 1 510 ? -10.020 -0.306 33.764 1.00 89.38 510 LYS A O 1
ATOM 4044 N N . ARG A 1 511 ? -10.044 -1.051 31.645 1.00 84.19 511 ARG A N 1
ATOM 4045 C CA . ARG A 1 511 ? -9.163 -2.222 31.873 1.00 84.19 511 ARG A CA 1
ATOM 4046 C C . ARG A 1 511 ? -7.753 -1.805 32.304 1.00 84.19 511 ARG A C 1
ATOM 4048 O O . ARG A 1 511 ? -7.143 -2.473 33.135 1.00 84.19 511 ARG A O 1
ATOM 4055 N N . ALA A 1 512 ? -7.271 -0.659 31.821 1.00 81.44 512 ALA A N 1
ATOM 4056 C CA . ALA A 1 512 ? -6.018 -0.036 32.257 1.00 81.44 512 ALA A CA 1
ATOM 4057 C C . ALA A 1 512 ? -6.149 0.789 33.557 1.00 81.44 512 ALA A C 1
ATOM 4059 O O . ALA A 1 512 ? -5.206 1.484 33.946 1.00 81.44 512 ALA A O 1
ATOM 4060 N N . ARG A 1 513 ? -7.293 0.703 34.255 1.00 88.00 513 ARG A N 1
ATOM 4061 C CA . ARG A 1 513 ? -7.607 1.441 35.492 1.00 88.00 513 ARG A CA 1
ATOM 4062 C C . ARG A 1 513 ? -7.584 2.968 35.307 1.00 88.00 513 ARG A C 1
ATOM 4064 O O . ARG A 1 513 ? -7.187 3.706 36.213 1.00 88.00 513 ARG A O 1
ATOM 4071 N N . VAL A 1 514 ? -8.000 3.447 34.133 1.00 87.38 514 VAL A N 1
ATOM 4072 C CA . VAL A 1 514 ? -8.278 4.868 33.871 1.00 87.38 514 VAL A CA 1
ATOM 4073 C C . VAL A 1 514 ? -9.777 5.117 34.124 1.00 87.38 514 VAL A C 1
ATOM 4075 O O . VAL A 1 514 ? -10.589 4.368 33.583 1.00 87.38 514 VAL A O 1
ATOM 4078 N N . PRO A 1 515 ? -10.175 6.104 34.954 1.00 86.88 515 PRO A N 1
ATOM 4079 C CA . PRO A 1 515 ? -11.589 6.438 35.176 1.00 86.88 515 PRO A CA 1
ATOM 4080 C C . PRO A 1 515 ? -12.255 6.907 33.878 1.00 86.88 515 PRO A C 1
ATOM 4082 O O . PRO A 1 515 ? -11.628 7.682 33.169 1.00 86.88 515 PRO A O 1
ATOM 4085 N N . THR A 1 516 ? -13.482 6.461 33.573 1.00 84.25 516 THR A N 1
ATOM 4086 C CA . THR A 1 516 ? -14.122 6.648 32.247 1.00 84.25 516 THR A CA 1
ATOM 4087 C C . THR A 1 516 ? -15.476 7.363 32.239 1.00 84.25 516 THR A C 1
ATOM 4089 O O . THR A 1 516 ? -16.008 7.584 31.159 1.00 84.25 516 THR A O 1
ATOM 4092 N N . GLY A 1 517 ? -16.018 7.742 33.404 1.00 84.56 517 GLY A N 1
ATOM 4093 C CA . GLY A 1 517 ? -17.317 8.425 33.518 1.00 84.56 517 GLY A CA 1
ATOM 4094 C C . GLY A 1 517 ? -18.503 7.514 33.170 1.00 84.56 517 GLY A C 1
ATOM 4095 O O . GLY A 1 517 ? -18.864 7.363 32.006 1.00 84.56 517 GLY A O 1
ATOM 4096 N N . GLN A 1 518 ? -19.127 6.890 34.175 1.00 87.81 518 GLN A N 1
ATOM 4097 C CA . GLN A 1 518 ? -20.233 5.947 33.942 1.00 87.81 518 GLN A CA 1
ATOM 4098 C C . GLN A 1 518 ? -21.444 6.628 33.278 1.00 87.81 518 GLN A C 1
ATOM 4100 O O . GLN A 1 518 ? -22.016 6.070 32.342 1.00 87.81 518 GLN A O 1
ATOM 4105 N N . ASP A 1 519 ? -21.770 7.850 33.701 1.00 92.50 519 ASP A N 1
ATOM 4106 C CA . ASP A 1 519 ? -22.889 8.630 33.160 1.00 92.50 519 ASP A CA 1
ATOM 4107 C C . ASP A 1 519 ? -22.690 8.960 31.674 1.00 92.50 519 ASP A C 1
ATOM 4109 O O . ASP A 1 519 ? -23.621 8.835 30.876 1.00 92.50 519 ASP A O 1
ATOM 4113 N N . THR A 1 520 ? -21.457 9.293 31.273 1.00 93.88 520 THR A N 1
ATOM 4114 C CA . THR A 1 520 ? -21.076 9.530 29.871 1.00 93.88 520 THR A CA 1
ATOM 4115 C C . THR A 1 520 ? -21.383 8.306 29.008 1.00 93.88 520 THR A C 1
ATOM 4117 O O . THR A 1 520 ? -22.007 8.426 27.950 1.00 93.88 520 THR A O 1
ATOM 4120 N N . LEU A 1 521 ? -20.991 7.111 29.466 1.00 95.06 521 LEU A N 1
ATOM 4121 C CA . LEU A 1 521 ? -21.252 5.856 28.756 1.00 95.06 521 LEU A CA 1
ATOM 4122 C C . LEU A 1 521 ? -22.747 5.529 28.690 1.00 95.06 521 LEU A C 1
ATOM 4124 O O . LEU A 1 521 ? -23.232 5.050 27.663 1.00 95.06 521 LEU A O 1
ATOM 4128 N N . GLU A 1 522 ? -23.497 5.805 29.757 1.00 95.75 522 GLU A N 1
ATOM 4129 C CA . GLU A 1 522 ? -24.938 5.578 29.771 1.00 95.75 522 GLU A CA 1
ATOM 4130 C C . GLU A 1 522 ? -25.662 6.468 28.749 1.00 95.75 522 GLU A C 1
ATOM 4132 O O . GLU A 1 522 ? -26.500 5.973 27.984 1.00 95.75 522 GLU A O 1
ATOM 4137 N N . GLN A 1 523 ? -25.324 7.761 28.705 1.00 96.88 523 GLN A N 1
ATOM 4138 C CA . GLN A 1 523 ? -25.874 8.712 27.736 1.00 96.88 523 GLN A CA 1
ATOM 4139 C C . GLN A 1 523 ? -25.499 8.337 26.301 1.00 96.88 523 GLN A C 1
ATOM 4141 O O . GLN A 1 523 ? -26.364 8.330 25.421 1.00 96.88 523 GLN A O 1
ATOM 4146 N N . ALA A 1 524 ? -24.248 7.936 26.072 1.00 97.44 524 ALA A N 1
ATOM 4147 C CA . ALA A 1 524 ? -23.788 7.471 24.770 1.00 97.44 524 ALA A CA 1
ATOM 4148 C C . ALA A 1 524 ? -24.566 6.245 24.284 1.00 97.44 524 ALA A C 1
ATOM 4150 O O . ALA A 1 524 ? -25.053 6.221 23.152 1.00 97.44 524 ALA A O 1
ATOM 4151 N N . GLY A 1 525 ? -24.764 5.256 25.160 1.00 97.69 525 GLY A N 1
ATOM 4152 C CA . GLY A 1 525 ? -25.584 4.091 24.850 1.00 97.69 525 GLY A CA 1
ATOM 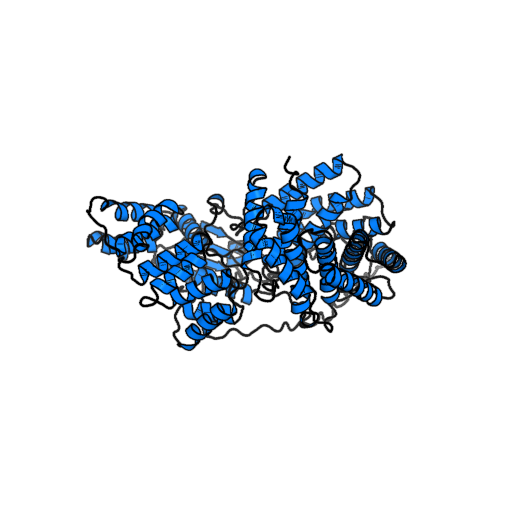4153 C C . GLY A 1 525 ? -27.029 4.474 24.515 1.00 97.69 525 GLY A C 1
ATOM 4154 O O . GLY A 1 525 ? -27.598 3.933 23.569 1.00 97.69 525 GLY A O 1
ATOM 4155 N N . LYS A 1 526 ? -27.639 5.418 25.255 1.00 97.25 526 LYS A N 1
ATOM 4156 C CA . LYS A 1 526 ? -29.006 5.905 24.964 1.00 97.25 526 LYS A CA 1
ATOM 4157 C C . LYS A 1 526 ? -29.063 6.538 23.571 1.00 97.25 526 LYS A C 1
ATOM 4159 O O . LYS A 1 526 ? -29.964 6.223 22.797 1.00 97.25 526 LYS A O 1
ATOM 4164 N N . SER A 1 527 ? -28.076 7.370 23.241 1.00 96.31 527 SER A N 1
ATOM 4165 C CA . SER A 1 527 ? -27.958 8.026 21.936 1.00 96.31 527 SER A CA 1
ATOM 4166 C C . SER A 1 527 ? -27.816 7.032 20.783 1.00 96.31 527 SER A C 1
ATOM 4168 O O . SER A 1 527 ? -28.447 7.183 19.735 1.00 96.31 527 SER A O 1
ATOM 4170 N N . LEU A 1 528 ? -27.005 5.991 20.982 1.00 96.06 528 LEU A N 1
ATOM 4171 C CA . LEU A 1 528 ? -26.773 4.947 19.991 1.00 96.06 528 LEU A CA 1
ATOM 4172 C C . LEU A 1 528 ? -28.015 4.065 19.795 1.00 96.06 528 LEU A C 1
ATOM 4174 O O . LEU A 1 528 ? -28.375 3.750 18.662 1.00 96.06 528 LEU A O 1
ATOM 4178 N N . LEU A 1 529 ? -28.720 3.731 20.882 1.00 96.69 529 LEU A N 1
ATOM 4179 C CA . LEU A 1 529 ? -29.939 2.920 20.838 1.00 96.69 529 LEU A CA 1
ATOM 4180 C C . LEU A 1 529 ? -31.044 3.600 20.019 1.00 96.69 529 LEU A C 1
ATOM 4182 O O . LEU A 1 529 ? -31.735 2.935 19.256 1.00 96.69 529 LEU A O 1
ATOM 4186 N N . GLN A 1 530 ? -31.162 4.929 20.101 1.00 95.06 530 GLN A N 1
ATOM 4187 C CA . GLN A 1 530 ? -32.115 5.706 19.295 1.00 95.06 530 GLN A CA 1
ATOM 4188 C C . GLN A 1 530 ? -31.872 5.601 17.780 1.00 95.06 530 GLN A C 1
ATOM 4190 O O . GLN A 1 530 ? -32.748 5.958 16.992 1.00 95.06 530 GLN A O 1
ATOM 4195 N N . ARG A 1 531 ? -30.689 5.139 17.359 1.00 94.19 531 ARG A N 1
ATOM 4196 C CA . ARG A 1 531 ? -30.311 4.987 15.945 1.00 94.19 531 ARG A CA 1
ATOM 4197 C C . ARG A 1 531 ? -30.424 3.564 15.431 1.00 94.19 531 ARG A C 1
ATOM 4199 O O . ARG A 1 531 ? -30.332 3.356 14.218 1.00 94.19 531 ARG A O 1
ATOM 4206 N N . ARG A 1 532 ? -30.656 2.612 16.332 1.00 96.56 532 ARG A N 1
ATOM 4207 C CA . ARG A 1 532 ? -30.837 1.202 16.019 1.00 96.56 532 ARG A CA 1
ATOM 4208 C C . ARG A 1 532 ? -32.252 0.958 15.491 1.00 96.56 532 ARG A C 1
ATOM 4210 O O . ARG A 1 532 ? -33.239 1.247 16.163 1.00 96.56 532 ARG A O 1
ATOM 4217 N N . GLY A 1 533 ? -32.350 0.417 14.284 1.00 95.62 533 GLY A N 1
ATOM 4218 C CA . GLY A 1 533 ? -33.591 -0.079 13.703 1.00 95.62 533 GLY A CA 1
ATOM 4219 C C . GLY A 1 533 ? -34.100 -1.330 14.423 1.00 95.62 533 GLY A C 1
ATOM 4220 O O . GLY A 1 533 ? -33.381 -1.983 15.184 1.00 95.62 533 GLY A O 1
ATOM 4221 N N . GLN A 1 534 ? -35.358 -1.692 14.165 1.00 93.50 534 GLN A N 1
ATOM 4222 C CA . GLN A 1 534 ? -35.952 -2.919 14.715 1.00 93.50 534 GLN A CA 1
ATOM 4223 C C . GLN A 1 534 ? -35.203 -4.178 14.252 1.00 93.50 534 GLN A C 1
ATOM 4225 O O . GLN A 1 534 ? -35.039 -5.116 15.025 1.00 93.50 534 GLN A O 1
ATOM 4230 N N . ASP A 1 535 ? -34.679 -4.149 13.027 1.00 93.62 535 ASP A N 1
ATOM 4231 C CA . ASP A 1 535 ? -33.847 -5.189 12.414 1.00 93.62 535 ASP A CA 1
ATOM 4232 C C . ASP A 1 535 ? -32.367 -5.133 12.843 1.00 93.62 535 ASP A C 1
ATOM 4234 O O . ASP A 1 535 ? -31.538 -5.861 12.311 1.00 93.62 535 ASP A O 1
ATOM 4238 N N . GLY A 1 536 ? -32.009 -4.263 13.794 1.00 94.69 536 GLY A N 1
ATOM 4239 C CA . GLY A 1 536 ? -30.635 -4.107 14.279 1.00 94.69 536 GLY A CA 1
ATOM 4240 C C . GLY A 1 536 ? -29.715 -3.299 13.365 1.00 94.69 536 GLY A C 1
ATOM 4241 O O . GLY A 1 536 ? -28.536 -3.151 13.674 1.00 94.69 536 GLY A O 1
ATOM 4242 N N . THR A 1 537 ? -30.221 -2.745 12.261 1.00 96.06 537 THR A N 1
ATOM 4243 C CA . THR A 1 537 ? -29.435 -1.851 11.402 1.00 96.06 537 THR A CA 1
ATOM 4244 C C . THR A 1 5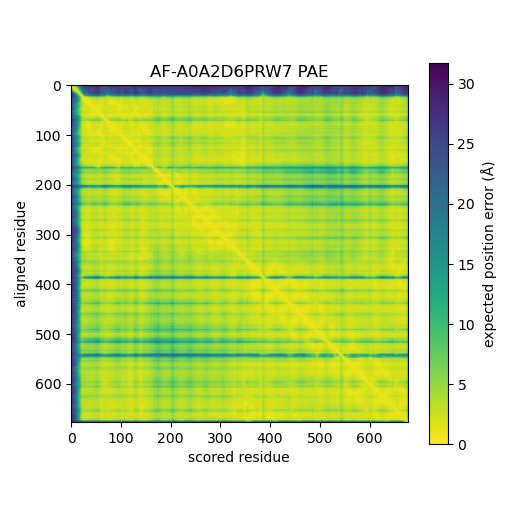37 ? -29.235 -0.486 12.062 1.00 96.06 537 THR A C 1
ATOM 4246 O O . THR A 1 537 ? -30.005 -0.079 12.928 1.00 96.06 537 THR A O 1
ATOM 4249 N N . PHE A 1 538 ? -28.220 0.268 11.638 1.00 94.12 538 PHE A N 1
ATOM 4250 C CA . PHE A 1 538 ? -27.941 1.611 12.164 1.00 94.12 538 PHE A CA 1
ATOM 4251 C C . PHE A 1 538 ? -27.967 2.648 11.042 1.00 94.12 538 PHE A C 1
ATOM 4253 O O . PHE A 1 538 ? -27.479 2.376 9.941 1.00 94.12 538 PHE A O 1
ATOM 4260 N N . SER A 1 539 ? -28.527 3.829 11.302 1.00 89.75 539 SER A N 1
ATOM 4261 C CA . SER A 1 539 ? -28.458 4.981 10.390 1.00 89.75 539 SER A CA 1
ATOM 4262 C C . SER A 1 539 ? -27.090 5.679 10.470 1.00 89.75 539 SER A C 1
ATOM 4264 O O . SER A 1 539 ? -26.358 5.498 11.441 1.00 89.75 539 SER A O 1
ATOM 4266 N N . TYR A 1 540 ? -26.738 6.497 9.469 1.00 81.38 540 TYR A N 1
ATOM 4267 C CA . TYR A 1 540 ? -25.505 7.303 9.501 1.00 81.38 540 TYR A CA 1
ATOM 4268 C C . TYR A 1 540 ? -25.599 8.484 10.475 1.00 81.38 540 TYR A C 1
ATOM 4270 O O . TYR A 1 540 ? -24.668 8.733 11.228 1.00 81.38 540 TYR A O 1
ATOM 4278 N N . GLY A 1 541 ? -26.723 9.204 10.490 1.00 77.81 541 GLY A N 1
ATOM 4279 C CA . GLY A 1 541 ? -26.907 10.398 11.317 1.00 77.81 541 GLY A CA 1
ATOM 4280 C C . GLY A 1 541 ? -28.017 10.270 12.360 1.00 77.81 541 GLY A C 1
ATOM 4281 O O . GLY A 1 541 ? -28.846 9.357 12.323 1.00 77.81 541 GLY A O 1
ATOM 4282 N N . GLN A 1 542 ? -28.051 11.250 13.269 1.00 69.88 542 GLN A N 1
ATOM 4283 C CA . GLN A 1 542 ? -29.117 11.451 14.266 1.00 69.88 542 GLN A CA 1
ATOM 4284 C C . GLN A 1 542 ? -30.402 12.081 13.694 1.00 69.88 542 GLN A C 1
ATOM 4286 O O . GLN A 1 542 ? -31.425 12.132 14.376 1.00 69.88 542 GLN A O 1
ATOM 4291 N N . ARG A 1 543 ? -30.384 12.550 12.440 1.00 69.44 543 ARG A N 1
ATOM 4292 C CA . ARG A 1 543 ? -31.578 13.045 11.738 1.00 69.44 543 ARG A CA 1
ATOM 4293 C C . ARG A 1 543 ? -32.182 11.927 10.885 1.00 69.44 543 ARG A C 1
ATOM 4295 O O . ARG A 1 543 ? -31.449 11.207 10.216 1.00 69.44 543 ARG A O 1
ATOM 4302 N N . GLY A 1 544 ? -33.509 11.812 10.888 1.00 73.06 544 GLY A N 1
ATOM 4303 C CA . GLY A 1 544 ? -34.242 10.824 10.089 1.00 73.06 544 GLY A CA 1
ATOM 4304 C C . GLY A 1 544 ? -34.555 9.514 10.819 1.00 73.06 544 GLY A C 1
ATOM 4305 O O . GLY A 1 544 ? -34.430 9.415 12.044 1.00 73.06 544 GLY A O 1
ATOM 4306 N N . ARG A 1 545 ? -35.019 8.526 10.044 1.00 80.31 545 ARG A N 1
ATOM 4307 C CA . ARG A 1 545 ? -35.474 7.214 10.527 1.00 80.31 545 ARG A CA 1
ATOM 4308 C C . ARG A 1 545 ? -34.306 6.415 11.119 1.00 80.31 545 ARG A C 1
ATOM 4310 O O . ARG A 1 545 ? -33.213 6.415 10.561 1.00 80.31 545 ARG A O 1
ATOM 4317 N N . ALA A 1 546 ? -34.559 5.727 12.232 1.00 80.50 546 ALA A N 1
ATOM 4318 C CA . ALA A 1 546 ? -33.619 4.766 12.803 1.00 80.50 546 ALA A CA 1
ATOM 4319 C C . ALA A 1 546 ? -33.418 3.564 11.864 1.00 80.50 546 ALA A C 1
ATOM 4321 O O . ALA A 1 546 ? -34.364 3.110 11.214 1.00 80.50 546 ALA A O 1
ATOM 4322 N N . GLY A 1 547 ? -32.197 3.035 11.832 1.00 83.56 547 GLY A N 1
ATOM 4323 C CA . GLY A 1 547 ? -31.818 1.962 10.918 1.00 83.56 547 GLY A CA 1
ATOM 4324 C C . GLY A 1 547 ? -31.556 2.410 9.478 1.00 83.56 547 GLY A C 1
ATOM 4325 O O . GLY A 1 547 ? -31.645 3.583 9.118 1.00 83.56 547 GLY A O 1
ATOM 4326 N N . SER A 1 548 ? -31.164 1.452 8.647 1.00 88.50 548 SER A N 1
ATOM 4327 C CA . SER A 1 548 ? -30.955 1.611 7.203 1.00 88.50 548 SER A CA 1
ATOM 4328 C C . SER A 1 548 ? -31.118 0.251 6.519 1.00 88.50 548 SER A C 1
ATOM 4330 O O . SER A 1 548 ? -31.468 -0.726 7.169 1.00 88.50 548 SER A O 1
ATOM 4332 N N . ALA A 1 549 ? -30.896 0.156 5.208 1.00 91.94 549 ALA A N 1
ATOM 4333 C CA . ALA A 1 549 ? -30.871 -1.153 4.561 1.00 91.94 549 ALA A CA 1
ATOM 4334 C C . ALA A 1 549 ? -29.743 -2.021 5.168 1.00 91.94 549 ALA A C 1
ATOM 4336 O O . ALA A 1 549 ? -28.628 -1.510 5.312 1.00 91.94 549 ALA A O 1
ATOM 4337 N N . PRO A 1 550 ? -29.965 -3.316 5.470 1.00 93.50 550 PRO A N 1
ATOM 4338 C CA . PRO A 1 550 ? -28.922 -4.198 6.003 1.00 93.50 550 PRO A CA 1
ATOM 4339 C C . PRO A 1 550 ? -27.634 -4.192 5.171 1.00 93.50 550 PRO A C 1
ATOM 4341 O O . PRO A 1 550 ? -26.539 -4.152 5.721 1.00 93.50 550 PRO A O 1
ATOM 4344 N N . GLN A 1 551 ? -27.765 -4.112 3.846 1.00 95.12 551 GLN A N 1
ATOM 4345 C CA . GLN A 1 551 ? -26.654 -4.000 2.897 1.00 95.12 551 GLN A CA 1
ATOM 4346 C C . GLN A 1 551 ? -25.781 -2.754 3.110 1.00 95.12 551 GLN A C 1
ATOM 4348 O O . GLN A 1 551 ? -24.586 -2.800 2.846 1.00 95.12 551 GLN A O 1
ATOM 4353 N N . ALA A 1 552 ? -26.381 -1.652 3.567 1.00 92.00 552 ALA A N 1
ATOM 4354 C CA . ALA A 1 552 ? -25.701 -0.389 3.846 1.00 92.00 552 ALA A CA 1
ATOM 4355 C C . ALA A 1 552 ? -25.185 -0.302 5.291 1.00 92.00 552 ALA A C 1
ATOM 4357 O O . ALA A 1 552 ? -24.386 0.575 5.608 1.00 92.00 552 ALA A O 1
ATOM 4358 N N . ALA A 1 553 ? -25.703 -1.139 6.197 1.00 94.12 553 ALA A N 1
ATOM 4359 C CA . ALA A 1 553 ? -25.378 -1.122 7.625 1.00 94.12 553 ALA A CA 1
ATOM 4360 C C . ALA A 1 553 ? -24.373 -2.202 8.036 1.00 94.12 553 ALA A C 1
ATOM 4362 O O . ALA A 1 553 ? -23.780 -2.091 9.108 1.00 94.12 553 ALA A O 1
ATOM 4363 N N . ALA A 1 554 ? -24.199 -3.234 7.210 1.00 93.88 554 ALA A N 1
ATOM 4364 C CA . ALA A 1 554 ? -23.476 -4.458 7.536 1.00 93.88 554 ALA A CA 1
ATOM 4365 C C . ALA A 1 554 ? -22.076 -4.230 8.125 1.00 93.88 554 ALA A C 1
ATOM 4367 O O . ALA A 1 554 ? -21.685 -4.952 9.039 1.00 93.88 554 ALA A O 1
ATOM 4368 N N . GLY A 1 555 ? -21.344 -3.226 7.635 1.00 93.31 555 GLY A N 1
ATOM 4369 C CA . GLY A 1 555 ? -20.020 -2.864 8.144 1.00 93.31 555 GLY A CA 1
ATOM 4370 C C . GLY A 1 555 ? -20.032 -2.300 9.568 1.00 93.31 555 GLY A C 1
ATOM 4371 O O . GLY A 1 555 ? -19.305 -2.775 10.437 1.00 93.31 555 GLY A O 1
ATOM 4372 N N . ARG A 1 556 ? -20.948 -1.363 9.848 1.00 93.25 556 ARG A N 1
ATOM 4373 C CA . ARG A 1 556 ? -21.044 -0.661 11.143 1.00 93.25 556 ARG A CA 1
ATOM 4374 C C . ARG A 1 556 ? -21.821 -1.412 12.227 1.00 93.25 556 ARG A C 1
ATOM 4376 O O . ARG A 1 556 ? -21.653 -1.111 13.410 1.00 93.25 556 ARG A O 1
ATOM 4383 N N . MET A 1 557 ? -22.684 -2.358 11.846 1.00 97.19 557 MET A N 1
ATOM 4384 C CA . MET A 1 557 ? -23.550 -3.096 12.777 1.00 97.19 557 MET A CA 1
ATOM 4385 C C . MET A 1 557 ? -22.778 -3.765 13.927 1.00 97.19 557 MET A C 1
ATOM 4387 O O . MET A 1 557 ? -23.163 -3.529 15.073 1.00 97.19 557 MET A O 1
ATOM 4391 N N . PRO A 1 558 ? -21.696 -4.541 13.694 1.00 98.44 558 PRO A N 1
ATOM 4392 C CA . PRO A 1 558 ? -21.013 -5.257 14.771 1.00 98.44 558 PRO A CA 1
ATOM 4393 C C . PRO A 1 558 ? -20.478 -4.337 15.873 1.00 98.44 558 PRO A C 1
ATOM 4395 O O . PRO A 1 558 ? -20.723 -4.587 17.052 1.00 98.44 558 PRO A O 1
ATOM 4398 N N . LEU A 1 559 ? -19.798 -3.247 15.504 1.00 97.94 559 LEU A N 1
ATOM 4399 C CA . LEU A 1 559 ? -19.216 -2.329 16.484 1.00 97.94 559 LEU A CA 1
ATOM 4400 C C . LEU A 1 559 ? -20.292 -1.547 17.247 1.00 97.94 559 LEU A C 1
ATOM 4402 O O . LEU A 1 559 ? -20.177 -1.362 18.459 1.00 97.94 559 LEU A O 1
ATOM 4406 N N . CYS A 1 560 ? -21.349 -1.109 16.557 1.00 98.19 560 CYS A N 1
ATOM 4407 C CA . CYS A 1 560 ? -22.460 -0.411 17.202 1.00 98.19 560 CYS A CA 1
ATOM 4408 C C . CYS A 1 560 ? -23.198 -1.327 18.187 1.00 98.19 560 CYS A C 1
ATOM 4410 O O . CYS A 1 560 ? -23.493 -0.918 19.310 1.00 98.19 560 CYS A O 1
ATOM 4412 N N . GLU A 1 561 ? -23.449 -2.580 17.807 1.00 98.56 561 GLU A N 1
ATOM 4413 C CA . GLU A 1 561 ? -24.118 -3.537 18.686 1.00 98.56 561 GLU A CA 1
ATOM 4414 C C . GLU A 1 561 ? -23.235 -3.929 19.878 1.00 98.56 561 GLU A C 1
ATOM 4416 O O . GLU A 1 561 ? -23.726 -4.004 21.005 1.00 98.56 561 GLU A O 1
ATOM 4421 N N . LEU A 1 562 ? -21.920 -4.076 19.671 1.00 98.62 562 LEU A N 1
ATOM 4422 C CA . LEU A 1 562 ? -20.957 -4.268 20.757 1.00 98.62 562 LEU A CA 1
ATOM 4423 C C . LEU A 1 562 ? -20.984 -3.096 21.746 1.00 98.62 562 LEU A C 1
ATOM 4425 O O . LEU A 1 562 ? -21.005 -3.306 22.957 1.00 98.62 562 LEU A O 1
ATOM 4429 N N . ALA A 1 563 ? -21.012 -1.856 21.259 1.00 98.38 563 ALA A N 1
ATOM 4430 C CA . ALA A 1 563 ? -21.091 -0.679 22.120 1.00 98.38 563 ALA A CA 1
ATOM 4431 C C . ALA A 1 563 ? -22.403 -0.630 22.930 1.00 98.38 563 ALA A C 1
ATOM 4433 O O . ALA A 1 563 ? -22.397 -0.255 24.107 1.00 98.38 563 ALA A O 1
ATOM 4434 N N . LEU A 1 564 ? -23.527 -1.063 22.348 1.00 98.56 564 LEU A N 1
ATOM 4435 C CA . LEU A 1 564 ? -24.779 -1.219 23.093 1.00 98.56 564 LEU A CA 1
ATOM 4436 C C . LEU A 1 564 ? -24.687 -2.325 24.146 1.00 98.56 564 LEU A C 1
ATOM 4438 O O . LEU A 1 564 ? -25.152 -2.120 25.266 1.00 98.56 564 LEU A O 1
ATOM 4442 N N . LEU A 1 565 ? -24.052 -3.458 23.840 1.00 98.50 565 LEU A N 1
ATOM 4443 C CA . LEU A 1 565 ? -23.830 -4.527 24.816 1.00 98.50 565 LEU A CA 1
ATOM 4444 C C . LEU A 1 565 ? -22.985 -4.027 26.001 1.00 98.50 565 LEU A C 1
ATOM 4446 O O . LEU A 1 565 ? -23.377 -4.196 27.153 1.00 98.50 565 LEU A O 1
ATOM 4450 N N . LEU A 1 566 ? -21.882 -3.319 25.730 1.00 97.00 566 LEU A N 1
ATOM 4451 C CA . LEU A 1 566 ? -20.993 -2.744 26.752 1.00 97.00 566 LEU A CA 1
ATOM 4452 C C . LEU A 1 566 ? -21.681 -1.710 27.659 1.00 97.00 566 LEU A C 1
ATOM 4454 O O . LEU A 1 566 ? -21.217 -1.465 28.772 1.00 97.00 566 LEU A O 1
ATOM 4458 N N . THR A 1 567 ? -22.777 -1.107 27.197 1.00 97.06 567 THR A N 1
ATOM 4459 C CA . THR A 1 567 ? -23.581 -0.132 27.956 1.00 97.06 567 THR A CA 1
ATOM 4460 C C . THR A 1 567 ? -24.868 -0.730 28.538 1.00 97.06 567 THR A C 1
ATOM 4462 O O . THR A 1 567 ? -25.699 0.009 29.072 1.00 97.06 567 THR A O 1
ATOM 4465 N N . GLY A 1 568 ? -25.046 -2.055 28.451 1.00 97.06 568 GLY A N 1
ATOM 4466 C CA . GLY A 1 568 ? -26.214 -2.769 28.977 1.00 97.06 568 GLY A CA 1
ATOM 4467 C C . GLY A 1 568 ? -27.511 -2.514 28.200 1.00 97.06 568 GLY A C 1
ATOM 4468 O O . GLY A 1 568 ? -28.596 -2.616 28.764 1.00 97.06 568 GLY A O 1
ATOM 4469 N N . LYS A 1 569 ? -27.417 -2.121 26.924 1.00 97.75 569 LYS A N 1
ATOM 4470 C CA . LYS A 1 569 ? -28.556 -1.773 26.047 1.00 97.75 569 LYS A CA 1
ATOM 4471 C C . LYS A 1 569 ? -28.754 -2.743 24.885 1.00 97.75 569 LYS A C 1
ATOM 4473 O O . LYS A 1 569 ? -29.567 -2.486 23.999 1.00 97.75 569 LYS A O 1
ATOM 4478 N N . SER A 1 570 ? -28.012 -3.843 24.885 1.00 98.25 570 SER A N 1
ATOM 4479 C CA . SER A 1 570 ? -28.175 -4.963 23.964 1.00 98.25 570 SER A CA 1
ATOM 4480 C C . SER A 1 570 ? -27.919 -6.290 24.691 1.00 98.25 570 SER A C 1
ATOM 4482 O O . SER A 1 570 ? -27.680 -6.306 25.897 1.00 98.25 570 SER A O 1
ATOM 4484 N N . ASP A 1 571 ? -28.011 -7.392 23.958 1.00 98.44 571 ASP A N 1
ATOM 4485 C CA . ASP A 1 571 ? -27.846 -8.766 24.402 1.00 98.44 571 ASP A CA 1
ATOM 4486 C C . ASP A 1 571 ? -26.995 -9.567 23.397 1.00 98.44 571 ASP A C 1
ATOM 4488 O O . ASP A 1 571 ? -26.704 -9.131 22.277 1.00 98.44 571 ASP A O 1
ATOM 4492 N N . GLN A 1 572 ? -26.581 -10.765 23.812 1.00 98.50 572 GLN A N 1
ATOM 4493 C CA . GLN A 1 572 ? -25.725 -11.654 23.022 1.00 98.50 572 GLN A CA 1
ATOM 4494 C C . GLN A 1 572 ? -26.376 -12.107 21.704 1.00 98.50 572 GLN A C 1
ATOM 4496 O O . GLN A 1 572 ? -25.679 -12.288 20.703 1.00 98.50 572 GLN A O 1
ATOM 4501 N N . GLN A 1 573 ? -27.705 -12.263 21.668 1.00 98.50 573 GLN A N 1
ATOM 4502 C CA . GLN A 1 573 ? -28.418 -12.687 20.461 1.00 98.50 573 GLN A CA 1
ATOM 4503 C C . GLN A 1 573 ? -28.325 -11.617 19.372 1.00 98.50 573 GLN A C 1
ATOM 4505 O O . GLN A 1 573 ? -28.024 -11.929 18.217 1.00 98.50 573 GLN A O 1
ATOM 4510 N N . LYS A 1 574 ? -28.545 -10.350 19.734 1.00 98.50 574 LYS A N 1
ATOM 4511 C CA . LYS A 1 574 ? -28.438 -9.232 18.795 1.00 98.50 574 LYS A CA 1
ATOM 4512 C C . LYS A 1 574 ? -27.001 -9.008 18.327 1.00 98.50 574 LYS A C 1
ATOM 4514 O O . LYS A 1 574 ? -26.803 -8.753 17.140 1.00 98.50 574 LYS A O 1
ATOM 4519 N N . LEU A 1 575 ? -26.009 -9.154 19.212 1.00 98.75 575 LEU A N 1
ATOM 4520 C CA . LEU A 1 575 ? -24.596 -9.080 18.827 1.00 98.75 575 LEU A CA 1
ATOM 4521 C C . LEU A 1 575 ? -24.238 -10.163 17.798 1.00 98.75 575 LEU A C 1
ATOM 4523 O O . LEU A 1 575 ? -23.665 -9.853 16.754 1.00 98.75 575 LEU A O 1
ATOM 4527 N N . ALA A 1 576 ? -24.622 -11.418 18.051 1.00 98.62 576 ALA A N 1
ATOM 4528 C CA . ALA A 1 576 ? -24.396 -12.512 17.108 1.00 98.62 576 ALA A CA 1
ATOM 4529 C C . ALA A 1 576 ? -25.092 -12.251 15.761 1.00 98.62 576 ALA A C 1
ATOM 4531 O O . ALA A 1 576 ? -24.477 -12.426 14.712 1.00 98.62 576 ALA A O 1
ATOM 4532 N N . HIS A 1 577 ? -26.331 -11.749 15.779 1.00 98.38 577 HIS A N 1
ATOM 4533 C CA . HIS A 1 577 ? -27.053 -11.370 14.563 1.00 98.38 577 HIS A CA 1
ATOM 4534 C C . HIS A 1 577 ? -26.339 -10.266 13.762 1.00 98.38 577 HIS A C 1
ATOM 4536 O O . HIS A 1 577 ? -26.274 -10.332 12.530 1.00 98.38 577 HIS A O 1
ATOM 4542 N N . ALA A 1 578 ? -25.777 -9.262 14.440 1.00 98.50 578 ALA A N 1
ATOM 4543 C CA . ALA A 1 578 ? -25.002 -8.206 13.796 1.00 98.50 578 ALA A CA 1
ATOM 4544 C C . ALA A 1 578 ? -23.749 -8.766 13.101 1.00 98.50 578 ALA A C 1
ATOM 4546 O O . ALA A 1 578 ? -23.460 -8.400 11.959 1.00 98.50 578 ALA A O 1
ATOM 4547 N N . VAL A 1 579 ? -23.046 -9.703 13.747 1.00 98.75 579 VAL A N 1
ATOM 4548 C CA . VAL A 1 579 ? -21.889 -10.397 13.161 1.00 98.75 579 VAL A CA 1
ATOM 4549 C C . VAL A 1 579 ? -22.303 -11.244 11.951 1.00 98.75 579 VAL A C 1
ATOM 4551 O O . VAL A 1 579 ? -21.713 -11.092 10.881 1.00 98.75 579 VAL A O 1
ATOM 4554 N N . GLU A 1 580 ? -23.348 -12.069 12.064 1.00 98.56 580 GLU A N 1
ATOM 4555 C CA . GLU A 1 580 ? -23.876 -12.895 10.962 1.00 98.56 580 GLU A CA 1
ATOM 4556 C C . GLU A 1 580 ? -24.263 -12.037 9.746 1.00 98.56 580 GLU A C 1
ATOM 4558 O O . GLU A 1 580 ? -23.885 -12.334 8.610 1.00 98.56 580 GLU A O 1
ATOM 4563 N N . THR A 1 581 ? -24.958 -10.921 9.984 1.00 98.25 581 THR A N 1
ATOM 4564 C CA . THR A 1 581 ? -25.365 -9.978 8.931 1.00 98.25 581 THR A CA 1
ATOM 4565 C C . THR A 1 581 ? -24.159 -9.324 8.260 1.00 98.25 581 THR A C 1
ATOM 4567 O O . THR A 1 581 ? -24.147 -9.154 7.038 1.00 98.25 581 THR A O 1
ATOM 4570 N N . SER A 1 582 ? -23.115 -9.006 9.030 1.00 98.06 582 SER A N 1
ATOM 4571 C CA . SER A 1 582 ? -21.881 -8.435 8.486 1.00 98.06 582 SER A CA 1
ATOM 4572 C C . SER A 1 582 ? -21.143 -9.396 7.545 1.00 98.06 582 SER A C 1
ATOM 4574 O O . SER A 1 582 ? -20.602 -8.956 6.529 1.00 98.06 582 SER A O 1
ATOM 4576 N N . PHE A 1 583 ? -21.157 -10.705 7.827 1.00 98.44 583 PHE A N 1
ATOM 4577 C CA . PHE A 1 583 ? -20.614 -11.717 6.916 1.00 98.44 583 PHE A CA 1
ATOM 4578 C C . PHE A 1 583 ? -21.482 -11.873 5.670 1.00 98.44 583 PHE A C 1
ATOM 4580 O O . PHE A 1 583 ? -20.957 -11.852 4.560 1.00 98.44 583 PHE A O 1
ATOM 4587 N N . LYS A 1 584 ? -22.808 -11.944 5.840 1.00 98.12 584 LYS A N 1
ATOM 4588 C CA . LYS A 1 584 ? -23.774 -12.085 4.737 1.00 98.12 584 LYS A CA 1
ATOM 4589 C C . LYS A 1 584 ? -23.621 -11.015 3.649 1.00 98.12 584 LYS A C 1
ATOM 4591 O O . LYS A 1 584 ? -23.944 -11.267 2.492 1.00 98.12 584 LYS A O 1
ATOM 4596 N N . HIS A 1 585 ? -23.172 -9.819 4.018 1.00 97.19 585 HIS A N 1
ATOM 4597 C CA . HIS A 1 585 ? -23.036 -8.680 3.111 1.00 97.19 585 HIS A CA 1
ATOM 4598 C C . HIS A 1 585 ? -21.581 -8.229 2.904 1.00 97.19 585 HIS A C 1
ATOM 4600 O O . HIS A 1 585 ? -21.360 -7.143 2.374 1.00 97.19 585 HIS A O 1
ATOM 4606 N N . HIS A 1 586 ? -20.592 -9.045 3.291 1.00 97.12 586 HIS A N 1
ATOM 4607 C CA . HIS A 1 586 ? -19.175 -8.681 3.191 1.00 97.12 586 HIS A CA 1
ATOM 4608 C C . HIS A 1 586 ? -18.736 -8.355 1.756 1.00 97.12 586 HIS A C 1
ATOM 4610 O O . HIS A 1 586 ? -18.015 -7.382 1.557 1.00 97.12 586 HIS A O 1
ATOM 4616 N N . ASP A 1 587 ? -19.231 -9.090 0.758 1.00 96.50 587 ASP A N 1
ATOM 4617 C CA . ASP A 1 587 ? -18.855 -8.885 -0.648 1.00 96.50 587 ASP A CA 1
ATOM 4618 C C . ASP A 1 587 ? -19.176 -7.470 -1.152 1.00 96.50 587 ASP A C 1
ATOM 4620 O O . ASP A 1 587 ? -18.487 -6.955 -2.030 1.00 96.50 587 ASP A O 1
ATOM 4624 N N . LEU A 1 588 ? -20.189 -6.804 -0.583 1.00 94.62 588 LEU A N 1
ATOM 4625 C CA . LEU A 1 588 ? -20.505 -5.413 -0.921 1.00 94.62 588 LEU A CA 1
ATOM 4626 C C . LEU A 1 588 ? -19.411 -4.454 -0.435 1.00 94.62 588 LEU A C 1
ATOM 4628 O O . LEU A 1 588 ? -19.062 -3.522 -1.156 1.00 94.62 588 LEU A O 1
ATOM 4632 N N . LEU A 1 589 ? -18.843 -4.710 0.748 1.00 93.12 589 LEU A N 1
ATOM 4633 C CA . LEU A 1 589 ? -17.724 -3.940 1.297 1.00 93.12 589 LEU A CA 1
ATOM 4634 C C . LEU A 1 589 ? -16.434 -4.214 0.513 1.00 93.12 589 LEU A C 1
ATOM 4636 O O . LEU A 1 589 ? -15.733 -3.272 0.156 1.00 93.12 589 LEU A O 1
ATOM 4640 N N . ASP A 1 590 ? -16.135 -5.478 0.187 1.00 94.81 590 ASP A N 1
ATOM 4641 C CA . ASP A 1 590 ? -14.938 -5.810 -0.607 1.00 94.81 590 ASP A CA 1
ATOM 4642 C C . ASP A 1 590 ? -15.023 -5.243 -2.033 1.00 94.81 590 ASP A C 1
ATOM 4644 O O . ASP A 1 590 ? -14.024 -4.773 -2.571 1.00 94.81 590 ASP A O 1
ATOM 4648 N N . THR A 1 591 ? -16.220 -5.196 -2.630 1.00 94.19 591 THR A N 1
ATOM 4649 C CA . THR A 1 591 ? -16.430 -4.622 -3.973 1.00 94.19 591 THR A CA 1
ATOM 4650 C C . THR A 1 591 ? -16.085 -3.132 -4.038 1.00 94.19 591 THR A C 1
ATOM 4652 O O . THR A 1 591 ? -15.592 -2.659 -5.063 1.00 94.19 591 THR A O 1
ATOM 4655 N N . VAL A 1 592 ? -16.349 -2.376 -2.966 1.00 93.50 592 VAL A N 1
ATOM 4656 C CA . VAL A 1 592 ? -16.019 -0.942 -2.899 1.00 93.50 592 VAL A CA 1
ATOM 4657 C C . VAL A 1 592 ? -14.621 -0.677 -2.343 1.00 93.50 592 VAL A C 1
ATOM 4659 O O . VAL A 1 592 ? -14.173 0.470 -2.354 1.00 93.50 592 VAL A O 1
ATOM 4662 N N . ARG A 1 593 ? -13.908 -1.704 -1.866 1.00 93.56 593 ARG A N 1
ATOM 4663 C CA . ARG A 1 593 ? -12.529 -1.562 -1.395 1.00 93.56 593 ARG A CA 1
ATOM 4664 C C . ARG A 1 593 ? -11.657 -1.000 -2.518 1.00 93.56 593 ARG A C 1
ATOM 4666 O O . ARG A 1 593 ? -11.856 -1.291 -3.696 1.00 93.56 593 ARG A O 1
ATOM 4673 N N . LYS A 1 594 ? -10.680 -0.183 -2.139 1.00 93.44 594 LYS A N 1
ATOM 4674 C CA . LYS A 1 594 ? -9.803 0.618 -3.006 1.00 93.44 594 LYS A CA 1
ATOM 4675 C C . LYS A 1 594 ? -10.435 1.852 -3.646 1.00 93.44 594 LYS A C 1
ATOM 4677 O O . LYS A 1 594 ? -9.681 2.625 -4.225 1.00 93.44 594 LYS A O 1
ATOM 4682 N N . TYR A 1 595 ? -11.735 2.108 -3.472 1.00 92.69 595 TYR A N 1
ATOM 4683 C CA . TYR A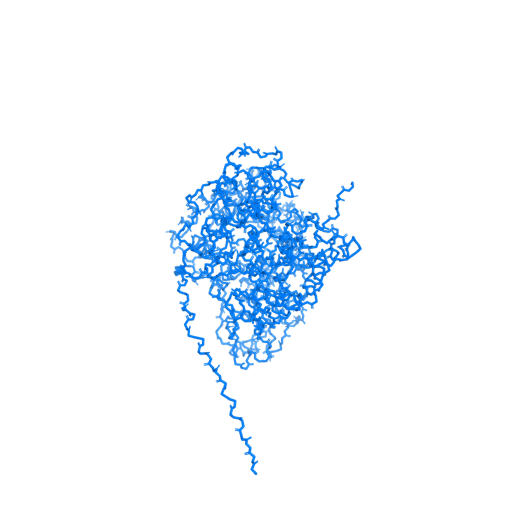 1 595 ? -12.306 3.436 -3.726 1.00 92.69 595 TYR A CA 1
ATOM 4684 C C . TYR A 1 595 ? -12.085 4.385 -2.542 1.00 92.69 595 TYR A C 1
ATOM 4686 O O . TYR A 1 595 ? -12.213 3.994 -1.383 1.00 92.69 595 TYR A O 1
ATOM 4694 N N . ASP A 1 596 ? -11.821 5.653 -2.856 1.00 87.75 596 ASP A N 1
ATOM 4695 C CA . ASP A 1 596 ? -11.626 6.729 -1.871 1.00 87.75 596 ASP A CA 1
ATOM 4696 C C . ASP A 1 596 ? -12.939 7.387 -1.398 1.00 87.75 596 ASP A C 1
ATOM 4698 O O . ASP A 1 596 ? -12.922 8.314 -0.602 1.00 87.75 596 ASP A O 1
ATOM 4702 N N . ASP A 1 597 ? -14.097 6.938 -1.886 1.00 88.31 597 ASP A N 1
ATOM 4703 C CA . ASP A 1 597 ? -15.406 7.463 -1.476 1.00 88.31 597 ASP A CA 1
ATOM 4704 C C . ASP A 1 597 ? -16.457 6.339 -1.478 1.00 88.31 597 ASP A C 1
ATOM 4706 O O . ASP A 1 597 ? -16.186 5.181 -1.817 1.00 88.31 597 ASP A O 1
ATOM 4710 N N . HIS A 1 598 ? -17.683 6.686 -1.106 1.00 90.44 598 HIS A N 1
ATOM 4711 C CA . HIS A 1 598 ? -18.866 5.858 -1.219 1.00 90.44 598 HIS A CA 1
ATOM 4712 C C . HIS A 1 598 ? -19.146 5.519 -2.688 1.00 90.44 598 HIS A C 1
ATOM 4714 O O . HIS A 1 598 ? -19.480 6.387 -3.503 1.00 90.44 598 HIS A O 1
ATOM 4720 N N . ALA A 1 599 ? -19.009 4.239 -3.034 1.00 91.12 599 ALA A N 1
ATOM 4721 C CA . ALA A 1 599 ? -18.892 3.832 -4.431 1.00 91.12 599 ALA A CA 1
ATOM 4722 C C . ALA A 1 599 ? -20.124 3.104 -4.990 1.00 91.12 599 ALA A C 1
ATOM 4724 O O . ALA A 1 599 ? -20.372 3.164 -6.198 1.00 91.12 599 ALA A O 1
ATOM 4725 N N . ASP A 1 600 ? -20.917 2.448 -4.141 1.00 92.38 600 ASP A N 1
ATOM 4726 C CA . ASP A 1 600 ? -22.073 1.653 -4.562 1.00 92.38 600 ASP A CA 1
ATOM 4727 C C . ASP A 1 600 ? -23.428 2.344 -4.324 1.00 92.38 600 ASP A C 1
ATOM 4729 O O . ASP A 1 600 ? -23.528 3.470 -3.834 1.00 92.38 600 ASP A O 1
ATOM 4733 N N . ARG A 1 601 ? -24.511 1.650 -4.698 1.00 92.88 601 ARG A N 1
ATOM 4734 C CA . ARG A 1 601 ? -25.892 2.131 -4.514 1.00 92.88 601 ARG A CA 1
ATOM 4735 C C . ARG A 1 601 ? -26.353 2.170 -3.053 1.00 92.88 601 ARG A C 1
ATOM 4737 O O . ARG A 1 601 ? -27.419 2.709 -2.780 1.00 92.88 601 ARG A O 1
ATOM 4744 N N . TYR A 1 602 ? -25.612 1.527 -2.155 1.00 92.00 602 TYR A N 1
ATOM 4745 C CA . TYR A 1 602 ? -25.881 1.498 -0.720 1.00 92.00 602 TYR A CA 1
ATOM 4746 C C . TYR A 1 602 ? -25.038 2.523 0.035 1.00 92.00 602 TYR A C 1
ATOM 4748 O O . TYR A 1 602 ? -25.197 2.652 1.247 1.00 92.00 602 TYR A O 1
ATOM 4756 N N . HIS A 1 603 ? -24.198 3.271 -0.688 1.00 90.44 603 HIS A N 1
ATOM 4757 C CA . HIS A 1 603 ? -23.224 4.193 -0.137 1.00 90.44 603 HIS A CA 1
ATOM 4758 C C . HIS A 1 603 ? -22.270 3.487 0.833 1.00 90.44 603 HIS A C 1
ATOM 4760 O O . HIS A 1 603 ? -22.047 3.969 1.935 1.00 90.44 603 HIS A O 1
ATOM 4766 N N . ASN A 1 604 ? -21.718 2.339 0.438 1.00 91.81 604 ASN A N 1
ATOM 4767 C CA . ASN A 1 604 ? -20.571 1.736 1.113 1.00 91.81 604 ASN A CA 1
ATOM 4768 C C . ASN A 1 604 ? -19.283 2.437 0.653 1.00 91.81 604 ASN A C 1
ATOM 4770 O O . ASN A 1 604 ? -19.090 2.643 -0.550 1.00 91.81 604 ASN A O 1
ATOM 4774 N N . GLY A 1 605 ? -18.418 2.813 1.600 1.00 90.38 605 GLY A N 1
ATOM 4775 C CA . GLY A 1 605 ? -17.146 3.498 1.345 1.00 90.38 605 GLY A CA 1
ATOM 4776 C C . GLY A 1 605 ? -15.946 2.570 1.507 1.00 90.38 605 GLY A C 1
ATOM 4777 O O . GLY A 1 605 ? -15.807 1.918 2.539 1.00 90.38 605 GLY A O 1
ATOM 4778 N N . GLY A 1 606 ? -15.060 2.529 0.507 1.00 89.00 606 GLY A N 1
ATOM 4779 C CA . GLY A 1 606 ? -13.870 1.666 0.528 1.00 89.00 606 GLY A CA 1
ATOM 4780 C C . GLY A 1 606 ? -12.864 2.012 1.628 1.00 89.00 606 GLY A C 1
ATOM 4781 O O . GLY A 1 606 ? -12.189 1.128 2.147 1.00 89.00 606 GLY A O 1
ATOM 4782 N N . PHE A 1 607 ? -12.813 3.282 2.027 1.00 87.50 607 PHE A N 1
ATOM 4783 C CA . PHE A 1 607 ? -11.946 3.803 3.086 1.00 87.50 607 PHE A CA 1
ATOM 4784 C C . PHE A 1 607 ? -12.376 3.408 4.515 1.00 87.50 607 PHE A C 1
ATOM 4786 O O . PHE A 1 607 ? -11.660 3.705 5.467 1.00 87.50 607 PHE A O 1
ATOM 4793 N N . PHE A 1 608 ? -13.531 2.746 4.675 1.00 90.94 608 PHE A N 1
ATOM 4794 C CA . PHE A 1 608 ? -14.014 2.202 5.953 1.00 90.94 608 PHE A CA 1
ATOM 4795 C C . PHE A 1 608 ? -13.805 0.687 6.092 1.00 90.94 608 PHE A C 1
ATOM 4797 O O . PHE A 1 608 ? -14.161 0.111 7.120 1.00 90.94 608 PHE A O 1
ATOM 4804 N N . PHE A 1 609 ? -13.243 0.016 5.086 1.00 95.62 609 PHE A N 1
ATOM 4805 C CA . PHE A 1 609 ? -13.235 -1.443 5.041 1.00 95.62 609 PHE A CA 1
ATOM 4806 C C . PHE A 1 609 ? -12.486 -2.075 6.233 1.00 95.62 609 PHE A C 1
ATOM 4808 O O . PHE A 1 609 ? -13.054 -2.919 6.932 1.00 95.62 609 PHE A O 1
ATOM 4815 N N . TRP A 1 610 ? -11.259 -1.648 6.547 1.00 97.00 610 TRP A N 1
ATOM 4816 C CA . TRP A 1 610 ? -10.503 -2.161 7.695 1.00 97.00 610 TRP A CA 1
ATOM 4817 C C . TRP A 1 610 ? -11.078 -1.701 9.035 1.00 97.00 610 TRP A C 1
ATOM 4819 O O . TRP A 1 610 ? -10.967 -2.433 10.022 1.00 97.00 610 TRP A O 1
ATOM 4829 N N . TYR A 1 611 ? -11.732 -0.538 9.082 1.00 96.31 611 TYR A N 1
ATOM 4830 C CA . TYR A 1 611 ? -12.480 -0.100 10.261 1.00 96.31 611 TYR A CA 1
ATOM 4831 C C . TYR A 1 611 ? -13.628 -1.067 10.587 1.00 96.31 611 TYR A C 1
ATOM 4833 O O . TYR A 1 611 ? -13.743 -1.530 11.726 1.00 96.31 611 TYR A O 1
ATOM 4841 N N . ASP A 1 612 ? -14.419 -1.442 9.581 1.00 96.88 612 ASP A N 1
ATOM 4842 C CA . ASP A 1 612 ? -15.518 -2.399 9.724 1.00 96.88 612 ASP A CA 1
ATOM 4843 C C . ASP A 1 612 ? -15.000 -3.798 10.094 1.00 96.88 612 ASP A C 1
ATOM 4845 O O . ASP A 1 612 ? -15.569 -4.479 10.953 1.00 96.88 612 ASP A O 1
ATOM 4849 N N . MET A 1 613 ? -13.880 -4.222 9.496 1.00 98.00 613 MET A N 1
ATOM 4850 C CA . MET A 1 613 ? -13.210 -5.486 9.825 1.00 98.00 613 MET A CA 1
ATOM 4851 C C . MET A 1 613 ? -12.740 -5.518 11.287 1.00 98.00 613 MET A C 1
ATOM 4853 O O . MET A 1 613 ? -12.995 -6.496 11.994 1.00 98.00 613 MET A O 1
ATOM 4857 N N . TYR A 1 614 ? -12.115 -4.444 11.773 1.00 97.62 614 TYR A N 1
ATOM 4858 C CA . TYR A 1 614 ? -11.693 -4.330 13.171 1.00 97.62 614 TYR A CA 1
ATOM 4859 C C . TYR A 1 614 ? -12.893 -4.319 14.132 1.00 97.62 614 TYR A C 1
ATOM 4861 O O . TYR A 1 614 ? -12.900 -5.036 15.135 1.00 97.62 614 TYR A O 1
ATOM 4869 N N . GLY A 1 615 ? -13.953 -3.578 13.803 1.00 97.94 615 GLY A N 1
ATOM 4870 C CA . GLY A 1 615 ? -15.188 -3.570 14.586 1.00 97.94 615 GLY A CA 1
ATOM 4871 C C . GLY A 1 615 ? -15.852 -4.948 14.673 1.00 97.94 615 GLY A C 1
ATOM 4872 O O . GLY A 1 615 ? -16.301 -5.363 15.745 1.00 97.94 615 GLY A O 1
ATOM 4873 N N . ARG A 1 616 ? -15.862 -5.696 13.562 1.00 98.56 616 ARG A N 1
ATOM 4874 C CA . ARG A 1 616 ? -16.348 -7.081 13.508 1.00 98.56 616 ARG A CA 1
ATOM 4875 C C . ARG A 1 616 ? -15.505 -8.017 14.369 1.00 98.56 616 ARG A C 1
ATOM 4877 O O . ARG A 1 616 ? -16.078 -8.824 15.093 1.00 98.56 616 ARG A O 1
ATOM 4884 N N . LEU A 1 617 ? -14.178 -7.910 14.323 1.00 98.44 617 LEU A N 1
ATOM 4885 C CA . LEU A 1 617 ? -13.275 -8.707 15.158 1.00 98.44 617 LEU A CA 1
ATOM 4886 C C . LEU A 1 617 ? -13.583 -8.536 16.651 1.00 98.44 617 LEU A C 1
ATOM 4888 O O . LEU A 1 617 ? -13.739 -9.524 17.369 1.00 98.44 617 LEU A O 1
ATOM 4892 N N . GLU A 1 618 ? -13.686 -7.290 17.112 1.00 98.00 618 GLU A N 1
ATOM 4893 C CA . GLU A 1 618 ? -13.974 -6.990 18.518 1.00 98.00 618 GLU A CA 1
ATOM 4894 C C . GLU A 1 618 ? -15.358 -7.520 18.927 1.00 98.00 618 GLU A C 1
ATOM 4896 O O . GLU A 1 618 ? -15.513 -8.074 20.017 1.00 98.00 618 GLU A O 1
ATOM 4901 N N . ALA A 1 619 ? -16.353 -7.426 18.038 1.00 98.62 619 ALA A N 1
ATOM 4902 C CA . ALA A 1 619 ? -17.676 -8.004 18.263 1.00 98.62 619 ALA A CA 1
ATOM 4903 C C . ALA A 1 619 ? -17.628 -9.537 18.365 1.00 98.62 619 ALA A C 1
ATOM 4905 O O . ALA A 1 619 ? -18.211 -10.099 19.289 1.00 98.62 619 ALA A O 1
ATOM 4906 N N . ILE A 1 620 ? -16.889 -10.218 17.479 1.00 98.75 620 ILE A N 1
ATOM 4907 C CA . ILE A 1 620 ? -16.688 -11.678 17.524 1.00 98.75 620 ILE A CA 1
ATOM 4908 C C . ILE A 1 620 ? -16.076 -12.097 18.863 1.00 98.75 620 ILE A C 1
ATOM 4910 O O . ILE A 1 620 ? -16.539 -13.060 19.474 1.00 98.75 620 ILE A O 1
ATOM 4914 N N . ALA A 1 621 ? -15.066 -11.370 19.347 1.00 97.81 621 ALA A N 1
ATOM 4915 C CA . ALA A 1 621 ? -14.415 -11.671 20.621 1.00 97.81 621 ALA A CA 1
ATOM 4916 C C . ALA A 1 621 ? -15.381 -11.595 21.822 1.00 97.81 621 ALA A C 1
ATOM 4918 O O . ALA A 1 621 ? -15.205 -12.333 22.794 1.00 97.81 621 ALA A O 1
ATOM 4919 N N . ALA A 1 622 ? -16.409 -10.744 21.742 1.00 98.12 622 ALA A N 1
ATOM 4920 C CA . ALA A 1 622 ? -17.417 -10.551 22.783 1.00 98.12 622 ALA A CA 1
ATOM 4921 C C . ALA A 1 622 ? -18.609 -11.528 22.719 1.00 98.12 622 ALA A C 1
ATOM 4923 O O . ALA A 1 622 ? -19.422 -11.535 23.644 1.00 98.12 622 ALA A O 1
ATOM 4924 N N . VAL A 1 623 ? -18.712 -12.361 21.674 1.00 98.62 623 VAL A N 1
ATOM 4925 C CA . VAL A 1 623 ? -19.742 -13.410 21.585 1.00 98.62 623 VAL A CA 1
ATOM 4926 C C . VAL A 1 623 ? -19.475 -14.491 22.639 1.00 98.62 623 VAL A C 1
ATOM 4928 O O . VAL A 1 623 ? -18.406 -15.109 22.659 1.00 98.62 623 VAL A O 1
ATOM 4931 N N . GLU A 1 624 ? -20.458 -14.732 23.509 1.00 98.38 624 GLU A N 1
ATOM 4932 C CA . GLU A 1 624 ? -20.374 -15.738 24.584 1.00 98.38 624 GLU A CA 1
ATOM 4933 C C . GLU A 1 624 ? -20.586 -17.175 24.091 1.00 98.38 624 GLU A C 1
ATOM 4935 O O . GLU A 1 624 ? -19.964 -18.103 24.611 1.00 98.38 624 GLU A O 1
ATOM 4940 N N . ASP A 1 625 ? -21.414 -17.365 23.058 1.00 98.25 625 ASP A N 1
ATOM 4941 C CA . ASP A 1 625 ? -21.590 -18.659 22.397 1.00 98.25 625 ASP A CA 1
ATOM 4942 C C . ASP A 1 625 ? -20.265 -19.086 21.747 1.00 98.25 625 ASP A C 1
ATOM 4944 O O . ASP A 1 625 ? -19.855 -18.591 20.692 1.00 98.25 625 ASP A O 1
ATOM 4948 N N . THR A 1 626 ? -19.573 -20.016 22.402 1.00 97.88 626 THR A N 1
ATOM 4949 C CA . THR A 1 626 ? -18.232 -20.452 22.006 1.00 97.88 626 THR A CA 1
ATOM 4950 C C . THR A 1 626 ? -18.217 -21.170 20.657 1.00 97.88 626 THR A C 1
ATOM 4952 O O . THR A 1 626 ? -17.228 -21.056 19.927 1.00 97.88 626 THR A O 1
ATOM 4955 N N . ALA A 1 627 ? -19.303 -21.860 20.294 1.00 98.19 627 ALA A N 1
ATOM 4956 C CA . ALA A 1 627 ? -19.429 -22.548 19.016 1.00 98.19 627 ALA A CA 1
ATOM 4957 C C . ALA A 1 627 ? -19.596 -21.536 17.878 1.00 98.19 627 ALA A C 1
ATOM 4959 O O . ALA A 1 627 ? -18.834 -21.578 16.908 1.00 98.19 627 ALA A O 1
ATOM 4960 N N . LYS A 1 628 ? -20.510 -20.567 18.031 1.00 98.25 628 LYS A N 1
ATOM 4961 C CA . LYS A 1 628 ? -20.666 -19.465 17.068 1.00 98.25 628 LYS A CA 1
ATOM 4962 C C . LYS A 1 628 ? -19.397 -18.637 16.944 1.00 98.25 628 LYS A C 1
ATOM 4964 O O . LYS A 1 628 ? -18.935 -18.397 15.831 1.00 98.25 628 LYS A O 1
ATOM 4969 N N . ARG A 1 629 ? -18.787 -18.255 18.071 1.00 98.38 629 ARG A N 1
ATOM 4970 C CA . ARG A 1 629 ? -17.533 -17.494 18.077 1.00 98.38 629 ARG A CA 1
ATOM 4971 C C . ARG A 1 629 ? -16.445 -18.213 17.289 1.00 98.38 629 ARG A C 1
ATOM 4973 O O . ARG A 1 629 ? -15.790 -17.579 16.474 1.00 98.38 629 ARG A O 1
ATOM 4980 N N . LYS A 1 630 ? -16.286 -19.531 17.461 1.00 98.06 630 LYS A N 1
ATOM 4981 C CA . LYS A 1 630 ? -15.312 -20.325 16.694 1.00 98.06 630 LYS A CA 1
ATOM 4982 C C . LYS A 1 630 ? -15.573 -20.261 15.185 1.00 98.06 630 LYS A C 1
ATOM 4984 O O . LYS A 1 630 ? -14.626 -20.053 14.429 1.00 98.06 630 LYS A O 1
ATOM 4989 N N . VAL A 1 631 ? -16.828 -20.408 14.752 1.00 98.50 631 VAL A N 1
ATOM 4990 C CA . VAL A 1 631 ? -17.208 -20.301 13.331 1.00 98.50 631 VAL A CA 1
ATOM 4991 C C . VAL A 1 631 ? -16.898 -18.904 12.793 1.00 98.50 631 VAL A C 1
ATOM 4993 O O . VAL A 1 631 ? -16.242 -18.777 11.760 1.00 98.50 631 VAL A O 1
ATOM 4996 N N . PHE A 1 632 ? -17.291 -17.854 13.514 1.00 98.69 632 PHE A N 1
ATOM 4997 C CA . PHE A 1 632 ? -17.016 -16.478 13.103 1.00 98.69 632 PHE A CA 1
ATOM 4998 C C . PHE A 1 632 ? -15.519 -16.166 13.061 1.00 98.69 632 PHE A C 1
ATOM 5000 O O . PHE A 1 632 ? -15.061 -15.527 12.119 1.00 98.69 632 PHE A O 1
ATOM 5007 N N . THR A 1 633 ? -14.734 -16.644 14.030 1.00 98.56 633 THR A N 1
ATOM 5008 C CA . THR A 1 633 ? -13.270 -16.516 14.026 1.00 98.56 633 THR A CA 1
ATOM 5009 C C . THR A 1 633 ? -12.663 -17.175 12.790 1.00 98.56 633 THR A C 1
ATOM 5011 O O . THR A 1 633 ? -11.803 -16.576 12.153 1.00 98.56 633 THR A O 1
ATOM 5014 N N . GLN A 1 634 ? -13.119 -18.371 12.407 1.00 98.25 634 GLN A N 1
ATOM 5015 C CA . GLN A 1 634 ? -12.630 -19.058 11.207 1.00 98.25 634 GLN A CA 1
ATOM 5016 C C . GLN A 1 634 ? -12.988 -18.304 9.922 1.00 98.25 634 GLN A C 1
ATOM 5018 O O . GLN A 1 634 ? -12.125 -18.118 9.066 1.00 98.25 634 GLN A O 1
ATOM 5023 N N . GLN A 1 635 ? -14.230 -17.825 9.808 1.00 98.38 635 GLN A N 1
ATOM 5024 C CA . GLN A 1 635 ? -14.665 -17.008 8.672 1.00 98.38 635 GLN A CA 1
ATOM 5025 C C . GLN A 1 635 ? -13.855 -15.710 8.580 1.00 98.38 635 GLN A C 1
ATOM 5027 O O . GLN A 1 635 ? -13.340 -15.378 7.517 1.00 98.38 635 GLN A O 1
ATOM 5032 N N . MET A 1 636 ? -13.682 -15.005 9.700 1.00 98.50 636 MET A N 1
ATOM 5033 C CA . MET A 1 636 ? -12.901 -13.770 9.757 1.00 98.50 636 MET A CA 1
ATOM 5034 C C . MET A 1 636 ? -11.430 -14.007 9.403 1.00 98.50 636 MET A C 1
ATOM 5036 O O . MET A 1 636 ? -10.847 -13.222 8.660 1.00 98.50 636 MET A O 1
ATOM 5040 N N . LEU A 1 637 ? -10.828 -15.091 9.902 1.00 98.38 637 LEU A N 1
ATOM 5041 C CA . LEU A 1 637 ? -9.447 -15.448 9.588 1.00 98.38 637 LEU A CA 1
ATOM 5042 C C . LEU A 1 637 ? -9.265 -15.688 8.091 1.00 98.38 637 LEU A C 1
ATOM 5044 O O . LEU A 1 637 ? -8.293 -15.199 7.524 1.00 98.38 637 LEU A O 1
ATOM 5048 N N . GLN A 1 638 ? -10.200 -16.400 7.458 1.00 98.12 638 GLN A N 1
ATOM 5049 C CA . GLN A 1 638 ? -10.155 -16.633 6.018 1.00 98.12 638 GLN A CA 1
ATOM 5050 C C . GLN A 1 638 ? -10.227 -15.312 5.243 1.00 98.12 638 GLN A C 1
ATOM 5052 O O . GLN A 1 638 ? -9.362 -15.065 4.409 1.00 98.12 638 GLN A O 1
ATOM 5057 N N . LEU A 1 639 ? -11.158 -14.416 5.598 1.00 98.00 639 LEU A N 1
ATOM 5058 C CA . LEU A 1 639 ? -11.242 -13.090 4.978 1.00 98.00 639 LEU A CA 1
ATOM 5059 C C . LEU A 1 639 ? -9.927 -12.314 5.108 1.00 98.00 639 LEU A C 1
ATOM 5061 O O . LEU A 1 639 ? -9.404 -11.822 4.116 1.00 98.00 639 LEU A O 1
ATOM 5065 N N . VAL A 1 640 ? -9.352 -12.234 6.313 1.00 98.38 640 VAL A N 1
ATOM 5066 C CA . VAL A 1 640 ? -8.073 -11.535 6.529 1.00 98.38 640 VAL A CA 1
ATOM 5067 C C . VAL A 1 640 ? -6.947 -12.171 5.714 1.00 98.38 640 VAL A C 1
ATOM 5069 O O . VAL A 1 640 ? -6.123 -11.452 5.162 1.00 98.38 640 VAL A O 1
ATOM 5072 N N . LEU A 1 641 ? -6.905 -13.499 5.602 1.00 98.06 641 LEU A N 1
ATOM 5073 C CA . LEU A 1 641 ? -5.891 -14.203 4.819 1.00 98.06 641 LEU A CA 1
ATOM 5074 C C . LEU A 1 641 ? -6.036 -13.998 3.305 1.00 98.06 641 LEU A C 1
ATOM 5076 O O . LEU A 1 641 ? -5.032 -14.097 2.604 1.00 98.06 641 LEU A O 1
ATOM 5080 N N . ASP A 1 642 ? -7.227 -13.672 2.806 1.00 97.69 642 ASP A N 1
ATOM 5081 C CA . ASP A 1 642 ? -7.483 -13.450 1.377 1.00 97.69 642 ASP A CA 1
ATOM 5082 C C . ASP A 1 642 ? -7.130 -12.032 0.901 1.00 97.69 642 ASP A C 1
ATOM 5084 O O . ASP A 1 642 ? -6.977 -11.793 -0.295 1.00 97.69 642 ASP A O 1
ATOM 5088 N N . LEU A 1 643 ? -6.967 -11.090 1.830 1.00 97.75 643 LEU A N 1
ATOM 5089 C CA . LEU A 1 643 ? -6.778 -9.662 1.567 1.00 97.75 643 LEU A CA 1
ATOM 5090 C C . LEU A 1 643 ? -5.341 -9.113 1.440 1.00 97.75 643 LEU A C 1
ATOM 5092 O O . LEU A 1 643 ? -5.246 -7.956 1.015 1.00 97.75 643 LEU A O 1
ATOM 5096 N N . PRO A 1 644 ? -4.240 -9.819 1.782 1.00 98.06 644 PRO A N 1
ATOM 5097 C CA . PRO A 1 644 ? -2.906 -9.247 1.656 1.00 98.06 644 PRO A CA 1
ATOM 5098 C C . PRO A 1 644 ? -2.587 -8.834 0.222 1.00 98.06 644 PRO A C 1
ATOM 5100 O O . PRO A 1 644 ? -3.006 -9.464 -0.750 1.00 98.06 644 PRO A O 1
ATOM 5103 N N . GLU A 1 645 ? -1.769 -7.803 0.092 1.00 98.12 645 GLU A N 1
ATOM 5104 C CA . GLU A 1 645 ? -1.181 -7.411 -1.176 1.00 98.12 645 GLU A CA 1
ATOM 5105 C C . GLU A 1 645 ? 0.020 -8.319 -1.526 1.00 98.12 645 GLU A C 1
ATOM 5107 O O . GLU A 1 645 ? 0.489 -9.140 -0.722 1.00 98.12 645 GLU A O 1
ATOM 5112 N N . ILE A 1 646 ? 0.542 -8.193 -2.748 1.00 97.50 646 ILE A N 1
ATOM 5113 C CA . ILE A 1 646 ? 1.672 -8.987 -3.259 1.00 97.50 646 ILE A CA 1
ATOM 5114 C C . ILE A 1 646 ? 2.909 -8.943 -2.349 1.00 97.50 646 ILE A C 1
ATOM 5116 O O . ILE A 1 646 ? 3.643 -9.930 -2.290 1.00 97.50 646 ILE A O 1
ATOM 5120 N N . ASP A 1 647 ? 3.116 -7.855 -1.604 1.00 96.62 647 ASP A N 1
ATOM 5121 C CA . ASP A 1 647 ? 4.237 -7.671 -0.675 1.00 96.62 647 ASP A CA 1
ATOM 5122 C C . ASP A 1 647 ? 3.959 -8.150 0.764 1.00 96.62 647 ASP A C 1
ATOM 5124 O O . ASP A 1 647 ? 4.873 -8.147 1.597 1.00 96.62 647 ASP A O 1
ATOM 5128 N N . GLY A 1 648 ? 2.730 -8.597 1.045 1.00 96.88 648 GLY A N 1
ATOM 5129 C CA . GLY A 1 648 ? 2.252 -9.027 2.362 1.00 96.88 648 GLY A CA 1
ATOM 5130 C C . GLY A 1 648 ? 1.643 -7.912 3.221 1.00 96.88 648 GLY A C 1
ATOM 5131 O O . GLY A 1 648 ? 1.185 -8.204 4.325 1.00 96.88 648 GLY A O 1
ATOM 5132 N N . GLY A 1 649 ? 1.629 -6.664 2.740 1.00 97.38 649 GLY A N 1
ATOM 5133 C CA . GLY A 1 649 ? 0.919 -5.559 3.383 1.00 97.38 649 GLY A CA 1
ATOM 5134 C C . GLY A 1 649 ? -0.594 -5.636 3.175 1.00 97.38 649 GLY A C 1
ATOM 5135 O O . GLY A 1 649 ? -1.100 -6.515 2.482 1.00 97.38 649 GLY A O 1
ATOM 5136 N N . PHE A 1 650 ? -1.324 -4.688 3.755 1.00 98.31 650 PHE A N 1
ATOM 5137 C CA . PHE A 1 650 ? -2.773 -4.564 3.584 1.00 98.31 650 PHE A CA 1
ATOM 5138 C C . PHE A 1 650 ? -3.134 -3.121 3.253 1.00 98.31 650 PHE A C 1
ATOM 5140 O O . PHE A 1 650 ? -2.445 -2.185 3.660 1.00 98.31 650 PHE A O 1
ATOM 5147 N N . ILE A 1 651 ? -4.229 -2.938 2.523 1.00 96.19 651 ILE A N 1
ATOM 5148 C CA . ILE A 1 651 ? -4.708 -1.620 2.119 1.00 96.19 651 ILE A CA 1
ATOM 5149 C C . ILE A 1 651 ? -6.235 -1.605 2.032 1.00 96.19 651 ILE A C 1
ATOM 5151 O O . ILE A 1 651 ? -6.851 -2.573 1.575 1.00 96.19 651 ILE A O 1
ATOM 5155 N N . ASP A 1 652 ? -6.811 -0.483 2.458 1.00 93.12 652 ASP A N 1
ATOM 5156 C CA . ASP A 1 652 ? -8.200 -0.112 2.184 1.00 93.12 652 ASP A CA 1
ATOM 5157 C C . ASP A 1 652 ? -8.297 0.638 0.865 1.00 93.12 652 ASP A C 1
ATOM 5159 O O . ASP A 1 652 ? -8.831 0.107 -0.104 1.00 93.12 652 ASP A O 1
ATOM 5163 N N . SER A 1 653 ? -7.723 1.842 0.818 1.00 92.81 653 SER A N 1
ATOM 5164 C CA . SER A 1 653 ? -7.670 2.714 -0.350 1.00 92.81 653 SER A CA 1
ATOM 5165 C C . SER A 1 653 ? -6.340 3.462 -0.437 1.00 92.81 653 SER A C 1
ATOM 5167 O O . SER A 1 653 ? -5.544 3.469 0.509 1.00 92.81 653 SER A O 1
ATOM 5169 N N . HIS A 1 654 ? -6.095 4.093 -1.586 1.00 91.19 654 HIS A N 1
ATOM 5170 C CA . HIS A 1 654 ? -4.910 4.925 -1.787 1.00 91.19 654 HIS A CA 1
ATOM 5171 C C . HIS A 1 654 ? -4.947 6.182 -0.911 1.00 91.19 654 HIS A C 1
ATOM 5173 O O . HIS A 1 654 ? -3.897 6.660 -0.489 1.00 91.19 654 HIS A O 1
ATOM 5179 N N . GLU A 1 655 ? -6.143 6.700 -0.610 1.00 89.69 655 GLU A N 1
ATOM 5180 C CA . GLU A 1 655 ? -6.297 7.891 0.220 1.00 89.69 655 GLU A CA 1
ATOM 5181 C C . GLU A 1 655 ? -5.918 7.648 1.687 1.00 89.69 655 GLU A C 1
ATOM 5183 O O . GLU A 1 655 ? -5.153 8.434 2.252 1.00 89.69 655 GLU A O 1
ATOM 5188 N N . ILE A 1 656 ? -6.410 6.570 2.312 1.00 91.56 656 ILE A N 1
ATOM 5189 C CA . ILE A 1 656 ? -6.164 6.346 3.746 1.00 91.56 656 ILE A CA 1
ATOM 5190 C C . ILE A 1 656 ? -4.717 5.927 4.034 1.00 91.56 656 ILE A C 1
ATOM 5192 O O . ILE A 1 656 ? -4.195 6.246 5.102 1.00 91.56 656 ILE A O 1
ATOM 5196 N N . GLY A 1 657 ? -4.051 5.295 3.064 1.00 93.88 657 GLY A N 1
ATOM 5197 C CA . GLY A 1 657 ? -2.653 4.880 3.149 1.00 93.88 657 GLY A CA 1
ATOM 5198 C C . GLY A 1 657 ? -2.471 3.395 3.465 1.00 93.88 657 GLY A C 1
ATOM 5199 O O . GLY A 1 657 ? -3.345 2.709 4.007 1.00 93.88 657 GLY A O 1
ATOM 5200 N N . LYS A 1 658 ? -1.293 2.881 3.114 1.00 96.50 658 LYS A N 1
ATOM 5201 C CA . LYS A 1 658 ? -0.941 1.467 3.260 1.00 96.50 658 LYS A CA 1
ATOM 5202 C C . LYS A 1 658 ? -0.560 1.111 4.693 1.00 96.50 658 LYS A C 1
ATOM 5204 O O . LYS A 1 658 ? -0.790 -0.020 5.124 1.00 96.50 658 LYS A O 1
ATOM 5209 N N . THR A 1 659 ? 0.004 2.050 5.453 1.00 97.94 659 THR A N 1
ATOM 5210 C CA . THR A 1 659 ? 0.382 1.784 6.851 1.00 97.94 659 THR A CA 1
ATOM 5211 C C . THR A 1 659 ? -0.853 1.588 7.729 1.00 97.94 659 THR A C 1
ATOM 5213 O O . THR A 1 659 ? -0.862 0.673 8.55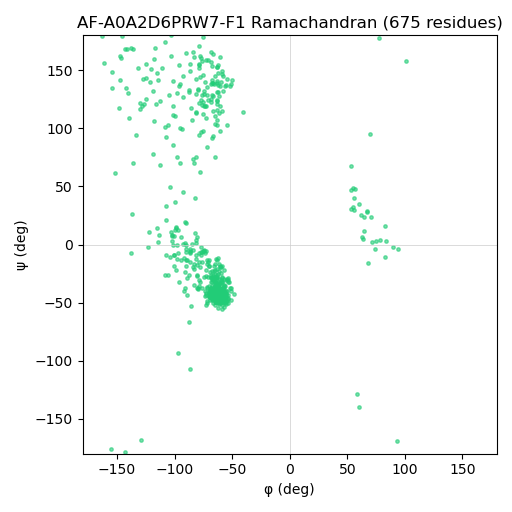0 1.00 97.94 659 THR A O 1
ATOM 5216 N N . TYR A 1 660 ? -1.928 2.351 7.489 1.00 98.25 660 TYR A N 1
ATOM 5217 C CA . TYR A 1 660 ? -3.224 2.169 8.146 1.00 98.25 660 TYR A CA 1
ATOM 5218 C C . TYR A 1 660 ? -3.790 0.770 7.894 1.00 98.25 660 TYR A C 1
ATOM 5220 O O . TYR A 1 660 ? -4.050 0.027 8.845 1.00 98.25 660 TYR A O 1
ATOM 5228 N N . GLY A 1 661 ? -3.930 0.393 6.616 1.00 98.06 661 GLY A N 1
ATOM 5229 C CA . GLY A 1 661 ? -4.469 -0.914 6.248 1.00 98.06 661 GLY A CA 1
ATOM 5230 C C . GLY A 1 661 ? -3.628 -2.046 6.832 1.00 98.06 661 GLY A C 1
ATOM 5231 O O . GLY A 1 661 ? -4.166 -2.971 7.435 1.00 98.06 661 GLY A O 1
ATOM 5232 N N . THR A 1 662 ? -2.299 -1.934 6.744 1.00 98.69 662 THR A N 1
ATOM 5233 C CA . THR A 1 662 ? -1.366 -2.922 7.305 1.00 98.69 662 THR A CA 1
ATOM 5234 C C . THR A 1 662 ? -1.476 -3.019 8.824 1.00 98.69 662 THR A C 1
ATOM 5236 O O . THR A 1 662 ? -1.528 -4.129 9.347 1.00 98.69 662 THR A O 1
ATOM 5239 N N . ALA A 1 663 ? -1.569 -1.900 9.546 1.00 98.75 663 ALA A N 1
ATOM 5240 C CA . ALA A 1 663 ? -1.746 -1.910 10.995 1.00 98.75 663 ALA A CA 1
ATOM 5241 C C . ALA A 1 663 ? -3.045 -2.620 11.404 1.00 98.75 663 ALA A C 1
ATOM 5243 O O . ALA A 1 663 ? -3.011 -3.534 12.230 1.00 98.75 663 ALA A O 1
ATOM 5244 N N . MET A 1 664 ? -4.174 -2.267 10.784 1.00 98.62 664 MET A N 1
ATOM 5245 C CA . MET A 1 664 ? -5.466 -2.907 11.058 1.00 98.62 664 MET A CA 1
ATOM 5246 C C . MET A 1 664 ? -5.465 -4.397 10.699 1.00 98.62 664 MET A C 1
ATOM 5248 O O . MET A 1 664 ? -5.892 -5.227 11.506 1.00 98.62 664 MET A O 1
ATOM 5252 N N . GLY A 1 665 ? -4.926 -4.752 9.529 1.00 98.38 665 GLY A N 1
ATOM 5253 C CA . GLY A 1 665 ? -4.775 -6.138 9.091 1.00 98.38 665 GLY A CA 1
ATOM 5254 C C . GLY A 1 665 ? -3.919 -6.962 10.054 1.00 98.38 665 GLY A C 1
ATOM 5255 O O . GLY A 1 665 ? -4.288 -8.084 10.394 1.00 98.38 665 GLY A O 1
ATOM 5256 N N . MET A 1 666 ? -2.826 -6.393 10.574 1.00 98.62 666 MET A N 1
ATOM 5257 C CA . MET A 1 666 ? -1.969 -7.040 11.575 1.00 98.62 666 MET A CA 1
ATOM 5258 C C . MET A 1 666 ? -2.658 -7.233 12.923 1.00 98.62 666 MET A C 1
ATOM 5260 O O . MET A 1 666 ? -2.519 -8.308 13.510 1.00 98.62 666 MET A O 1
ATOM 5264 N N . ILE A 1 667 ? -3.410 -6.240 13.404 1.00 98.56 667 ILE A N 1
ATOM 5265 C CA . ILE A 1 667 ? -4.197 -6.365 14.639 1.00 98.56 667 ILE A CA 1
ATOM 5266 C C . ILE A 1 667 ? -5.216 -7.500 14.489 1.00 98.56 667 ILE A C 1
ATOM 5268 O O . ILE A 1 667 ? -5.286 -8.388 15.342 1.00 98.56 667 ILE A O 1
ATOM 5272 N N . CYS A 1 668 ? -5.944 -7.526 13.367 1.00 98.50 668 CYS A N 1
ATOM 5273 C CA . CYS A 1 668 ? -6.910 -8.582 13.082 1.00 98.50 668 CYS A CA 1
ATOM 5274 C C . CYS A 1 668 ? -6.246 -9.954 12.980 1.00 98.50 668 CYS A C 1
ATOM 5276 O O . CYS A 1 668 ? -6.678 -10.900 13.636 1.00 98.50 668 CYS A O 1
ATOM 5278 N N . LEU A 1 669 ? -5.168 -10.068 12.202 1.00 98.25 669 LEU A N 1
ATOM 5279 C CA . LEU A 1 669 ? -4.474 -11.333 11.999 1.00 98.25 669 LEU A CA 1
ATOM 5280 C C . LEU A 1 669 ? -3.947 -11.903 13.320 1.00 98.25 669 LEU A C 1
ATOM 5282 O O . LEU A 1 669 ? -4.144 -13.089 13.576 1.00 98.25 669 LEU A O 1
ATOM 5286 N N . LYS A 1 670 ? -3.330 -11.084 14.186 1.00 97.31 670 LYS A N 1
ATOM 5287 C CA . LYS A 1 670 ? -2.811 -11.568 15.477 1.00 97.31 670 LYS A CA 1
ATOM 5288 C C . LYS A 1 670 ? -3.909 -12.176 16.338 1.00 97.31 670 LYS A C 1
ATOM 5290 O O . LYS A 1 670 ? -3.710 -13.254 16.886 1.00 97.31 670 LYS A O 1
ATOM 5295 N N . ALA A 1 671 ? -5.045 -11.489 16.444 1.00 96.81 671 ALA A N 1
ATOM 5296 C CA . ALA A 1 671 ? -6.157 -11.908 17.290 1.00 96.81 671 ALA A CA 1
ATOM 5297 C C . ALA A 1 671 ? -6.841 -13.199 16.802 1.00 96.81 671 ALA A C 1
ATOM 5299 O O . ALA A 1 671 ? -7.495 -13.881 17.588 1.00 96.81 671 ALA A O 1
ATOM 5300 N N . LEU A 1 672 ? -6.708 -13.524 15.513 1.00 96.94 672 LEU A N 1
ATOM 5301 C CA . LEU A 1 672 ? -7.359 -14.670 14.873 1.00 96.94 672 LEU A CA 1
ATOM 5302 C C . LEU A 1 672 ? -6.441 -15.888 14.728 1.00 96.94 672 LEU A C 1
ATOM 5304 O O . LEU A 1 672 ? -6.931 -17.008 14.560 1.00 96.94 672 LEU A O 1
ATOM 5308 N N . LEU A 1 673 ? -5.120 -15.691 14.757 1.00 95.06 673 LEU A N 1
ATOM 5309 C CA . LEU A 1 673 ? -4.177 -16.799 14.691 1.00 95.06 673 LEU A CA 1
ATOM 5310 C C . LEU A 1 673 ? -4.269 -17.658 15.962 1.00 95.06 673 LEU A C 1
ATOM 5312 O O . LEU A 1 673 ? -4.344 -17.118 17.066 1.00 95.06 673 LEU A O 1
ATOM 5316 N N . PRO A 1 674 ? -4.210 -18.997 15.836 1.00 88.50 674 PRO A N 1
ATOM 5317 C CA . PRO A 1 674 ? -4.091 -19.868 16.996 1.00 88.50 674 PRO A CA 1
ATOM 5318 C C . PRO A 1 674 ? -2.870 -19.482 17.838 1.00 88.50 674 PRO A C 1
ATOM 5320 O O . PRO A 1 674 ? -1.789 -19.239 17.288 1.00 88.50 674 PRO A O 1
ATOM 5323 N N . SER A 1 675 ? -3.031 -19.454 19.164 1.00 80.94 675 SER A N 1
ATOM 5324 C CA . SER A 1 675 ? -1.900 -19.326 20.084 1.00 80.94 675 SER A CA 1
ATOM 5325 C C . SER A 1 675 ? -0.847 -20.377 19.742 1.00 80.94 675 SER A C 1
ATOM 5327 O O . SER A 1 675 ? -1.180 -21.533 19.474 1.00 80.94 675 SER A O 1
ATOM 5329 N N . ARG A 1 676 ? 0.429 -19.980 19.730 1.00 65.38 676 ARG A N 1
ATOM 5330 C CA . ARG A 1 676 ? 1.524 -20.943 19.609 1.00 65.38 676 ARG A CA 1
ATOM 5331 C C . ARG A 1 676 ? 1.528 -21.779 20.891 1.00 65.38 676 ARG A C 1
ATOM 5333 O O . ARG A 1 676 ? 1.721 -21.203 21.960 1.00 65.38 676 ARG A O 1
ATOM 5340 N N . ASN A 1 677 ? 1.242 -23.074 20.770 1.00 36.75 677 ASN A N 1
ATOM 5341 C CA . ASN A 1 677 ? 1.539 -24.039 21.828 1.00 36.75 677 ASN A CA 1
ATOM 5342 C C . ASN A 1 677 ? 3.049 -24.196 21.981 1.00 36.75 677 ASN A C 1
ATOM 5344 O O . ASN A 1 677 ? 3.743 -24.134 20.935 1.00 36.75 677 ASN A O 1
#

Foldseek 3Di:
DDDDDDDPDPPPPPPDPPPQPAPDDDADPLLVCQLVLAVADADDVVQLQVCVVVVAKAKEWALEEPPFLFPCSVLLVSQCRLFQSLDQLNSLQCNFHHSYYYYHDDDPSCVVVVVDFLSAADGWIFIAGSVGHTLAIEHPAQAGENLLSLLLSVLSCVSPVSSLDQGPQLVVCVVVVPLLSNLVSCSSSSVLVVSLVSLCPVVVPPDDDLSSLLSQLSSCVSVVVLVRSVVSLVQVVDPPDDDALSNLLSQLLSCQQAVNLVSNLVSCVSRVVRDDLNSLQSNLLSCLLVLNNVVSLVSLVVLCVVVDSGSSNNSSSCVNSLSYCSLQLRYGSYDFDPQQNDSRDNHQFDFFDLVCLLVLLLLLLSSLLSNQHNQLWRQSFQDDPSNLPQSLLLRLLLLLLLLLLLLLSCVNPVVSSLVSNQSSVSSLLDCVSHDPRQQQRNLSSLLSLLVSLLSLCVRPSRDCNVSSLVSNLVSLVVNLVQQDPQLAHHNPARFLLSLLSNLVSLLSSVVVVHDRDLVSLLSSLVSLLQQQDPQQAGDGHPPDDRHDPLLLRLLRRLSSQVSNVSNVNHDLVSNLSSLVSNLVNVVSQVSQFQRCFQRDPSRRHLLCNLVSLLSSLVSLVPRPPPVSSLVSLVSSLSVLSRAAGSSSFHGSHSNSGRSSRSSSSSVSSSSSRDDDD

Sequence (677 aa):
MRILVLLVAVVIPFSDVVAQRKIRPVPTELTRACGTGVKWRTDLDAALAEAKAKKRPVFWYVPTVQRSRMDRKPEIDGYMMAGPFSAPDVETILNRKFIPVKLAARGEAQKKYGLYPLKFVEPGFLVLAPDGEEIKKVDKIATLVSEWFVWQLDEALSRRPALARESTEAAVAAKEQNPIALVRALLAEGDLEQAEKVAMKDAGVAKPTAEMMVLRARVFRRQRKEGEARKWMKAFEDPGATWTADVLVETMRLALARNLPKDAEAAFIRGTEYATNETRFLHSVALHLQNREGEAQEIWKKLVATGENDRWTRKASAELQRLGPFCRAFERFDFLPLDAFVRDPDGTRVGRKLKQGIWLGKRGIELLLVNQRANGSWDDSTYDFGGTASLPNVYLAITALAGVALMEWRDVHPAGVDPAVERAADFLLNEQNLAPKDRNEIAWAHAYRLIFFEHYLRNPAAKKKAAARTKARALVKELVDSQLSSGAWRHEYANPFVTATIIHALARAKRARVPTGQDTLEQAGKSLLQRRGQDGTFSYGQRGRAGSAPQAAAGRMPLCELALLLTGKSDQQKLAHAVETSFKHHDLLDTVRKYDDHADRYHNGGFFFWYDMYGRLEAIAAVEDTAKRKVFTQQMLQLVLDLPEIDGGFIDSHEIGKTYGTAMGMICLKALLPSRN